Protein AF-0000000075744229 (afdb_homodimer)

Foldseek 3Di:
DEEEEAELQQAADLVDAPGGHCVLLLLVLVLCVVLLAAYAYEYEQHNQQVVLCVVQVPAQFDDDPSVVVSQVRSQVRSVVVVCVSQVSNVVVPQAEDEDECQVAWEQEPVGIDGHPCVLVVCVVCRVVRYHYYYYWGWHQYPPRRIDIDHSLNVQLVSCVRNVDQAYEYAHQAAEFAQQETVPHDHAAEDEDPPPPPVVPSNRPYDPVRVVNLVSQQSSQQSVHWYKYGYSPPSVQVSQVSVPHHGDRIYTYHHD/DEEEEAELQQAADLVDAPGGHCVLLLLVLVLCVVVLAAYAYEYEQHNQQVVLCVVQVPAQFDDDPSNVVSQVRSQVRSVVVVCVSQVSNVVVPQAEDEDECQVAWEQEPVGIDGHPCVLVVCVVCRVVRYHYYYYWGWHQYPVRRIDIDHSLNVQLVSCVRNVDQAYEYAHQAAEFAQQETVPHDHAAEDEPPPPPPVVPSNRPYDPVRVVNLVSQQSSQQSVHWYKYGYSPPSVQVSQVSVPHHGDRIYTYHHD

pLDDT: mean 90.36, std 13.1, range [34.81, 98.94]

Structure (mmCIF, N/CA/C/O backbone):
data_AF-0000000075744229-model_v1
#
loop_
_entity.id
_entity.type
_entity.pdbx_description
1 polymer 'Isopentenyl phosphate kinase'
#
loop_
_atom_site.group_PDB
_atom_site.id
_atom_site.type_symbol
_atom_site.label_atom_id
_atom_site.label_alt_id
_atom_site.label_comp_id
_atom_site.label_asym_id
_atom_site.label_entity_id
_atom_site.label_seq_id
_atom_site.pdbx_PDB_ins_code
_atom_site.Cartn_x
_atom_site.Cartn_y
_atom_site.Cartn_z
_atom_site.occupancy
_atom_site.B_iso_or_equiv
_atom_site.auth_seq_id
_atom_site.auth_comp_id
_atom_site.auth_asym_id
_atom_site.auth_atom_id
_atom_site.pdbx_PDB_model_num
ATOM 1 N N . MET A 1 1 ? -7.039 -22.938 -0.678 1 95.25 1 MET A N 1
ATOM 2 C CA . MET A 1 1 ? -6.441 -21.656 -1.065 1 95.25 1 MET A CA 1
ATOM 3 C C . MET A 1 1 ? -5.305 -21.875 -2.059 1 95.25 1 MET A C 1
ATOM 5 O O . MET A 1 1 ? -4.562 -22.859 -1.963 1 95.25 1 MET A O 1
ATOM 9 N N . ILE A 1 2 ? -5.188 -20.938 -3.012 1 98 2 ILE A N 1
ATOM 10 C CA . ILE A 1 2 ? -4.172 -21.016 -4.055 1 98 2 ILE A CA 1
ATOM 11 C C . ILE A 1 2 ? -3.348 -19.734 -4.07 1 98 2 ILE A C 1
ATOM 13 O O . ILE A 1 2 ? -3.902 -18.625 -4.043 1 98 2 ILE A O 1
ATOM 17 N N . LEU A 1 3 ? -2.021 -19.875 -4.039 1 98.75 3 LEU A N 1
ATOM 18 C CA . LEU A 1 3 ? -1.113 -18.75 -4.289 1 98.75 3 LEU A CA 1
ATOM 19 C C . LEU A 1 3 ? -0.668 -18.734 -5.746 1 98.75 3 LEU A C 1
ATOM 21 O O . LEU A 1 3 ? -0.245 -19.766 -6.289 1 98.75 3 LEU A O 1
ATOM 25 N N . ILE A 1 4 ? -0.771 -17.609 -6.402 1 98.81 4 ILE A N 1
ATOM 26 C CA . ILE A 1 4 ? -0.3 -17.438 -7.773 1 98.81 4 ILE A CA 1
ATOM 27 C C . ILE A 1 4 ? 0.732 -16.312 -7.836 1 98.81 4 ILE A C 1
ATOM 29 O O . ILE A 1 4 ? 0.461 -15.188 -7.406 1 98.81 4 ILE A O 1
ATOM 33 N N . LYS A 1 5 ? 1.85 -16.625 -8.305 1 98.44 5 LYS A N 1
ATOM 34 C CA . LYS A 1 5 ? 2.877 -15.625 -8.555 1 98.44 5 LYS A CA 1
ATOM 35 C C . LYS A 1 5 ? 2.996 -15.312 -10.047 1 98.44 5 LYS A C 1
ATOM 37 O O . LYS A 1 5 ? 3.385 -16.172 -10.836 1 98.44 5 LYS A O 1
ATOM 42 N N . LEU A 1 6 ? 2.641 -14.164 -10.414 1 97.75 6 LEU A N 1
ATOM 43 C CA . LEU A 1 6 ? 2.902 -13.648 -11.758 1 97.75 6 LEU A CA 1
ATOM 44 C C . LEU A 1 6 ? 4.32 -13.102 -11.867 1 97.75 6 LEU A C 1
ATOM 46 O O . LEU A 1 6 ? 4.574 -11.953 -11.477 1 97.75 6 LEU A O 1
ATOM 50 N N . GLY A 1 7 ? 5.215 -13.914 -12.422 1 94.88 7 GLY A N 1
ATOM 51 C CA . GLY A 1 7 ? 6.594 -13.477 -12.57 1 94.88 7 GLY A CA 1
ATOM 52 C C . GLY A 1 7 ? 6.75 -12.297 -13.508 1 94.88 7 GLY A C 1
ATOM 53 O O . GLY A 1 7 ? 5.98 -12.148 -14.461 1 94.88 7 GLY A O 1
ATOM 54 N N . GLY A 1 8 ? 7.754 -11.516 -13.266 1 92.19 8 GLY A N 1
ATOM 55 C CA . GLY A 1 8 ? 7.984 -10.352 -14.102 1 92.19 8 GLY A CA 1
ATOM 56 C C . GLY A 1 8 ? 8.133 -10.695 -15.57 1 92.19 8 GLY A C 1
ATOM 57 O O . GLY A 1 8 ? 7.656 -9.953 -16.438 1 92.19 8 GLY A O 1
ATOM 58 N N . SER A 1 9 ? 8.719 -11.828 -15.836 1 89.25 9 SER A N 1
ATOM 59 C CA . SER A 1 9 ? 8.93 -12.25 -17.219 1 89.25 9 SER A CA 1
ATOM 60 C C . SER A 1 9 ? 7.617 -12.633 -17.891 1 89.25 9 SER A C 1
ATOM 62 O O . SER A 1 9 ? 7.531 -12.688 -19.109 1 89.25 9 SER A O 1
ATOM 64 N N . ALA A 1 10 ? 6.672 -12.914 -17.047 1 92.5 10 ALA A N 1
ATOM 65 C CA . ALA A 1 10 ? 5.375 -13.32 -17.578 1 92.5 10 ALA A CA 1
ATOM 66 C C . ALA A 1 10 ? 4.668 -12.156 -18.266 1 92.5 10 ALA A C 1
ATOM 68 O O . ALA A 1 10 ? 3.793 -12.359 -19.109 1 92.5 10 ALA A O 1
ATOM 69 N N . PHE A 1 11 ? 5.023 -10.914 -17.891 1 94.88 11 PHE A N 1
ATOM 70 C CA . PHE A 1 11 ? 4.25 -9.797 -18.422 1 94.88 11 PHE A CA 1
ATOM 71 C C . PHE A 1 11 ? 5.168 -8.68 -18.891 1 94.88 11 PHE A C 1
ATOM 73 O O . PHE A 1 11 ? 4.707 -7.57 -19.188 1 94.88 11 PHE A O 1
ATOM 80 N N . SER A 1 12 ? 6.441 -8.93 -18.844 1 91.06 12 SER A N 1
ATOM 81 C CA . SER A 1 12 ? 7.371 -7.898 -19.281 1 91.06 12 SER A CA 1
ATOM 82 C C . SER A 1 12 ? 8.586 -8.508 -19.969 1 91.06 12 SER A C 1
ATOM 84 O O . SER A 1 12 ? 8.797 -9.719 -19.906 1 91.06 12 SER A O 1
ATOM 86 N N . ASN A 1 13 ? 9.25 -7.641 -20.75 1 86.62 13 ASN A N 1
ATOM 87 C CA . ASN A 1 13 ? 10.539 -7.965 -21.359 1 86.62 13 ASN A CA 1
ATOM 88 C C . ASN A 1 13 ? 11.695 -7.359 -20.562 1 86.62 13 ASN A C 1
ATOM 90 O O . ASN A 1 13 ? 11.914 -6.148 -20.609 1 86.62 13 ASN A O 1
ATOM 94 N N . LYS A 1 14 ? 12.406 -8.148 -19.938 1 79.12 14 LYS A N 1
ATOM 95 C CA . LYS A 1 14 ? 13.461 -7.695 -19.031 1 79.12 14 LYS A CA 1
ATOM 96 C C . LYS A 1 14 ? 14.5 -6.867 -19.766 1 79.12 14 LYS A C 1
ATOM 98 O O . LYS A 1 14 ? 15.195 -6.047 -19.172 1 79.12 14 LYS A O 1
ATOM 103 N N . ALA A 1 15 ? 14.594 -7.078 -21.031 1 78.75 15 ALA A N 1
ATOM 104 C CA . ALA A 1 15 ? 15.578 -6.355 -21.828 1 78.75 15 ALA A CA 1
ATOM 105 C C . ALA A 1 15 ? 15.078 -4.953 -22.172 1 78.75 15 ALA A C 1
ATOM 107 O O . ALA A 1 15 ? 15.859 -4.102 -22.594 1 78.75 15 ALA A O 1
ATOM 108 N N . LYS A 1 16 ? 13.844 -4.676 -22.016 1 85.12 16 LYS A N 1
ATOM 109 C CA . LYS A 1 16 ? 13.234 -3.381 -22.312 1 85.12 16 LYS A CA 1
ATOM 110 C C . LYS A 1 16 ? 12.625 -2.771 -21.047 1 85.12 16 LYS A C 1
ATOM 112 O O . LYS A 1 16 ? 11.531 -3.162 -20.625 1 85.12 16 LYS A O 1
ATOM 117 N N . PRO A 1 17 ? 13.289 -1.73 -20.578 1 82.12 17 PRO A N 1
ATOM 118 C CA . PRO A 1 17 ? 12.789 -1.111 -19.359 1 82.12 17 PRO A CA 1
ATOM 119 C C . PRO A 1 17 ? 11.344 -0.637 -19.484 1 82.12 17 PRO A C 1
ATOM 121 O O . PRO A 1 17 ? 10.945 -0.132 -20.531 1 82.12 17 PRO A O 1
ATOM 124 N N . LEU A 1 18 ? 10.578 -0.914 -18.453 1 84.5 18 LEU A N 1
ATOM 125 C CA . LEU A 1 18 ? 9.203 -0.443 -18.281 1 84.5 18 LEU A CA 1
ATOM 126 C C . LEU A 1 18 ? 8.297 -1.026 -19.359 1 84.5 18 LEU A C 1
ATOM 128 O O . LEU A 1 18 ? 7.301 -0.407 -19.734 1 84.5 18 LEU A O 1
ATOM 132 N N . SER A 1 19 ? 8.688 -2.17 -19.906 1 89.38 19 SER A N 1
ATOM 133 C CA . SER A 1 19 ? 7.816 -2.865 -20.844 1 89.38 19 SER A CA 1
ATOM 134 C C . SER A 1 19 ? 6.707 -3.619 -20.125 1 89.38 19 SER A C 1
ATOM 136 O O . SER A 1 19 ? 6.941 -4.211 -19.062 1 89.38 19 SER A O 1
ATOM 138 N N . PHE A 1 20 ? 5.516 -3.543 -20.625 1 94.88 20 PHE A N 1
ATOM 139 C CA . PHE A 1 20 ? 4.367 -4.211 -20.031 1 94.88 20 PHE A CA 1
ATOM 140 C C . PHE A 1 20 ? 3.508 -4.871 -21.109 1 94.88 20 PHE A C 1
ATOM 142 O O . PHE A 1 20 ? 3.037 -4.203 -22.031 1 94.88 20 PHE A O 1
ATOM 149 N N . HIS A 1 21 ? 3.354 -6.141 -21.016 1 95.25 21 HIS A N 1
ATOM 150 C CA . HIS A 1 21 ? 2.438 -6.895 -21.859 1 95.25 21 HIS A CA 1
ATOM 151 C C . HIS A 1 21 ? 1.142 -7.211 -21.125 1 95.25 21 HIS A C 1
ATOM 153 O O . HIS A 1 21 ? 1.137 -8.008 -20.188 1 95.25 21 HIS A O 1
ATOM 159 N N . GLU A 1 22 ? 0.092 -6.691 -21.594 1 96.81 22 GLU A N 1
ATOM 160 C CA . GLU A 1 22 ? -1.184 -6.781 -20.891 1 96.81 22 GLU A CA 1
ATOM 161 C C . GLU A 1 22 ? -1.833 -8.148 -21.094 1 96.81 22 GLU A C 1
ATOM 163 O O . GLU A 1 22 ? -2.531 -8.656 -20.219 1 96.81 22 GLU A O 1
ATOM 168 N N . GLU A 1 23 ? -1.637 -8.758 -22.234 1 96.75 23 GLU A N 1
ATOM 169 C CA . GLU A 1 23 ? -2.383 -9.93 -22.672 1 96.75 23 GLU A CA 1
ATOM 170 C C . GLU A 1 23 ? -2.25 -11.078 -21.688 1 96.75 23 GLU A C 1
ATOM 172 O O . GLU A 1 23 ? -3.25 -11.672 -21.266 1 96.75 23 GLU A O 1
ATOM 177 N N . PRO A 1 24 ? -1.036 -11.398 -21.234 1 97.19 24 PRO A N 1
ATOM 178 C CA . PRO A 1 24 ? -0.927 -12.508 -20.281 1 97.19 24 PRO A CA 1
ATOM 179 C C . PRO A 1 24 ? -1.667 -12.234 -18.984 1 97.19 24 PRO A C 1
ATOM 181 O O . PRO A 1 24 ? -2.24 -13.148 -18.391 1 97.19 24 PRO A O 1
ATOM 184 N N . VAL A 1 25 ? -1.652 -10.992 -18.5 1 98.12 25 VAL A N 1
ATOM 185 C CA . VAL A 1 25 ? -2.332 -10.602 -17.266 1 98.12 25 VAL A CA 1
ATOM 186 C C . VAL A 1 25 ? -3.844 -10.719 -17.453 1 98.12 25 VAL A C 1
ATOM 188 O O . VAL A 1 25 ? -4.539 -11.281 -16.609 1 98.12 25 VAL A O 1
ATOM 191 N N . ARG A 1 26 ? -4.297 -10.227 -18.594 1 98.19 26 ARG A N 1
ATOM 192 C CA . ARG A 1 26 ? -5.719 -10.273 -18.922 1 98.19 26 ARG A CA 1
ATOM 193 C C . ARG A 1 26 ? -6.203 -11.719 -19.016 1 98.19 26 ARG A C 1
ATOM 195 O O . ARG A 1 26 ? -7.258 -12.062 -18.484 1 98.19 26 ARG A O 1
ATOM 202 N N . ASN A 1 27 ? -5.457 -12.539 -19.672 1 97.75 27 ASN A N 1
ATOM 203 C CA . ASN A 1 27 ? -5.832 -13.938 -19.844 1 97.75 27 ASN A CA 1
ATOM 204 C C . ASN A 1 27 ? -5.887 -14.68 -18.516 1 97.75 27 ASN A C 1
ATOM 206 O O . ASN A 1 27 ? -6.785 -15.492 -18.297 1 97.75 27 ASN A O 1
ATOM 210 N N . LEU A 1 28 ? -4.926 -14.414 -17.672 1 98.19 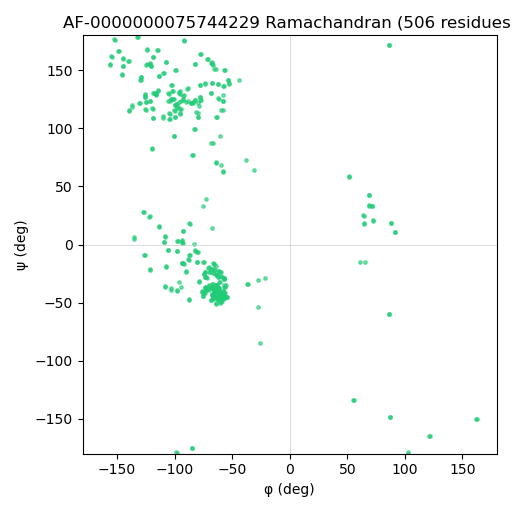28 LEU A N 1
ATOM 211 C CA . LEU A 1 28 ? -4.949 -15.016 -16.344 1 98.19 28 LEU A CA 1
ATOM 212 C C . LEU A 1 28 ? -6.199 -14.594 -15.578 1 98.19 28 LEU A C 1
ATOM 214 O O . LEU A 1 28 ? -6.859 -15.422 -14.945 1 98.19 28 LEU A O 1
ATOM 218 N N . ALA A 1 29 ? -6.527 -13.297 -15.609 1 98.38 29 ALA A N 1
ATOM 219 C CA . ALA A 1 29 ? -7.707 -12.766 -14.93 1 98.38 29 ALA A CA 1
ATOM 220 C C . ALA A 1 29 ? -8.977 -13.438 -15.43 1 98.38 29 ALA A C 1
ATOM 222 O O . ALA A 1 29 ? -9.852 -13.812 -14.641 1 98.38 29 ALA A O 1
ATOM 223 N N . LEU A 1 30 ? -9.047 -13.609 -16.719 1 98 30 LEU A N 1
ATOM 224 C CA . LEU A 1 30 ? -10.227 -14.234 -17.312 1 98 30 LEU A CA 1
ATOM 225 C C . LEU A 1 30 ? -10.352 -15.688 -16.875 1 98 30 LEU A C 1
ATOM 227 O O . LEU A 1 30 ? -11.461 -16.156 -16.609 1 98 30 LEU A O 1
ATOM 231 N N . LEU A 1 31 ? -9.266 -16.375 -16.781 1 97.75 31 LEU A N 1
ATOM 232 C CA . LEU A 1 31 ? -9.281 -17.766 -16.328 1 97.75 31 LEU A CA 1
ATOM 233 C C . LEU A 1 31 ? -9.75 -17.859 -14.875 1 97.75 31 LEU A C 1
ATOM 235 O O . LEU A 1 31 ? -10.547 -18.734 -14.531 1 97.75 31 LEU A O 1
ATOM 239 N N . ILE A 1 32 ? -9.219 -16.984 -14.039 1 98 32 ILE A N 1
ATOM 240 C CA . ILE A 1 32 ? -9.602 -16.922 -12.633 1 98 32 ILE A CA 1
ATOM 241 C C . ILE A 1 32 ? -11.102 -16.672 -12.516 1 98 32 ILE A C 1
ATOM 243 O O . ILE A 1 32 ? -11.789 -17.328 -11.742 1 98 32 ILE A O 1
ATOM 247 N N . LYS A 1 33 ? -11.555 -15.734 -13.305 1 97.31 33 LYS A N 1
ATOM 248 C CA . LYS A 1 33 ? -12.969 -15.398 -13.32 1 97.31 33 LYS A CA 1
ATOM 249 C C . LYS A 1 33 ? -13.82 -16.594 -13.758 1 97.31 33 LYS A C 1
ATOM 251 O O . LYS A 1 33 ? -14.828 -16.906 -13.133 1 97.31 33 LYS A O 1
ATOM 256 N N . GLN A 1 34 ? -13.414 -17.234 -14.82 1 97.25 34 GLN A N 1
ATOM 257 C CA . GLN A 1 34 ? -14.133 -18.359 -15.406 1 97.25 34 GLN A CA 1
ATOM 258 C C . GLN A 1 34 ? -14.336 -19.469 -14.383 1 97.25 34 GLN A C 1
ATOM 260 O O . GLN A 1 34 ? -15.391 -20.109 -14.352 1 97.25 34 GLN A O 1
ATOM 265 N N . HIS A 1 35 ? -13.391 -19.688 -13.547 1 97.25 35 HIS A N 1
ATOM 266 C CA . HIS A 1 35 ? -13.445 -20.812 -12.633 1 97.25 35 HIS A CA 1
ATOM 267 C C . HIS A 1 35 ? -13.945 -20.391 -11.258 1 97.25 35 HIS A C 1
ATOM 269 O O . HIS A 1 35 ? -14.07 -21.234 -10.359 1 97.25 35 HIS A O 1
ATOM 275 N N . GLY A 1 36 ? -14.156 -19.109 -11.023 1 96.06 36 GLY A N 1
ATOM 276 C CA . GLY A 1 36 ? -14.727 -18.609 -9.781 1 96.06 36 GLY A CA 1
ATOM 277 C C . GLY A 1 36 ? -13.797 -18.781 -8.594 1 96.06 36 GLY A C 1
ATOM 278 O O . GLY A 1 36 ? -14.25 -19.078 -7.484 1 96.06 36 GLY A O 1
ATOM 279 N N . ILE A 1 37 ? -12.492 -18.656 -8.844 1 96 37 ILE A N 1
ATOM 280 C CA . ILE A 1 37 ? -11.516 -18.844 -7.781 1 96 37 ILE A CA 1
ATOM 281 C C . ILE A 1 37 ? -11.07 -17.484 -7.25 1 96 37 ILE A C 1
ATOM 283 O O . ILE A 1 37 ? -11.141 -16.484 -7.965 1 96 37 ILE A O 1
ATOM 287 N N . THR A 1 38 ? -10.711 -17.438 -5.977 1 97.62 38 THR A N 1
ATOM 288 C CA . THR A 1 38 ? -10.148 -16.25 -5.359 1 97.62 38 THR A CA 1
ATOM 289 C C . THR A 1 38 ? -8.742 -16.516 -4.824 1 97.62 38 THR A C 1
ATOM 291 O O . THR A 1 38 ? -8.57 -16.844 -3.646 1 97.62 38 THR A O 1
ATOM 294 N N . PRO A 1 39 ? -7.77 -16.438 -5.68 1 98.69 39 PRO A N 1
ATOM 295 C CA . PRO A 1 39 ? -6.398 -16.703 -5.246 1 98.69 39 PRO A CA 1
ATOM 296 C C . PRO A 1 39 ? -5.773 -15.523 -4.5 1 98.69 39 PRO A C 1
ATOM 298 O O . PRO A 1 39 ? -6.363 -14.445 -4.445 1 98.69 39 PRO A O 1
ATOM 301 N N . VAL A 1 40 ? -4.699 -15.797 -3.811 1 98.88 40 VAL A N 1
ATOM 302 C CA . VAL A 1 40 ? -3.771 -14.734 -3.424 1 98.88 40 VAL A CA 1
ATOM 303 C C . VAL A 1 40 ? -2.779 -14.484 -4.555 1 98.88 40 VAL A C 1
ATOM 305 O O . VAL A 1 40 ? -2.09 -15.398 -5.004 1 98.88 40 VAL A O 1
ATOM 308 N N . LEU A 1 41 ? -2.74 -13.289 -5.035 1 98.94 41 LEU A N 1
ATOM 309 C CA . LEU A 1 41 ? -1.915 -12.945 -6.188 1 98.94 41 LEU A CA 1
ATOM 310 C C . LEU A 1 41 ? -0.657 -12.203 -5.754 1 98.94 41 LEU A C 1
ATOM 312 O O . LEU A 1 41 ? -0.733 -11.242 -4.977 1 98.94 41 LEU A O 1
ATOM 316 N N . ILE A 1 42 ? 0.478 -12.695 -6.141 1 98.88 42 ILE A N 1
ATOM 317 C CA . ILE A 1 42 ? 1.762 -12.023 -5.957 1 98.88 42 ILE A CA 1
ATOM 318 C C . ILE A 1 42 ? 2.396 -11.742 -7.32 1 98.88 42 ILE A C 1
ATOM 320 O O . ILE A 1 42 ? 2.414 -12.609 -8.195 1 98.88 42 ILE A O 1
ATOM 324 N N . HIS A 1 43 ? 2.822 -10.531 -7.531 1 98.12 43 HIS A N 1
ATOM 325 C CA . HIS A 1 43 ? 3.518 -10.328 -8.797 1 98.12 43 HIS A CA 1
ATOM 326 C C . HIS A 1 43 ? 4.91 -9.75 -8.57 1 98.12 43 HIS A C 1
ATOM 328 O O . HIS A 1 43 ? 5.184 -9.164 -7.52 1 98.12 43 HIS A O 1
ATOM 334 N N . GLY A 1 44 ? 5.816 -10.008 -9.555 1 94.5 44 GLY A N 1
ATOM 335 C CA . GLY A 1 44 ? 7.16 -9.453 -9.523 1 94.5 44 GLY A CA 1
ATOM 336 C C . GLY A 1 44 ? 7.242 -8.055 -10.109 1 94.5 44 GLY A C 1
ATOM 337 O O . GLY A 1 44 ? 6.219 -7.449 -10.438 1 94.5 44 GLY A O 1
ATOM 338 N N . GLY A 1 45 ? 8.5 -7.602 -10.172 1 92.44 45 GLY A N 1
ATOM 339 C CA . GLY A 1 45 ? 8.695 -6.246 -10.648 1 92.44 45 GLY A CA 1
ATOM 340 C C . GLY A 1 45 ? 8.977 -6.176 -12.141 1 92.44 45 GLY A C 1
ATOM 341 O O . GLY A 1 45 ? 8.938 -5.094 -12.734 1 92.44 45 GLY A O 1
ATOM 342 N N . GLY A 1 46 ? 9.328 -7.32 -12.695 1 86.75 46 GLY A N 1
ATOM 343 C CA . GLY A 1 46 ? 9.633 -7.332 -14.117 1 86.75 46 GLY A CA 1
ATOM 344 C C . GLY A 1 46 ? 10.711 -6.332 -14.5 1 86.75 46 GLY A C 1
ATOM 345 O O . GLY A 1 46 ? 11.766 -6.27 -13.867 1 86.75 46 GLY A O 1
ATOM 346 N N . SER A 1 47 ? 10.453 -5.605 -15.562 1 87 47 SER A N 1
ATOM 347 C CA . SER A 1 47 ? 11.422 -4.633 -16.062 1 87 47 SER A CA 1
ATOM 348 C C . SER A 1 47 ? 11.25 -3.279 -15.375 1 87 47 SER A C 1
ATOM 350 O O . SER A 1 47 ? 11.742 -2.264 -15.867 1 87 47 SER A O 1
ATOM 352 N N . PHE A 1 48 ? 10.594 -3.264 -14.273 1 86.19 48 PHE A N 1
ATOM 353 C CA . PHE A 1 48 ? 10.234 -1.997 -13.648 1 86.19 48 PHE A CA 1
ATOM 354 C C . PHE A 1 48 ? 11.141 -1.705 -12.461 1 86.19 48 PHE A C 1
ATOM 356 O O . PHE A 1 48 ? 11.555 -0.562 -12.25 1 86.19 48 PHE A O 1
ATOM 363 N N . ALA A 1 49 ? 11.461 -2.627 -11.734 1 78.25 49 ALA A N 1
ATOM 364 C CA . ALA A 1 49 ? 12.141 -2.402 -10.461 1 78.25 49 ALA A CA 1
ATOM 365 C C . ALA A 1 49 ? 13.656 -2.332 -10.664 1 78.25 49 ALA A C 1
ATOM 367 O O . ALA A 1 49 ? 14.305 -1.403 -10.18 1 78.25 49 ALA A O 1
ATOM 368 N N . HIS A 1 50 ? 14.18 -3.26 -11.391 1 79.25 50 HIS A N 1
ATOM 369 C CA . HIS A 1 50 ? 15.625 -3.467 -11.445 1 79.25 50 HIS A CA 1
ATOM 370 C C . HIS A 1 50 ? 16.328 -2.258 -12.055 1 79.25 50 HIS A C 1
ATOM 372 O O . HIS A 1 50 ? 17.344 -1.804 -11.531 1 79.25 50 HIS A O 1
ATOM 378 N N . PRO A 1 51 ? 15.805 -1.711 -13.039 1 80.31 51 PRO A N 1
ATOM 379 C CA . PRO A 1 51 ? 16.5 -0.559 -13.617 1 80.31 51 PRO A CA 1
ATOM 380 C C . PRO A 1 51 ? 16.609 0.612 -12.641 1 80.31 51 PRO A C 1
ATOM 382 O O . PRO A 1 51 ? 17.672 1.247 -12.547 1 80.31 51 PRO A O 1
ATOM 385 N N . VAL A 1 52 ? 15.594 0.86 -11.852 1 84.12 52 VAL A N 1
ATOM 386 C CA . VAL A 1 52 ? 15.594 1.972 -10.906 1 84.12 52 VAL A CA 1
ATOM 387 C C . VAL A 1 52 ? 16.484 1.634 -9.711 1 84.12 52 VAL A C 1
ATOM 389 O O . VAL A 1 52 ? 17.328 2.436 -9.312 1 84.12 52 VAL A O 1
ATOM 392 N N . ALA A 1 53 ? 16.344 0.462 -9.242 1 83.69 53 ALA A N 1
ATOM 393 C CA . ALA A 1 53 ? 17.141 0.017 -8.102 1 83.69 53 ALA A CA 1
ATOM 394 C C . ALA A 1 53 ? 18.625 0.03 -8.43 1 83.69 53 ALA A C 1
ATOM 396 O O . ALA A 1 53 ? 19.453 0.454 -7.613 1 83.69 53 ALA A O 1
ATOM 397 N N . LYS A 1 54 ? 18.938 -0.433 -9.57 1 81.56 54 LYS A N 1
ATOM 398 C CA . LYS A 1 54 ? 20.328 -0.479 -10.008 1 81.56 54 LYS A CA 1
ATOM 399 C C . LYS A 1 54 ? 20.891 0.926 -10.195 1 81.56 54 LYS A C 1
ATOM 401 O O . LYS A 1 54 ? 22.031 1.204 -9.797 1 81.56 54 LYS A O 1
ATOM 406 N N . ALA A 1 55 ? 20.141 1.784 -10.766 1 85.12 55 ALA A N 1
ATOM 407 C CA . ALA A 1 55 ? 20.578 3.154 -11.023 1 85.12 55 ALA A CA 1
ATOM 408 C C . ALA A 1 55 ? 20.953 3.861 -9.727 1 85.12 55 ALA A C 1
ATOM 410 O O . ALA A 1 55 ? 21.859 4.695 -9.703 1 85.12 55 ALA A O 1
ATOM 411 N N . TYR A 1 56 ? 20.328 3.443 -8.617 1 86.69 56 TYR A N 1
ATOM 412 C CA . TYR A 1 56 ? 20.578 4.113 -7.348 1 86.69 56 TYR A CA 1
ATOM 413 C C . TYR A 1 56 ? 21.391 3.223 -6.414 1 86.69 56 TYR A C 1
ATOM 415 O O . TYR A 1 56 ? 21.594 3.561 -5.242 1 86.69 56 TYR A O 1
ATOM 423 N N . GLY A 1 57 ? 21.797 1.996 -6.871 1 80.62 57 GLY A N 1
ATOM 424 C CA . GLY A 1 57 ? 22.656 1.113 -6.113 1 80.62 57 GLY A CA 1
ATOM 425 C C . GLY A 1 57 ? 22 0.537 -4.875 1 80.62 57 GLY A C 1
ATOM 426 O O . GLY A 1 57 ? 22.594 0.511 -3.799 1 80.62 57 GLY A O 1
ATOM 427 N N . LEU A 1 58 ? 20.797 0.138 -4.992 1 81.06 58 LEU A N 1
ATOM 428 C CA . LEU A 1 58 ? 20.047 -0.311 -3.824 1 81.06 58 LEU A CA 1
ATOM 429 C C . LEU A 1 58 ? 20.406 -1.746 -3.459 1 81.06 58 LEU A C 1
ATOM 431 O O . LEU A 1 58 ? 20.031 -2.234 -2.391 1 81.06 58 LEU A O 1
ATOM 435 N N . ASP A 1 59 ? 21.188 -2.459 -4.227 1 71.31 59 ASP A N 1
ATOM 436 C CA . ASP A 1 59 ? 21.562 -3.854 -4 1 71.31 59 ASP A CA 1
ATOM 437 C C . ASP A 1 59 ? 22.594 -3.975 -2.871 1 71.31 59 ASP A C 1
ATOM 439 O O . ASP A 1 59 ? 22.797 -5.066 -2.336 1 71.31 59 ASP A O 1
ATOM 443 N N . LYS A 1 60 ? 23.203 -2.838 -2.502 1 70.25 60 LYS A N 1
ATOM 444 C CA . LYS A 1 60 ? 24.25 -2.893 -1.485 1 70.25 60 LYS A CA 1
ATOM 445 C C . LYS A 1 60 ? 23.828 -2.166 -0.214 1 70.25 60 LYS A C 1
ATOM 447 O O . LYS A 1 60 ? 24.672 -1.806 0.615 1 70.25 60 LYS A O 1
ATOM 452 N N . GLY A 1 61 ? 22.531 -1.871 -0.051 1 73.94 61 GLY A N 1
ATOM 453 C CA . GLY A 1 61 ? 22.078 -1.145 1.122 1 73.94 61 GLY A CA 1
ATOM 454 C C . GLY A 1 61 ? 22.172 0.362 0.963 1 73.94 61 GLY A C 1
ATOM 455 O O . GLY A 1 61 ? 22.703 0.856 -0.035 1 73.94 61 GLY A O 1
ATOM 456 N N . ILE A 1 62 ? 21.578 1.14 1.992 1 76.31 62 ILE A N 1
ATOM 457 C CA . ILE A 1 62 ? 21.516 2.596 1.927 1 76.31 62 ILE A CA 1
ATOM 458 C C . ILE A 1 62 ? 22.766 3.191 2.57 1 76.31 62 ILE A C 1
ATOM 460 O O . ILE A 1 62 ? 23.062 2.926 3.738 1 76.31 62 ILE A O 1
ATOM 464 N N . ARG A 1 63 ? 23.547 4.023 1.825 1 72.5 63 ARG A N 1
ATOM 465 C CA . ARG A 1 63 ? 24.797 4.613 2.275 1 72.5 63 ARG A CA 1
ATOM 466 C C . ARG A 1 63 ? 24.75 6.137 2.225 1 72.5 63 ARG A C 1
ATOM 468 O O . ARG A 1 63 ? 25.516 6.816 2.906 1 72.5 63 ARG A O 1
ATOM 475 N N . ASP A 1 64 ? 23.781 6.621 1.381 1 78.62 64 ASP A N 1
ATOM 476 C CA . ASP A 1 64 ? 23.703 8.07 1.227 1 78.62 64 ASP A CA 1
ATOM 477 C C . ASP A 1 64 ? 22.281 8.508 0.869 1 78.62 64 ASP A C 1
ATOM 479 O O . ASP A 1 64 ? 21.406 7.676 0.673 1 78.62 64 ASP A O 1
ATOM 483 N N . ASP A 1 65 ? 22.141 9.82 0.779 1 80.44 65 ASP A N 1
ATOM 484 C CA . ASP A 1 65 ? 20.828 10.438 0.567 1 80.44 65 ASP A CA 1
ATOM 485 C C . ASP A 1 65 ? 20.281 10.102 -0.816 1 80.44 65 ASP A C 1
ATOM 487 O O . ASP A 1 65 ? 19.062 9.977 -0.994 1 80.44 65 ASP A O 1
ATOM 491 N N . ALA A 1 66 ? 21.141 9.984 -1.758 1 82.81 66 ALA A N 1
ATOM 492 C CA . ALA A 1 66 ? 20.719 9.641 -3.109 1 82.81 66 ALA A CA 1
ATOM 493 C C . ALA A 1 66 ? 20.031 8.281 -3.135 1 82.81 66 ALA A C 1
ATOM 495 O O . ALA A 1 66 ? 19.062 8.078 -3.875 1 82.81 66 ALA A O 1
ATOM 496 N N . GLN A 1 67 ? 20.438 7.457 -2.307 1 89.81 67 GLN A N 1
ATOM 497 C CA . GLN A 1 67 ? 19.859 6.121 -2.254 1 89.81 67 GLN A CA 1
ATOM 498 C C . GLN A 1 67 ? 18.469 6.156 -1.636 1 89.81 67 GLN A C 1
ATOM 500 O O . GLN A 1 67 ? 17.609 5.32 -1.96 1 89.81 67 GLN A O 1
ATOM 505 N N . LEU A 1 68 ? 18.297 7.164 -0.783 1 92.44 68 LEU A N 1
ATOM 506 C CA . LEU A 1 68 ? 16.969 7.289 -0.189 1 92.44 68 LEU A CA 1
ATOM 507 C C . LEU A 1 68 ? 15.938 7.676 -1.244 1 92.44 68 LEU A C 1
ATOM 509 O O . LEU A 1 68 ? 14.812 7.168 -1.23 1 92.44 68 LEU A O 1
ATOM 513 N N . ILE A 1 69 ? 16.359 8.484 -2.154 1 93.5 69 ILE A N 1
ATOM 514 C CA . ILE A 1 69 ? 15.484 8.836 -3.268 1 93.5 69 ILE A CA 1
ATOM 515 C C . ILE A 1 69 ? 15.25 7.609 -4.148 1 93.5 69 ILE A C 1
ATOM 517 O O . ILE A 1 69 ? 14.148 7.41 -4.664 1 93.5 69 ILE A O 1
ATOM 521 N N . GLY A 1 70 ? 16.297 6.82 -4.305 1 93.62 70 GLY A N 1
ATOM 522 C CA . GLY A 1 70 ? 16.172 5.566 -5.031 1 93.62 70 GLY A CA 1
ATOM 523 C C . GLY A 1 70 ? 15.133 4.633 -4.438 1 93.62 70 GLY A C 1
ATOM 524 O O . GLY A 1 70 ? 14.375 3.992 -5.168 1 93.62 70 GLY A O 1
ATOM 525 N N . VAL A 1 71 ? 15.094 4.574 -3.117 1 94.5 71 VAL A N 1
ATOM 526 C CA . VAL A 1 71 ? 14.102 3.766 -2.412 1 94.5 71 VAL A CA 1
ATOM 527 C C . VAL A 1 71 ? 12.695 4.27 -2.734 1 94.5 71 VAL A C 1
ATOM 529 O O . VAL A 1 71 ? 11.812 3.484 -3.094 1 94.5 71 VAL A O 1
ATOM 532 N N . SER A 1 72 ? 12.555 5.566 -2.682 1 95.56 72 SER A N 1
ATOM 533 C CA . SER A 1 72 ? 11.266 6.199 -2.955 1 95.56 72 SER A CA 1
ATOM 534 C C . SER A 1 72 ? 10.812 5.934 -4.387 1 95.56 72 SER A C 1
ATOM 536 O O . SER A 1 72 ? 9.664 5.559 -4.621 1 95.56 72 SER A O 1
ATOM 538 N N . LEU A 1 73 ? 11.711 6.094 -5.297 1 94.44 73 LEU A N 1
ATOM 539 C CA . LEU A 1 73 ? 11.375 5.969 -6.711 1 94.44 73 LEU A CA 1
ATOM 540 C C . LEU A 1 73 ? 11.125 4.512 -7.086 1 94.44 73 LEU A C 1
ATOM 542 O O . LEU A 1 73 ? 10.25 4.219 -7.902 1 94.44 73 LEU A O 1
ATOM 546 N N . THR A 1 74 ? 11.906 3.607 -6.539 1 94.06 74 THR A N 1
ATOM 547 C CA . THR A 1 74 ? 11.672 2.188 -6.77 1 94.06 74 THR A CA 1
ATOM 548 C C . THR A 1 74 ? 10.305 1.773 -6.246 1 94.06 74 THR A C 1
ATOM 550 O O . THR A 1 74 ? 9.539 1.1 -6.945 1 94.06 74 THR A O 1
ATOM 553 N N . SER A 1 75 ? 10.008 2.23 -5.027 1 95.5 75 SER A N 1
ATOM 554 C CA . SER A 1 75 ? 8.703 1.956 -4.426 1 95.5 75 SER A CA 1
ATOM 555 C C . SER A 1 75 ? 7.57 2.512 -5.277 1 95.5 75 SER A C 1
ATOM 557 O O . SER A 1 75 ? 6.57 1.829 -5.512 1 95.5 75 SER A O 1
ATOM 559 N N . LEU A 1 76 ? 7.703 3.721 -5.73 1 95.56 76 LEU A N 1
ATOM 560 C CA . LEU A 1 76 ? 6.703 4.371 -6.574 1 95.56 76 LEU A CA 1
ATOM 561 C C . LEU A 1 76 ? 6.496 3.592 -7.867 1 95.56 76 LEU A C 1
ATOM 563 O O . LEU A 1 76 ? 5.359 3.344 -8.273 1 95.56 76 LEU A O 1
ATOM 567 N N . THR A 1 77 ? 7.578 3.172 -8.5 1 95.06 77 THR A N 1
ATOM 568 C CA . THR A 1 77 ? 7.531 2.451 -9.766 1 95.06 77 THR A CA 1
ATOM 569 C C . THR A 1 77 ? 6.801 1.121 -9.609 1 95.06 77 THR A C 1
ATOM 571 O O . THR A 1 77 ? 5.953 0.769 -10.43 1 95.06 77 THR A O 1
ATOM 574 N N . LEU A 1 78 ? 7.07 0.485 -8.539 1 96.5 78 LEU A N 1
ATOM 575 C CA . LEU A 1 78 ? 6.453 -0.814 -8.289 1 96.5 78 LEU A CA 1
ATOM 576 C C . LEU A 1 78 ? 4.984 -0.657 -7.922 1 96.5 78 LEU A C 1
ATOM 578 O O . LEU A 1 78 ? 4.156 -1.496 -8.281 1 96.5 78 LEU A O 1
ATOM 582 N N . SER A 1 79 ? 4.656 0.383 -7.176 1 97.31 79 SER A N 1
ATOM 583 C CA . SER A 1 79 ? 3.262 0.673 -6.863 1 97.31 79 SER A CA 1
ATOM 584 C C . SER A 1 79 ? 2.459 0.964 -8.125 1 97.31 79 SER A C 1
ATOM 586 O O . SER A 1 79 ? 1.327 0.498 -8.266 1 97.31 79 SER A O 1
ATOM 588 N N . LEU A 1 80 ? 3.047 1.731 -9.07 1 96.25 80 LEU A N 1
ATOM 589 C CA . LEU A 1 80 ? 2.377 2.053 -10.32 1 96.25 80 LEU A CA 1
ATOM 590 C C . LEU A 1 80 ? 2.17 0.798 -11.164 1 96.25 80 LEU A C 1
ATOM 592 O O . LEU A 1 80 ? 1.13 0.644 -11.812 1 96.25 80 LEU A O 1
ATOM 596 N N . LEU A 1 81 ? 3.141 -0.078 -11.141 1 97 81 LEU A N 1
ATOM 597 C CA . LEU A 1 81 ? 2.984 -1.362 -11.812 1 97 81 LEU A CA 1
ATOM 598 C C . LEU A 1 81 ? 1.815 -2.146 -11.227 1 97 81 LEU A C 1
ATOM 600 O O . LEU A 1 81 ? 0.996 -2.693 -11.969 1 97 81 LEU A O 1
ATOM 604 N N . ASN A 1 82 ? 1.749 -2.205 -9.93 1 98.31 82 ASN A N 1
ATOM 605 C CA . ASN A 1 82 ? 0.65 -2.887 -9.258 1 98.31 82 ASN A CA 1
ATOM 606 C C . ASN A 1 82 ? -0.703 -2.316 -9.672 1 98.31 82 ASN A C 1
ATOM 608 O O . ASN A 1 82 ? -1.658 -3.064 -9.883 1 98.31 82 ASN A O 1
ATOM 612 N N . GLU A 1 83 ? -0.783 -1.01 -9.742 1 97.62 83 GLU A N 1
ATOM 613 C CA . GLU A 1 83 ? -2.039 -0.372 -10.125 1 97.62 83 GLU A CA 1
ATOM 614 C C . GLU A 1 83 ? -2.441 -0.755 -11.547 1 97.62 83 GLU A C 1
ATOM 616 O O . GLU A 1 83 ? -3.627 -0.93 -11.836 1 97.62 83 GLU A O 1
ATOM 621 N N . ARG A 1 84 ? -1.469 -0.873 -12.375 1 97.06 84 ARG A N 1
ATOM 622 C CA . ARG A 1 84 ? -1.749 -1.295 -13.742 1 97.06 84 ARG A CA 1
ATOM 623 C C . ARG A 1 84 ? -2.311 -2.713 -13.773 1 97.06 84 ARG A C 1
ATOM 625 O O . ARG A 1 84 ? -3.311 -2.975 -14.445 1 97.06 84 ARG A O 1
ATOM 632 N N . ILE A 1 85 ? -1.721 -3.588 -13.031 1 98.44 85 ILE A N 1
ATOM 633 C CA . ILE A 1 85 ? -2.141 -4.984 -12.992 1 98.44 85 ILE A CA 1
ATOM 634 C C . ILE A 1 85 ? -3.529 -5.086 -12.367 1 98.44 85 ILE A C 1
ATOM 636 O O . ILE A 1 85 ? -4.43 -5.715 -12.93 1 98.44 85 ILE A O 1
ATOM 640 N N . THR A 1 86 ? -3.771 -4.43 -11.266 1 98.31 86 THR A N 1
ATOM 641 C CA . THR A 1 86 ? -5.035 -4.562 -10.547 1 98.31 86 THR A CA 1
ATOM 642 C C . THR A 1 86 ? -6.164 -3.871 -11.305 1 98.31 86 THR A C 1
ATOM 644 O O . THR A 1 86 ? -7.32 -4.293 -11.234 1 98.31 86 THR A O 1
ATOM 647 N N . SER A 1 87 ? -5.82 -2.838 -12.07 1 97.38 87 SER A N 1
ATOM 648 C CA . SER A 1 87 ? -6.824 -2.189 -12.906 1 97.38 87 SER A CA 1
ATOM 649 C C . SER A 1 87 ? -7.387 -3.154 -13.945 1 97.38 87 SER A C 1
ATOM 651 O O . SER A 1 87 ? -8.586 -3.139 -14.234 1 97.38 87 SER A O 1
ATOM 653 N N . ILE A 1 88 ? -6.555 -3.996 -14.508 1 98.19 88 ILE A N 1
ATOM 654 C CA . ILE A 1 88 ? -6.98 -4.992 -15.484 1 98.19 88 ILE A CA 1
ATOM 655 C C . ILE A 1 88 ? -7.969 -5.961 -14.836 1 98.19 88 ILE A C 1
ATOM 657 O O . ILE A 1 88 ? -9.023 -6.254 -15.406 1 98.19 88 ILE A O 1
ATOM 661 N N . PHE A 1 89 ? -7.633 -6.398 -13.633 1 98.38 89 PHE A N 1
ATOM 662 C CA . PHE A 1 89 ? -8.508 -7.316 -12.914 1 98.38 89 PHE A CA 1
ATOM 663 C C . PHE A 1 89 ? -9.859 -6.668 -12.641 1 98.38 89 PHE A C 1
ATOM 665 O O . PHE A 1 89 ? -10.906 -7.266 -12.891 1 98.38 89 PHE A O 1
ATOM 672 N N . SER A 1 90 ? -9.844 -5.43 -12.164 1 95 90 SER A N 1
ATOM 673 C CA . SER A 1 90 ? -11.078 -4.738 -11.812 1 95 90 SER A CA 1
ATOM 674 C C . SER A 1 90 ? -11.953 -4.504 -13.039 1 95 90 SER A C 1
ATOM 676 O O . SER A 1 90 ? -13.18 -4.637 -12.969 1 95 90 SER A O 1
ATOM 678 N N . LYS A 1 91 ? -11.32 -4.172 -14.133 1 94.81 91 LYS A N 1
ATOM 679 C CA . LYS A 1 91 ? -12.047 -3.936 -15.375 1 94.81 91 LYS A CA 1
ATOM 680 C C . LYS A 1 91 ? -12.758 -5.203 -15.844 1 94.81 91 LYS A C 1
ATOM 682 O O . LYS A 1 91 ? -13.766 -5.129 -16.547 1 94.81 91 LYS A O 1
ATOM 687 N N . LEU A 1 92 ? -12.242 -6.324 -15.461 1 96.88 92 LEU A N 1
ATOM 688 C CA . LEU A 1 92 ? -12.812 -7.602 -15.859 1 96.88 92 LEU A CA 1
ATOM 689 C C . LEU A 1 92 ? -13.789 -8.109 -14.797 1 96.88 92 LEU A C 1
ATOM 691 O O . LEU A 1 92 ? -14.273 -9.242 -14.891 1 96.88 92 LEU A O 1
ATOM 695 N N . GLY A 1 93 ? -13.992 -7.301 -13.781 1 95.19 93 GLY A N 1
ATOM 696 C CA . GLY A 1 93 ? -14.977 -7.652 -12.766 1 95.19 93 GLY A CA 1
ATOM 697 C C . GLY A 1 93 ? -14.406 -8.508 -11.648 1 95.19 93 GLY A C 1
ATOM 698 O O . GLY A 1 93 ? -15.148 -9.211 -10.961 1 95.19 93 GLY A O 1
ATOM 699 N N . LEU A 1 94 ? -13.141 -8.547 -11.477 1 97.62 94 LEU A N 1
ATOM 700 C CA . LEU A 1 94 ? -12.477 -9.25 -10.383 1 97.62 94 LEU A CA 1
ATOM 701 C C . LEU A 1 94 ? -11.992 -8.266 -9.32 1 97.62 94 LEU A C 1
ATOM 703 O O . LEU A 1 94 ? -11.016 -7.539 -9.539 1 97.62 94 LEU A O 1
ATOM 707 N N . PRO A 1 95 ? -12.625 -8.234 -8.18 1 97.31 95 PRO A N 1
ATOM 708 C CA . PRO A 1 95 ? -12.18 -7.312 -7.129 1 97.31 95 PRO A CA 1
ATOM 709 C C . PRO A 1 95 ? -10.82 -7.688 -6.547 1 97.31 95 PRO A C 1
ATOM 711 O O . PRO A 1 95 ? -10.586 -8.852 -6.219 1 97.31 95 PRO A O 1
ATOM 714 N N . THR A 1 96 ? -9.945 -6.73 -6.473 1 98.38 96 THR A N 1
ATOM 715 C CA . THR A 1 96 ? -8.633 -6.902 -5.871 1 98.38 96 THR A CA 1
ATOM 716 C C . THR A 1 96 ? -8.438 -5.934 -4.707 1 98.38 96 THR A C 1
ATOM 718 O O . THR A 1 96 ? -9.117 -4.906 -4.629 1 98.38 96 THR A O 1
ATOM 721 N N . TYR A 1 97 ? -7.652 -6.262 -3.812 1 98.44 97 TYR A N 1
ATOM 722 C CA . TYR A 1 97 ? -7.238 -5.426 -2.691 1 98.44 97 TYR A CA 1
ATOM 723 C C . TYR A 1 97 ? -5.754 -5.594 -2.402 1 98.44 97 TYR A C 1
ATOM 725 O O . TYR A 1 97 ? -5.309 -6.676 -2.008 1 98.44 97 TYR A O 1
ATOM 733 N N . THR A 1 98 ? -4.98 -4.535 -2.588 1 98.75 98 THR A N 1
ATOM 734 C CA . THR A 1 98 ? -3.531 -4.602 -2.459 1 98.75 98 THR A CA 1
ATOM 735 C C . THR A 1 98 ? -3.111 -4.488 -0.996 1 98.75 98 THR A C 1
ATOM 737 O O . THR A 1 98 ? -3.545 -3.574 -0.291 1 98.75 98 THR A O 1
ATOM 740 N N . ILE A 1 99 ? -2.406 -5.418 -0.566 1 98.5 99 ILE A N 1
ATOM 741 C CA . ILE A 1 99 ? -1.683 -5.352 0.698 1 98.5 99 ILE A CA 1
ATOM 742 C C . ILE A 1 99 ? -0.214 -5.023 0.435 1 98.5 99 ILE A C 1
ATOM 744 O O . ILE A 1 99 ? 0.593 -5.918 0.18 1 98.5 99 ILE A O 1
ATOM 748 N N . ARG A 1 100 ? 0.1 -3.766 0.491 1 98.25 100 ARG A N 1
ATOM 749 C CA . ARG A 1 100 ? 1.434 -3.336 0.085 1 98.25 100 ARG A CA 1
ATOM 750 C C . ARG A 1 100 ? 2.51 -4.043 0.902 1 98.25 100 ARG A C 1
ATOM 752 O O . ARG A 1 100 ? 2.566 -3.893 2.125 1 98.25 100 ARG A O 1
ATOM 759 N N . THR A 1 101 ? 3.365 -4.676 0.272 1 98.25 101 THR A N 1
ATOM 760 C CA . THR A 1 101 ? 4.422 -5.488 0.86 1 98.25 101 THR A CA 1
ATOM 761 C C . THR A 1 101 ? 5.301 -4.652 1.783 1 98.25 101 THR A C 1
ATOM 763 O O . THR A 1 101 ? 5.586 -5.055 2.914 1 98.25 101 THR A O 1
ATOM 766 N N . GLY A 1 102 ? 5.66 -3.484 1.393 1 97.56 102 GLY A N 1
ATOM 767 C CA . GLY A 1 102 ? 6.551 -2.631 2.164 1 97.56 102 GLY A CA 1
ATOM 768 C C . GLY A 1 102 ? 5.941 -2.164 3.473 1 97.56 102 GLY A C 1
ATOM 769 O O . GLY A 1 102 ? 6.656 -1.699 4.363 1 97.56 102 GLY A O 1
ATOM 770 N N . ALA A 1 103 ? 4.613 -2.297 3.582 1 97.88 103 ALA A N 1
ATOM 771 C CA . ALA A 1 103 ? 3.928 -1.847 4.789 1 97.88 103 ALA A CA 1
ATOM 772 C C . ALA A 1 103 ? 3.787 -2.984 5.797 1 97.88 103 ALA A C 1
ATOM 774 O O . ALA A 1 103 ? 3.537 -2.746 6.98 1 97.88 103 ALA A O 1
ATOM 775 N N . VAL A 1 104 ? 3.982 -4.238 5.301 1 98.12 104 VAL A N 1
ATOM 776 C CA . VAL A 1 104 ? 3.584 -5.32 6.195 1 98.12 104 VAL A CA 1
ATOM 777 C C . VAL A 1 104 ? 4.75 -6.289 6.383 1 98.12 104 VAL A C 1
ATOM 779 O O . VAL A 1 104 ? 4.684 -7.195 7.219 1 98.12 104 VAL A O 1
ATOM 782 N N . PHE A 1 105 ? 5.828 -6.125 5.598 1 98.12 105 PHE A N 1
ATOM 783 C CA . PHE A 1 105 ? 7.039 -6.922 5.75 1 98.12 105 PHE A CA 1
ATOM 784 C C . PHE A 1 105 ? 8.203 -6.055 6.211 1 98.12 105 PHE A C 1
ATOM 786 O O . PHE A 1 105 ? 8.336 -4.906 5.781 1 98.12 105 PHE A O 1
ATOM 793 N N . MET A 1 106 ? 9.055 -6.574 7.004 1 97.25 106 MET A N 1
ATOM 794 C CA . MET A 1 106 ? 10.344 -5.992 7.363 1 97.25 106 MET A CA 1
ATOM 795 C C . MET A 1 106 ? 11.398 -7.078 7.57 1 97.25 106 MET A C 1
ATOM 797 O O . MET A 1 106 ? 11.062 -8.203 7.949 1 97.25 106 MET A O 1
ATOM 801 N N . ARG A 1 107 ? 12.539 -6.754 7.246 1 96.25 107 ARG A N 1
ATOM 802 C CA . ARG A 1 107 ? 13.641 -7.664 7.547 1 96.25 107 ARG A CA 1
ATOM 803 C C . ARG A 1 107 ? 14.32 -7.285 8.859 1 96.25 107 ARG A C 1
ATOM 805 O O . ARG A 1 107 ? 14.953 -6.234 8.953 1 96.25 107 ARG A O 1
ATOM 812 N N . THR A 1 108 ? 14.188 -8.125 9.828 1 96.06 108 THR A N 1
ATOM 813 C CA . THR A 1 108 ? 14.789 -7.906 11.141 1 96.06 108 THR A CA 1
ATOM 814 C C . THR A 1 108 ? 16.094 -8.688 11.273 1 96.06 108 THR A C 1
ATOM 816 O O . THR A 1 108 ? 16.516 -9.367 10.336 1 96.06 108 THR A O 1
ATOM 819 N N . LEU A 1 109 ? 16.719 -8.594 12.422 1 94.62 109 LEU A N 1
ATOM 820 C CA . LEU A 1 109 ? 17.953 -9.336 12.672 1 94.62 109 LEU A CA 1
ATOM 821 C C . LEU A 1 109 ? 17.672 -10.828 12.742 1 94.62 109 LEU A C 1
ATOM 823 O O . LEU A 1 109 ? 18.562 -11.641 12.484 1 94.62 109 LEU A O 1
ATOM 827 N N . SER A 1 110 ? 16.391 -11.195 13.016 1 95.38 110 SER A N 1
ATOM 828 C CA . SER A 1 110 ? 16 -12.602 13.141 1 95.38 110 SER A CA 1
ATOM 829 C C . SER A 1 110 ? 15.398 -13.125 11.836 1 95.38 110 SER A C 1
ATOM 831 O O . SER A 1 110 ? 14.953 -14.273 11.773 1 95.38 110 SER A O 1
ATOM 833 N N . GLY A 1 111 ? 15.383 -12.289 10.82 1 95.94 111 GLY A N 1
ATOM 834 C CA . GLY A 1 111 ? 14.852 -12.727 9.547 1 95.94 111 GLY A CA 1
ATOM 835 C C . GLY A 1 111 ? 13.688 -11.891 9.062 1 95.94 111 GLY A C 1
ATOM 836 O O . GLY A 1 111 ? 13.492 -10.766 9.516 1 95.94 111 GLY A O 1
ATOM 837 N N . LEU A 1 112 ? 13 -12.438 8.094 1 97.12 112 LEU A N 1
ATOM 838 C CA . LEU A 1 112 ? 11.859 -11.758 7.48 1 97.12 112 LEU A CA 1
ATOM 839 C C . LEU A 1 112 ? 10.633 -11.852 8.367 1 97.12 112 LEU A C 1
ATOM 841 O O . LEU A 1 112 ? 10.266 -12.938 8.828 1 97.12 112 LEU A O 1
ATOM 845 N N . LYS A 1 113 ? 10.055 -10.734 8.648 1 96.69 113 LYS A N 1
ATOM 846 C CA . LYS A 1 113 ? 8.891 -10.656 9.523 1 96.69 113 LYS A CA 1
ATOM 847 C C . LYS A 1 113 ? 7.668 -10.141 8.766 1 96.69 113 LYS A C 1
ATOM 849 O O . LYS A 1 113 ? 7.746 -9.125 8.07 1 96.69 113 LYS A O 1
ATOM 854 N N . LEU A 1 114 ? 6.605 -10.82 8.844 1 97.56 114 LEU A N 1
ATOM 855 C CA . LEU A 1 114 ? 5.293 -10.414 8.359 1 97.56 114 LEU A CA 1
ATOM 856 C C . LEU A 1 114 ? 4.414 -9.922 9.508 1 97.56 114 LEU A C 1
ATOM 858 O O . LEU A 1 114 ? 4.34 -10.57 10.555 1 97.56 114 LEU A O 1
ATOM 862 N N . SER A 1 115 ? 3.756 -8.75 9.336 1 95.25 115 SER A N 1
ATOM 863 C CA . SER A 1 115 ? 2.867 -8.234 10.367 1 95.25 115 SER A CA 1
ATOM 864 C C . SER A 1 115 ? 1.818 -9.266 10.766 1 95.25 115 SER A C 1
ATOM 866 O O . SER A 1 115 ? 1.273 -9.969 9.906 1 95.25 115 SER A O 1
ATOM 868 N N . GLY A 1 116 ? 1.507 -9.352 11.953 1 90.94 116 GLY A N 1
ATOM 869 C CA . GLY A 1 116 ? 0.66 -10.391 12.5 1 90.94 116 GLY A CA 1
ATOM 870 C C . GLY A 1 116 ? -0.768 -10.336 11.992 1 90.94 116 GLY A C 1
ATOM 871 O O . GLY A 1 116 ? -1.468 -11.352 11.977 1 90.94 116 GLY A O 1
ATOM 872 N N . ASP A 1 117 ? -1.262 -9.234 11.562 1 94.62 117 ASP A N 1
ATOM 873 C CA . ASP A 1 117 ? -2.66 -9.062 11.188 1 94.62 117 ASP A CA 1
ATOM 874 C C . ASP A 1 117 ? -2.889 -9.445 9.727 1 94.62 117 ASP A C 1
ATOM 876 O O . ASP A 1 117 ? -4.031 -9.602 9.289 1 94.62 117 ASP A O 1
ATOM 880 N N . VAL A 1 118 ? -1.852 -9.68 8.984 1 97 118 VAL A N 1
ATOM 881 C CA . VAL A 1 118 ? -1.942 -9.828 7.539 1 97 118 VAL A CA 1
ATOM 882 C C . VAL A 1 118 ? -2.641 -11.141 7.199 1 97 118 VAL A C 1
ATOM 884 O O . VAL A 1 118 ? -3.465 -11.195 6.285 1 97 118 VAL A O 1
ATOM 887 N N . VAL A 1 119 ? -2.342 -12.188 7.965 1 97.38 119 VAL A N 1
ATOM 888 C CA . VAL A 1 119 ? -2.902 -13.5 7.691 1 97.38 119 VAL A CA 1
ATOM 889 C C . VAL A 1 119 ? -4.422 -13.461 7.836 1 97.38 119 VAL A C 1
ATOM 891 O O . VAL A 1 119 ? -5.148 -13.961 6.973 1 97.38 119 VAL A O 1
ATOM 894 N N . ASP A 1 120 ? -4.863 -12.852 8.891 1 96.75 120 ASP A N 1
ATOM 895 C CA . ASP A 1 120 ? -6.301 -12.695 9.102 1 96.75 120 ASP A CA 1
ATOM 896 C C . ASP A 1 120 ? -6.934 -11.859 7.992 1 96.75 120 ASP A C 1
ATOM 898 O O . ASP A 1 120 ? -8 -12.203 7.484 1 96.75 120 ASP A O 1
ATOM 902 N N . LEU A 1 121 ? -6.305 -10.789 7.625 1 97.56 121 LEU A N 1
ATOM 903 C CA . LEU A 1 121 ? -6.805 -9.93 6.559 1 97.56 121 LEU A CA 1
ATOM 904 C C . LEU A 1 121 ? -6.922 -10.695 5.246 1 97.56 121 LEU A C 1
ATOM 906 O O . LEU A 1 121 ? -7.949 -10.625 4.566 1 97.56 121 LEU A O 1
ATOM 910 N N . VAL A 1 122 ? -5.926 -11.484 4.898 1 98.56 122 VAL A N 1
ATOM 911 C CA . VAL A 1 122 ? -5.918 -12.258 3.658 1 98.56 122 VAL A CA 1
ATOM 912 C C . VAL A 1 122 ? -7.07 -13.258 3.664 1 98.56 122 VAL A C 1
ATOM 914 O O . VAL A 1 122 ? -7.812 -13.367 2.686 1 98.56 122 VAL A O 1
ATOM 917 N N . ARG A 1 123 ? -7.25 -13.969 4.746 1 98.06 123 ARG A N 1
ATOM 918 C CA . ARG A 1 123 ? -8.312 -14.961 4.84 1 98.06 123 ARG A CA 1
ATOM 919 C C . ARG A 1 123 ? -9.688 -14.312 4.688 1 98.06 123 ARG A C 1
ATOM 921 O O . ARG A 1 123 ? -10.57 -14.859 4.02 1 98.06 123 ARG A O 1
ATOM 928 N N . ARG A 1 124 ? -9.828 -13.18 5.289 1 96.56 124 ARG A N 1
ATOM 929 C CA . ARG A 1 124 ? -11.109 -12.469 5.207 1 96.56 124 ARG A CA 1
ATOM 930 C C . ARG A 1 124 ? -11.375 -11.984 3.787 1 96.56 124 ARG A C 1
ATOM 932 O O . ARG A 1 124 ? -12.5 -12.094 3.289 1 96.56 124 ARG A O 1
ATOM 939 N N . LEU A 1 125 ? -10.375 -11.461 3.164 1 97.62 125 LEU A N 1
ATOM 940 C CA . LEU A 1 125 ? -10.523 -11 1.785 1 97.62 125 LEU A CA 1
ATOM 941 C C . LEU A 1 125 ? -10.93 -12.156 0.874 1 97.62 125 LEU A C 1
ATOM 943 O O . LEU A 1 125 ? -11.883 -12.039 0.104 1 97.62 125 LEU A O 1
ATOM 947 N N . VAL A 1 126 ? -10.203 -13.25 0.996 1 97.75 126 VAL A N 1
ATOM 948 C CA . VAL A 1 126 ? -10.5 -14.422 0.169 1 97.75 126 VAL A CA 1
ATOM 949 C C . VAL A 1 126 ? -11.922 -14.898 0.443 1 97.75 126 VAL A C 1
ATOM 951 O O . VAL A 1 126 ? -12.664 -15.234 -0.485 1 97.75 126 VAL A O 1
ATOM 954 N N . GLY A 1 127 ? -12.305 -14.883 1.721 1 96 127 GLY A N 1
ATOM 955 C CA . GLY A 1 127 ? -13.656 -15.281 2.09 1 96 127 GLY A CA 1
ATOM 956 C C . GLY A 1 127 ? -14.727 -14.391 1.485 1 96 127 GLY A C 1
ATOM 957 O O . GLY A 1 127 ? -15.844 -14.836 1.23 1 96 127 GLY A O 1
ATOM 958 N N . MET A 1 128 ? -14.375 -13.148 1.222 1 94.88 128 MET A N 1
ATOM 959 C CA . MET A 1 128 ? -15.305 -12.188 0.641 1 94.88 128 MET A CA 1
ATOM 960 C C . MET A 1 128 ? -15.188 -12.164 -0.879 1 94.88 128 MET A C 1
ATOM 962 O O . MET A 1 128 ? -15.805 -11.328 -1.543 1 94.88 128 MET A O 1
ATOM 966 N N . ARG A 1 129 ? -14.312 -13.008 -1.411 1 95.88 129 ARG A N 1
ATOM 967 C CA . ARG A 1 129 ? -14.094 -13.148 -2.846 1 95.88 129 ARG A CA 1
ATOM 968 C C . ARG A 1 129 ? -13.375 -11.938 -3.414 1 95.88 129 ARG A C 1
ATOM 970 O O . ARG A 1 129 ? -13.664 -11.5 -4.527 1 95.88 129 ARG A O 1
ATOM 977 N N . ILE A 1 130 ? -12.531 -11.367 -2.631 1 97.5 130 ILE A N 1
ATOM 978 C CA . ILE A 1 130 ? -11.617 -10.312 -3.062 1 97.5 130 ILE A CA 1
ATOM 979 C C . ILE A 1 130 ? -10.203 -10.875 -3.178 1 97.5 130 ILE A C 1
ATOM 981 O O . ILE A 1 130 ? -9.719 -11.547 -2.262 1 97.5 130 ILE A O 1
ATOM 985 N N . ILE A 1 131 ? -9.578 -10.648 -4.238 1 98.69 131 ILE A N 1
ATOM 986 C CA . ILE A 1 131 ? -8.227 -11.164 -4.477 1 98.69 131 ILE A CA 1
ATOM 987 C C . ILE A 1 131 ? -7.211 -10.281 -3.758 1 98.69 131 ILE A C 1
ATOM 989 O O . ILE A 1 131 ? -6.988 -9.133 -4.145 1 98.69 131 ILE A O 1
ATOM 993 N N . PRO A 1 132 ? -6.594 -10.805 -2.699 1 98.81 132 PRO A N 1
ATOM 994 C CA . PRO A 1 132 ? -5.461 -10.062 -2.137 1 98.81 132 PRO A CA 1
ATOM 995 C C . PRO A 1 132 ? -4.254 -10.031 -3.07 1 98.81 132 PRO A C 1
ATOM 997 O O . PRO A 1 132 ? -3.926 -11.039 -3.697 1 98.81 132 PRO A O 1
ATOM 1000 N N . VAL A 1 133 ? -3.621 -8.867 -3.137 1 98.94 133 VAL A N 1
ATOM 1001 C CA . VAL A 1 133 ? -2.496 -8.727 -4.055 1 98.94 133 VAL A CA 1
ATOM 1002 C C . VAL A 1 133 ? -1.271 -8.219 -3.295 1 98.94 133 VAL A C 1
ATOM 1004 O O . VAL A 1 133 ? -1.359 -7.258 -2.527 1 98.94 133 VAL A O 1
ATOM 1007 N N . PHE A 1 134 ? -0.185 -8.93 -3.436 1 98.88 134 PHE A N 1
ATOM 1008 C CA . PHE A 1 134 ? 1.147 -8.516 -3.01 1 98.88 134 PHE A CA 1
ATOM 1009 C C . PHE A 1 134 ? 2.072 -8.344 -4.207 1 98.88 134 PHE A C 1
ATOM 1011 O O . PHE A 1 134 ? 1.742 -8.766 -5.316 1 98.88 134 PHE A O 1
ATOM 1018 N N . TYR A 1 135 ? 3.189 -7.73 -3.955 1 98.38 135 TYR A N 1
ATOM 1019 C CA . TYR A 1 135 ? 4.188 -7.637 -5.016 1 98.38 135 TYR A CA 1
ATOM 1020 C C . TYR A 1 135 ? 5.582 -7.441 -4.438 1 98.38 135 TYR A C 1
ATOM 1022 O O . TYR A 1 135 ? 5.73 -7.027 -3.285 1 98.38 135 TYR A O 1
ATOM 1030 N N . GLY A 1 136 ? 6.59 -7.859 -5.227 1 96.62 136 GLY A N 1
ATOM 1031 C CA . GLY A 1 136 ? 7.941 -7.504 -4.832 1 96.62 136 GLY A CA 1
ATOM 1032 C C . GLY A 1 136 ? 8.117 -6.016 -4.582 1 96.62 136 GLY A C 1
ATOM 1033 O O . GLY A 1 136 ? 7.59 -5.191 -5.332 1 96.62 136 GLY A O 1
ATOM 1034 N N . ASP A 1 137 ? 8.859 -5.734 -3.514 1 96 137 ASP A N 1
ATOM 1035 C CA . ASP A 1 137 ? 8.945 -4.34 -3.09 1 96 137 ASP A CA 1
ATOM 1036 C C . ASP A 1 137 ? 10.234 -4.082 -2.322 1 96 137 ASP A C 1
ATOM 1038 O O . ASP A 1 137 ? 10.977 -5.016 -1.999 1 96 137 ASP A O 1
ATOM 1042 N N . VAL A 1 138 ? 10.578 -2.824 -2.23 1 95.12 138 VAL A N 1
ATOM 1043 C CA . VAL A 1 138 ? 11.617 -2.412 -1.295 1 95.12 138 VAL A CA 1
ATOM 1044 C C . VAL A 1 138 ? 11.055 -2.383 0.124 1 95.12 138 VAL A C 1
ATOM 1046 O O . VAL A 1 138 ? 9.984 -1.814 0.362 1 95.12 138 VAL A O 1
ATOM 1049 N N . ILE A 1 139 ? 11.664 -3.092 1.058 1 96.25 139 ILE A N 1
ATOM 1050 C CA . ILE A 1 139 ? 11.172 -3.143 2.43 1 96.25 139 ILE A CA 1
ATOM 1051 C C . ILE A 1 139 ? 12.25 -2.643 3.385 1 96.25 139 ILE A C 1
ATOM 1053 O O . ILE A 1 139 ? 13.438 -2.639 3.045 1 96.25 139 ILE A O 1
ATOM 1057 N N . HIS A 1 140 ? 11.844 -2.172 4.527 1 96.25 140 HIS A N 1
ATOM 1058 C CA . HIS A 1 140 ? 12.797 -1.782 5.559 1 96.25 140 HIS A CA 1
ATOM 1059 C C . HIS A 1 140 ? 13.625 -2.975 6.02 1 96.25 140 HIS A C 1
ATOM 1061 O O . HIS A 1 140 ? 13.109 -4.086 6.145 1 96.25 140 HIS A O 1
ATOM 1067 N N . ASP A 1 141 ? 14.836 -2.762 6.188 1 95.69 141 ASP A N 1
ATOM 1068 C CA . ASP A 1 141 ? 15.828 -3.738 6.613 1 95.69 141 ASP A CA 1
ATOM 1069 C C . ASP A 1 141 ? 16.672 -3.197 7.77 1 95.69 141 ASP A C 1
ATOM 1071 O O . ASP A 1 141 ? 17.344 -2.172 7.625 1 95.69 141 ASP A O 1
ATOM 1075 N N . TYR A 1 142 ? 16.688 -3.865 8.875 1 94.62 142 TYR A N 1
ATOM 1076 C CA . TYR A 1 142 ? 17.344 -3.383 10.094 1 94.62 142 TYR A CA 1
ATOM 1077 C C . TYR A 1 142 ? 18.844 -3.229 9.891 1 94.62 142 TYR A C 1
ATOM 1079 O O . TYR A 1 142 ? 19.469 -2.375 10.516 1 94.62 142 TYR A O 1
ATOM 1087 N N . GLU A 1 143 ? 19.406 -3.961 9 1 92.56 143 GLU A N 1
ATOM 1088 C CA . GLU A 1 143 ? 20.859 -3.947 8.797 1 92.56 143 GLU A CA 1
ATOM 1089 C C . GLU A 1 143 ? 21.234 -3.037 7.637 1 92.56 143 GLU A C 1
ATOM 1091 O O . GLU A 1 143 ? 22.172 -2.238 7.75 1 92.56 143 GLU A O 1
ATOM 1096 N N . LEU A 1 144 ? 20.438 -3.086 6.621 1 91.75 144 LEU A N 1
ATOM 1097 C CA . LEU A 1 144 ? 20.859 -2.43 5.383 1 91.75 144 LEU A CA 1
ATOM 1098 C C . LEU A 1 144 ? 20.078 -1.137 5.172 1 91.75 144 LEU A C 1
ATOM 1100 O O . LEU A 1 144 ? 20.344 -0.397 4.219 1 91.75 144 LEU A O 1
ATOM 1104 N N . GLY A 1 145 ? 19.109 -0.841 6.039 1 93.44 145 GLY A N 1
ATOM 1105 C CA . GLY A 1 145 ? 18.156 0.235 5.797 1 93.44 145 GLY A CA 1
ATOM 1106 C C . GLY A 1 145 ? 16.953 -0.199 4.973 1 93.44 145 GLY A C 1
ATOM 1107 O O . GLY A 1 145 ? 15.828 -0.182 5.453 1 93.44 145 GLY A O 1
ATOM 1108 N N . PHE A 1 146 ? 17.328 -0.663 3.74 1 94.31 146 PHE A N 1
ATOM 1109 C CA . PHE A 1 146 ? 16.312 -1.224 2.855 1 94.31 146 PHE A CA 1
ATOM 1110 C C . PHE A 1 146 ? 16.891 -2.375 2.035 1 94.31 146 PHE A C 1
ATOM 1112 O O . PHE A 1 146 ? 18.094 -2.424 1.784 1 94.31 146 PHE A O 1
ATOM 1119 N N . SER A 1 147 ? 16.016 -3.227 1.662 1 92.06 147 SER A N 1
ATOM 1120 C CA . SER A 1 147 ? 16.344 -4.328 0.759 1 92.06 147 SER A CA 1
ATOM 1121 C C . SER A 1 147 ? 15.148 -4.703 -0.107 1 92.06 147 SER A C 1
ATOM 1123 O O . SER A 1 147 ? 14.031 -4.242 0.138 1 92.06 147 SER A O 1
ATOM 1125 N N . ILE A 1 148 ? 15.398 -5.449 -1.09 1 92 148 ILE A N 1
ATOM 1126 C CA . ILE A 1 148 ? 14.344 -5.871 -2.002 1 92 148 ILE A CA 1
ATOM 1127 C C . ILE A 1 148 ? 13.773 -7.211 -1.545 1 92 148 ILE A C 1
ATOM 1129 O O . ILE A 1 148 ? 14.523 -8.141 -1.237 1 92 148 ILE A O 1
ATOM 1133 N N . LEU A 1 149 ? 12.547 -7.262 -1.352 1 94.88 149 LEU A N 1
ATOM 1134 C CA . LEU A 1 149 ? 11.836 -8.516 -1.119 1 94.88 149 LEU A CA 1
ATOM 1135 C C . LEU A 1 149 ? 11.164 -9 -2.396 1 94.88 149 LEU A C 1
ATOM 1137 O O . LEU A 1 149 ? 10.312 -8.305 -2.959 1 94.88 149 LEU A O 1
ATOM 1141 N N . SER A 1 150 ? 11.531 -10.172 -2.846 1 93.94 150 SER A N 1
ATOM 1142 C CA . SER A 1 150 ? 11.023 -10.688 -4.113 1 93.94 150 SER A CA 1
ATOM 1143 C C . SER A 1 150 ? 9.641 -11.32 -3.936 1 93.94 150 SER A C 1
ATOM 1145 O O . SER A 1 150 ? 9.273 -11.719 -2.83 1 93.94 150 SER A O 1
ATOM 1147 N N . GLY A 1 151 ? 8.906 -11.336 -5.039 1 96.5 151 GLY A N 1
ATOM 1148 C CA . GLY A 1 151 ? 7.641 -12.055 -5.02 1 96.5 151 GLY A CA 1
ATOM 1149 C C . GLY A 1 151 ? 7.789 -13.516 -4.637 1 96.5 151 GLY A C 1
ATOM 1150 O O . GLY A 1 151 ? 6.898 -14.094 -4.012 1 96.5 151 GLY A O 1
ATOM 1151 N N . ASP A 1 152 ? 8.922 -14.109 -4.953 1 96.38 152 ASP A N 1
ATOM 1152 C CA . ASP A 1 152 ? 9.172 -15.508 -4.617 1 96.38 152 ASP A CA 1
ATOM 1153 C C . ASP A 1 152 ? 9.273 -15.703 -3.105 1 96.38 152 ASP A C 1
ATOM 1155 O O . ASP A 1 152 ? 8.719 -16.656 -2.559 1 96.38 152 ASP A O 1
ATOM 1159 N N . GLU A 1 153 ? 9.961 -14.844 -2.473 1 96.56 153 GLU A N 1
ATOM 1160 C CA . GLU A 1 153 ? 10.078 -14.906 -1.019 1 96.56 153 GLU A CA 1
ATOM 1161 C C . GLU A 1 153 ? 8.727 -14.68 -0.342 1 96.56 153 GLU A C 1
ATOM 1163 O O . GLU A 1 153 ? 8.43 -15.305 0.68 1 96.56 153 GLU A O 1
ATOM 1168 N N . ILE A 1 154 ? 7.949 -13.773 -0.881 1 98.38 154 ILE A N 1
ATOM 1169 C CA . ILE A 1 154 ? 6.617 -13.5 -0.352 1 98.38 154 ILE A CA 1
ATOM 1170 C C . ILE A 1 154 ? 5.773 -14.773 -0.401 1 98.38 154 ILE A C 1
ATOM 1172 O O . ILE A 1 154 ? 5.074 -15.102 0.56 1 98.38 154 ILE A O 1
ATOM 1176 N N . MET A 1 155 ? 5.867 -15.562 -1.55 1 98.44 155 MET A N 1
ATOM 1177 C CA . MET A 1 155 ? 5.148 -16.828 -1.692 1 98.44 155 MET A CA 1
ATOM 1178 C C . MET A 1 155 ? 5.461 -17.766 -0.531 1 98.44 155 MET A C 1
ATOM 1180 O O . MET A 1 155 ? 4.551 -18.328 0.073 1 98.44 155 MET A O 1
ATOM 1184 N N . VAL A 1 156 ? 6.715 -17.844 -0.21 1 98.12 156 VAL A N 1
ATOM 1185 C CA . VAL A 1 156 ? 7.16 -18.766 0.827 1 98.12 156 VAL A CA 1
ATOM 1186 C C . VAL A 1 156 ? 6.648 -18.312 2.188 1 98.12 156 VAL A C 1
ATOM 1188 O O . VAL A 1 156 ? 6.09 -19.094 2.949 1 98.12 156 VAL A O 1
ATOM 1191 N N . GLU A 1 157 ? 6.812 -17.047 2.492 1 98.12 157 GLU A N 1
ATOM 1192 C CA . GLU A 1 157 ? 6.418 -16.531 3.797 1 98.12 157 GLU A CA 1
ATOM 1193 C C . GLU A 1 157 ? 4.914 -16.641 4.008 1 98.12 157 GLU A C 1
ATOM 1195 O O . GLU A 1 157 ? 4.457 -16.984 5.102 1 98.12 157 GLU A O 1
ATOM 1200 N N . LEU A 1 158 ? 4.141 -16.328 2.984 1 98.56 158 LEU A N 1
ATOM 1201 C CA . LEU A 1 158 ? 2.691 -16.453 3.09 1 98.56 158 LEU A CA 1
ATOM 1202 C C . LEU A 1 158 ? 2.287 -17.906 3.268 1 98.56 158 LEU A C 1
ATOM 1204 O O . LEU A 1 158 ? 1.384 -18.219 4.051 1 98.56 158 LEU A O 1
ATOM 1208 N N . ALA A 1 159 ? 2.945 -18.828 2.557 1 98.5 159 ALA A N 1
ATOM 1209 C CA . ALA A 1 159 ? 2.598 -20.25 2.609 1 98.5 159 ALA A CA 1
ATOM 1210 C C . ALA A 1 159 ? 2.828 -20.812 4.008 1 98.5 159 ALA A C 1
ATOM 1212 O O . ALA A 1 159 ? 2.08 -21.688 4.461 1 98.5 159 ALA A O 1
ATOM 1213 N N . LYS A 1 160 ? 3.869 -20.312 4.707 1 97.75 160 LYS A N 1
ATOM 1214 C CA . LYS A 1 160 ? 4.152 -20.75 6.07 1 97.75 160 LYS A CA 1
ATOM 1215 C C . LYS A 1 160 ? 2.947 -20.531 6.98 1 97.75 160 LYS A C 1
ATOM 1217 O O . LYS A 1 160 ? 2.727 -21.297 7.922 1 97.75 160 LYS A O 1
ATOM 1222 N N . ARG A 1 161 ? 2.16 -19.562 6.676 1 97.12 161 ARG A N 1
ATOM 1223 C CA . ARG A 1 161 ? 1.091 -19.156 7.586 1 97.12 161 ARG A CA 1
ATOM 1224 C C . ARG A 1 161 ? -0.274 -19.562 7.035 1 97.12 161 ARG A C 1
ATOM 1226 O O . ARG A 1 161 ? -1.163 -19.953 7.793 1 97.12 161 ARG A O 1
ATOM 1233 N N . LEU A 1 162 ? -0.426 -19.484 5.727 1 98 162 LEU A N 1
ATOM 1234 C CA . LEU A 1 162 ? -1.734 -19.688 5.113 1 98 162 LEU A CA 1
ATOM 1235 C C . LEU A 1 162 ? -1.957 -21.156 4.758 1 98 162 LEU A C 1
ATOM 1237 O O . LEU A 1 162 ? -3.094 -21.578 4.531 1 98 162 LEU A O 1
ATOM 1241 N N . LYS A 1 163 ? -0.898 -21.922 4.598 1 97.62 163 LYS A N 1
ATOM 1242 C CA . LYS A 1 163 ? -0.941 -23.344 4.266 1 97.62 163 LYS A CA 1
ATOM 1243 C C . LYS A 1 163 ? -1.819 -23.609 3.043 1 97.62 163 LYS A C 1
ATOM 1245 O O . LYS A 1 163 ? -2.754 -24.406 3.1 1 97.62 163 LYS A O 1
ATOM 1250 N N . PRO A 1 164 ? -1.489 -22.984 1.927 1 98.06 164 PRO A N 1
ATOM 1251 C CA . PRO A 1 164 ? -2.271 -23.188 0.704 1 98.06 164 PRO A CA 1
ATOM 1252 C C . PRO A 1 164 ? -2.152 -24.594 0.144 1 98.06 164 PRO A C 1
ATOM 1254 O O . PRO A 1 164 ? -1.167 -25.297 0.413 1 98.06 164 PRO A O 1
ATOM 1257 N N . ARG A 1 165 ? -3.121 -24.969 -0.617 1 96.81 165 ARG A N 1
ATOM 1258 C CA . ARG A 1 165 ? -3.082 -26.25 -1.307 1 96.81 165 ARG A CA 1
ATOM 1259 C C . ARG A 1 165 ? -2.145 -26.203 -2.508 1 96.81 165 ARG A C 1
ATOM 1261 O O . ARG A 1 165 ? -1.375 -27.141 -2.742 1 96.81 165 ARG A O 1
ATOM 1268 N N . TYR A 1 166 ? -2.17 -25.125 -3.229 1 97.75 166 TYR A N 1
ATOM 1269 C CA . TYR A 1 166 ? -1.387 -25 -4.453 1 97.75 166 TYR A CA 1
ATOM 1270 C C . TYR A 1 166 ? -0.573 -23.703 -4.434 1 97.75 166 TYR A C 1
ATOM 1272 O O . TYR A 1 166 ? -1.02 -22.688 -3.896 1 97.75 166 TYR A O 1
ATOM 1280 N N . ALA A 1 167 ? 0.616 -23.766 -4.98 1 98.38 167 ALA A N 1
ATOM 1281 C CA . ALA A 1 167 ? 1.433 -22.609 -5.352 1 98.38 167 ALA A CA 1
ATOM 1282 C C . ALA A 1 167 ? 1.831 -22.672 -6.82 1 98.38 167 ALA A C 1
ATOM 1284 O O . ALA A 1 167 ? 2.459 -23.641 -7.262 1 98.38 167 ALA A O 1
ATOM 1285 N N . LEU A 1 168 ? 1.487 -21.672 -7.547 1 98.25 168 LEU A N 1
ATOM 1286 C CA . LEU A 1 168 ? 1.72 -21.625 -8.984 1 98.25 168 LEU A CA 1
ATOM 1287 C C . LEU A 1 168 ? 2.629 -20.469 -9.359 1 98.25 168 LEU A C 1
ATOM 1289 O O . LEU A 1 168 ? 2.297 -19.297 -9.102 1 98.25 168 LEU A O 1
ATOM 1293 N N . PHE A 1 169 ? 3.785 -20.781 -9.898 1 97.81 169 PHE A N 1
ATOM 1294 C CA . PHE A 1 169 ? 4.684 -19.781 -10.461 1 97.81 169 PHE A CA 1
ATOM 1295 C C . PHE A 1 169 ? 4.465 -19.641 -11.961 1 97.81 169 PHE A C 1
ATOM 1297 O O . PHE A 1 169 ? 4.727 -20.578 -12.727 1 97.81 169 PHE A O 1
ATOM 1304 N N . LEU A 1 170 ? 4.031 -18.469 -12.352 1 97.62 170 LEU A N 1
ATOM 1305 C CA . LEU A 1 170 ? 3.803 -18.219 -13.773 1 97.62 170 LEU A CA 1
ATOM 1306 C C . LEU A 1 170 ? 4.961 -17.422 -14.375 1 97.62 170 LEU A C 1
ATOM 1308 O O . LEU A 1 170 ? 5.309 -16.344 -13.883 1 97.62 170 LEU A O 1
ATOM 1312 N N . MET A 1 171 ? 5.512 -17.953 -15.406 1 94.12 171 MET A N 1
ATOM 1313 C CA . MET A 1 171 ? 6.664 -17.391 -16.094 1 94.12 171 MET A CA 1
ATOM 1314 C C . MET A 1 171 ? 6.438 -17.344 -17.594 1 94.12 171 MET A C 1
ATOM 1316 O O . MET A 1 171 ? 5.359 -17.703 -18.078 1 94.12 171 MET A O 1
ATOM 1320 N N . ASP A 1 172 ? 7.43 -16.812 -18.344 1 91.06 172 ASP A N 1
ATOM 1321 C CA . ASP A 1 172 ? 7.34 -16.766 -19.797 1 91.06 172 ASP A CA 1
ATOM 1322 C C . ASP A 1 172 ? 7.754 -18.109 -20.422 1 91.06 172 ASP A C 1
ATOM 1324 O O . ASP A 1 172 ? 7.605 -18.312 -21.625 1 91.06 172 ASP A O 1
ATOM 1328 N N . VAL A 1 173 ? 8.227 -19.062 -19.594 1 90.19 173 VAL A N 1
ATOM 1329 C CA . VAL A 1 173 ? 8.633 -20.375 -20.062 1 90.19 173 VAL A CA 1
ATOM 1330 C C . VAL A 1 173 ? 7.77 -21.453 -19.406 1 90.19 173 VAL A C 1
ATOM 1332 O O . VAL A 1 173 ? 7.168 -21.219 -18.359 1 90.19 173 VAL A O 1
ATOM 1335 N N . GLU A 1 174 ? 7.711 -22.641 -19.953 1 92.12 174 GLU A N 1
ATOM 1336 C CA . GLU A 1 174 ? 6.789 -23.703 -19.562 1 92.12 174 GLU A CA 1
ATOM 1337 C C . GLU A 1 174 ? 7.203 -24.344 -18.234 1 92.12 174 GLU A C 1
ATOM 1339 O O . GLU A 1 174 ? 6.371 -24.906 -17.531 1 92.12 174 GLU A O 1
ATOM 1344 N N . GLY A 1 175 ? 8.453 -24.25 -17.953 1 92.12 175 GLY A N 1
ATOM 1345 C CA . GLY A 1 175 ? 8.984 -24.875 -16.75 1 92.12 175 GLY A CA 1
ATOM 1346 C C . GLY A 1 175 ? 10.492 -25.047 -16.781 1 92.12 175 GLY A C 1
ATOM 1347 O O . GLY A 1 175 ? 11.203 -24.188 -17.297 1 92.12 175 GLY A O 1
ATOM 1348 N N . VAL A 1 176 ? 10.898 -26.047 -16.125 1 89.38 176 VAL A N 1
ATOM 1349 C CA . VAL A 1 176 ? 12.32 -26.359 -16.062 1 89.38 176 VAL A CA 1
ATOM 1350 C C . VAL A 1 176 ? 12.68 -27.344 -17.188 1 89.38 176 VAL A C 1
ATOM 1352 O O . VAL A 1 176 ? 12.016 -28.359 -17.359 1 89.38 176 VAL A O 1
ATOM 1355 N N . TYR A 1 177 ? 13.695 -26.969 -17.938 1 87.69 177 TYR A N 1
ATOM 1356 C CA . TYR A 1 177 ? 14.156 -27.828 -19.016 1 87.69 177 TYR A CA 1
ATOM 1357 C C . TYR A 1 177 ? 15.484 -28.484 -18.672 1 87.69 177 TYR A C 1
ATOM 1359 O O . TYR A 1 177 ? 16.25 -27.953 -17.844 1 87.69 177 TYR A O 1
ATOM 1367 N N . SER A 1 178 ? 15.766 -29.562 -19.297 1 85.06 178 SER A N 1
ATOM 1368 C CA . SER A 1 178 ? 16.906 -30.391 -18.953 1 85.06 178 SER A CA 1
ATOM 1369 C C . SER A 1 178 ? 18.219 -29.75 -19.406 1 85.06 178 SER A C 1
ATOM 1371 O O . SER A 1 178 ? 19.297 -30.078 -18.891 1 85.06 178 SER A O 1
ATOM 1373 N N . GLU A 1 179 ? 18.125 -28.844 -20.438 1 82.31 179 GLU A N 1
ATOM 1374 C CA . GLU A 1 179 ? 19.344 -28.25 -20.984 1 82.31 179 GLU A CA 1
ATOM 1375 C C . GLU A 1 179 ? 19.266 -26.719 -20.984 1 82.31 179 GLU A C 1
ATOM 1377 O O . GLU A 1 179 ? 19.812 -26.078 -21.875 1 82.31 179 GLU A O 1
ATOM 1382 N N . GLY A 1 180 ? 18.516 -26.25 -20.062 1 75.5 180 GLY A N 1
ATOM 1383 C CA . GLY A 1 180 ? 18.328 -24.797 -20 1 75.5 180 GLY A CA 1
ATOM 1384 C C . GLY A 1 180 ? 17 -24.344 -20.562 1 75.5 180 GLY A C 1
ATOM 1385 O O . GLY A 1 180 ? 16.188 -25.172 -21 1 75.5 180 GLY A O 1
ATOM 1386 N N . PRO A 1 181 ? 16.781 -23.047 -20.562 1 73.69 181 PRO A N 1
ATOM 1387 C CA . PRO A 1 181 ? 15.469 -22.547 -20.984 1 73.69 181 PRO A CA 1
ATOM 1388 C C . PRO A 1 181 ? 15.117 -22.953 -22.422 1 73.69 181 PRO A C 1
ATOM 1390 O O . PRO A 1 181 ? 15.805 -22.562 -23.359 1 73.69 181 PRO A O 1
ATOM 1393 N N . ARG A 1 182 ? 14.164 -23.672 -22.484 1 78.62 182 ARG A N 1
ATOM 1394 C CA . ARG A 1 182 ? 13.578 -24.141 -23.75 1 78.62 182 ARG A CA 1
ATOM 1395 C C . ARG A 1 182 ? 14.547 -25.031 -24.516 1 78.62 182 ARG A C 1
ATOM 1397 O O . ARG A 1 182 ? 14.531 -25.062 -25.734 1 78.62 182 ARG A O 1
ATOM 1404 N N . ARG A 1 183 ? 15.461 -25.5 -23.828 1 84.56 183 ARG A N 1
ATOM 1405 C CA . ARG A 1 183 ? 16.406 -26.438 -24.438 1 84.56 183 ARG A CA 1
ATOM 1406 C C . ARG A 1 183 ? 16.328 -27.797 -23.766 1 84.56 183 ARG A C 1
ATOM 1408 O O . ARG A 1 183 ? 16.266 -27.906 -22.531 1 84.56 183 ARG A O 1
ATOM 1415 N N . GLY A 1 184 ? 16.203 -28.797 -24.609 1 88.81 184 GLY A N 1
ATOM 1416 C CA . GLY A 1 184 ? 16.016 -30.141 -24.094 1 88.81 184 GLY A CA 1
ATOM 1417 C C . GLY A 1 184 ? 14.57 -30.484 -23.828 1 88.81 184 GLY A C 1
ATOM 1418 O O . GLY A 1 184 ? 13.68 -30.094 -24.578 1 88.81 184 GLY A O 1
ATOM 1419 N N . GLU A 1 185 ? 14.438 -31.312 -22.844 1 90.19 185 GLU A N 1
ATOM 1420 C CA . GLU A 1 185 ? 13.102 -31.781 -22.516 1 90.19 185 GLU A CA 1
ATOM 1421 C C . GLU A 1 185 ? 12.562 -31.047 -21.281 1 90.19 185 GLU A C 1
ATOM 1423 O O . GLU A 1 185 ? 13.305 -30.781 -20.328 1 90.19 185 GLU A O 1
ATOM 1428 N N . LEU A 1 186 ? 11.32 -30.688 -21.375 1 91.31 186 LEU A N 1
ATOM 1429 C CA . LEU A 1 186 ? 10.648 -30.141 -20.203 1 91.31 186 LEU A CA 1
ATOM 1430 C C . LEU A 1 186 ? 10.602 -31.172 -19.078 1 91.31 186 LEU A C 1
ATOM 1432 O O . LEU A 1 186 ? 10.156 -32.312 -19.281 1 91.31 186 LEU A O 1
ATOM 1436 N N . ILE A 1 187 ? 11.062 -30.828 -17.953 1 91.06 187 ILE A N 1
ATOM 1437 C CA . ILE A 1 187 ? 11.008 -31.703 -16.781 1 91.06 187 ILE A CA 1
ATOM 1438 C C . ILE A 1 187 ? 9.625 -31.609 -16.141 1 91.06 187 ILE A C 1
ATOM 1440 O O . ILE A 1 187 ? 9.266 -30.594 -15.562 1 91.06 187 ILE A O 1
ATOM 1444 N N . ARG A 1 188 ? 8.883 -32.688 -16.172 1 93.31 188 ARG A N 1
ATOM 1445 C CA . ARG A 1 188 ? 7.512 -32.688 -15.68 1 93.31 188 ARG A CA 1
ATOM 1446 C C . ARG A 1 188 ? 7.477 -32.688 -14.156 1 93.31 188 ARG A C 1
ATOM 1448 O O . ARG A 1 188 ? 6.617 -32.062 -13.547 1 93.31 188 ARG A O 1
ATOM 1455 N N . VAL A 1 189 ? 8.328 -33.469 -13.609 1 93.25 189 VAL A N 1
ATOM 1456 C CA . VAL A 1 189 ? 8.461 -33.562 -12.164 1 93.25 189 VAL A CA 1
ATOM 1457 C C . VAL A 1 189 ? 9.914 -33.281 -11.766 1 93.25 189 VAL A C 1
ATOM 1459 O O . VAL A 1 189 ? 10.812 -34.062 -12.125 1 93.25 189 VAL A O 1
ATOM 1462 N N . PHE A 1 190 ? 10.094 -32.219 -11.047 1 91.12 190 PHE A N 1
ATOM 1463 C CA . PHE A 1 190 ? 11.43 -31.844 -10.586 1 91.12 190 PHE A CA 1
ATOM 1464 C C . PHE A 1 190 ? 11.656 -32.312 -9.156 1 91.12 190 PHE A C 1
ATOM 1466 O O . PHE A 1 190 ? 10.945 -31.906 -8.234 1 91.12 190 PHE A O 1
ATOM 1473 N N . LYS A 1 191 ? 12.609 -33.188 -8.898 1 86.75 191 LYS A N 1
ATOM 1474 C CA . LYS A 1 191 ? 13.023 -33.688 -7.586 1 86.75 191 LYS A CA 1
ATOM 1475 C C . LYS A 1 191 ? 14.398 -33.156 -7.207 1 86.75 191 LYS A C 1
ATOM 1477 O O . LYS A 1 191 ? 15.398 -33.469 -7.855 1 86.75 191 LYS A O 1
ATOM 1482 N N . PRO A 1 192 ? 14.281 -32.25 -6.211 1 77.5 192 PRO A N 1
ATOM 1483 C CA . PRO A 1 192 ? 15.586 -31.719 -5.805 1 77.5 192 PRO A CA 1
ATOM 1484 C C . PRO A 1 192 ? 16.531 -32.812 -5.277 1 77.5 192 PRO A C 1
ATOM 1486 O O . PRO A 1 192 ? 16.094 -33.719 -4.574 1 77.5 192 PRO A O 1
ATOM 1489 N N . SER A 1 193 ? 17.359 -33.406 -6.012 1 63.72 193 SER A N 1
ATOM 1490 C CA . SER A 1 193 ? 18.328 -34.375 -5.477 1 63.72 193 SER A CA 1
ATOM 1491 C C . SER A 1 193 ? 19.203 -33.719 -4.398 1 63.72 193 SER A C 1
ATOM 1493 O O . SER A 1 193 ? 19.422 -32.5 -4.414 1 63.72 193 SER A O 1
ATOM 1495 N N . THR A 1 194 ? 19.297 -34.438 -3.137 1 48.91 194 THR A N 1
ATOM 1496 C CA . THR A 1 194 ? 20.25 -33.969 -2.135 1 48.91 194 THR A CA 1
ATOM 1497 C C . THR A 1 194 ? 21.438 -33.25 -2.799 1 48.91 194 THR A C 1
ATOM 1499 O O . THR A 1 194 ? 22.031 -32.375 -2.211 1 48.91 194 THR A O 1
ATOM 1502 N N . SER A 1 195 ? 22.188 -33.812 -3.775 1 42.62 195 SER A N 1
ATOM 1503 C CA . SER A 1 195 ? 23.453 -33.438 -4.395 1 42.62 195 SER A CA 1
ATOM 1504 C C . SER A 1 195 ? 23.234 -32.406 -5.504 1 42.62 195 SER A C 1
ATOM 1506 O O . SER A 1 195 ? 24.125 -32.156 -6.316 1 42.62 195 SER A O 1
ATOM 1508 N N . ILE A 1 196 ? 22.172 -31.969 -5.805 1 43.25 196 ILE A N 1
ATOM 1509 C CA . ILE A 1 196 ? 22.062 -31.141 -7 1 43.25 196 ILE A CA 1
ATOM 1510 C C . ILE A 1 196 ? 22.875 -29.859 -6.809 1 43.25 196 ILE A C 1
ATOM 1512 O O . ILE A 1 196 ? 22.516 -29 -5.992 1 43.25 196 ILE A O 1
ATOM 1516 N N . SER A 1 197 ? 24.156 -29.875 -6.793 1 42.75 197 SER A N 1
ATOM 1517 C CA . SER A 1 197 ? 24.938 -28.703 -7.168 1 42.75 197 SER A CA 1
ATOM 1518 C C . SER A 1 197 ? 24.297 -27.953 -8.328 1 42.75 197 SER A C 1
ATOM 1520 O O . SER A 1 197 ? 24.266 -28.438 -9.461 1 42.75 197 SER A O 1
ATOM 1522 N N . TYR A 1 198 ? 23.234 -27.266 -8.156 1 45.09 198 TYR A N 1
ATOM 1523 C CA . TYR A 1 198 ? 22.484 -26.438 -9.094 1 45.09 198 TYR A CA 1
ATOM 1524 C C . TYR A 1 198 ? 23.391 -25.891 -10.188 1 45.09 198 TYR A C 1
ATOM 1526 O O . TYR A 1 198 ? 22.922 -25.5 -11.258 1 45.09 198 TYR A O 1
ATOM 1534 N N . SER A 1 199 ? 24.609 -25.672 -9.867 1 42.66 199 SER A N 1
ATOM 1535 C CA . SER A 1 199 ? 25.609 -25.375 -10.891 1 42.66 199 SER A CA 1
ATOM 1536 C C . SER A 1 199 ? 25.734 -26.516 -11.891 1 42.66 199 SER A C 1
ATOM 1538 O O . SER A 1 199 ? 25.922 -26.281 -13.086 1 42.66 199 SER A O 1
ATOM 1540 N N . SER A 1 200 ? 25.797 -27.719 -11.414 1 35.59 200 SER A N 1
ATOM 1541 C CA . SER A 1 200 ? 26.328 -28.859 -12.156 1 35.59 200 SER A CA 1
ATOM 1542 C C . SER A 1 200 ? 25.203 -29.656 -12.828 1 35.59 200 SER A C 1
ATOM 1544 O O . SER A 1 200 ? 25.469 -30.531 -13.648 1 35.59 200 SER A O 1
ATOM 1546 N N . SER A 1 201 ? 24.094 -29.75 -12.32 1 40.03 201 SER A N 1
ATOM 1547 C CA . SER A 1 201 ? 23.188 -30.766 -12.852 1 40.03 201 SER A CA 1
ATOM 1548 C C . SER A 1 201 ? 22.609 -30.344 -14.195 1 40.03 201 SER A C 1
ATOM 1550 O O . SER A 1 201 ? 21.672 -30.969 -14.703 1 40.03 201 SER A O 1
ATOM 1552 N N . GLY A 1 202 ? 23.375 -29.688 -14.844 1 42.84 202 GLY A N 1
ATOM 1553 C CA . GLY A 1 202 ? 23.094 -29.344 -16.234 1 42.84 202 GLY A CA 1
ATOM 1554 C C . GLY A 1 202 ? 21.891 -28.438 -16.375 1 42.84 202 GLY A C 1
ATOM 1555 O O . GLY A 1 202 ? 21.406 -28.219 -17.5 1 42.84 202 GLY A O 1
ATOM 1556 N N . VAL A 1 203 ? 21.141 -28.391 -15.273 1 46.28 203 VAL A N 1
ATOM 1557 C CA . VAL A 1 203 ? 20.062 -27.422 -15.438 1 46.28 203 VAL A CA 1
ATOM 1558 C C . VAL A 1 203 ? 20.641 -26.016 -15.523 1 46.28 203 VAL A C 1
ATOM 1560 O O . VAL A 1 203 ? 21.281 -25.547 -14.586 1 46.28 203 VAL A O 1
ATOM 1563 N N . ASP A 1 204 ? 21.016 -25.531 -16.703 1 40.66 204 ASP A N 1
ATOM 1564 C CA . ASP A 1 204 ? 21.438 -24.156 -16.953 1 40.66 204 ASP A CA 1
ATOM 1565 C C . ASP A 1 204 ? 20.359 -23.172 -16.562 1 40.66 204 ASP A C 1
ATOM 1567 O O . ASP A 1 204 ? 19.547 -22.766 -17.406 1 40.66 204 ASP A O 1
ATOM 1571 N N . ALA A 1 205 ? 20.016 -23.141 -15.273 1 48.59 205 ALA A N 1
ATOM 1572 C CA . ALA A 1 205 ? 19.062 -22.141 -14.805 1 48.59 205 ALA A CA 1
ATOM 1573 C C . ALA A 1 205 ? 19.719 -20.781 -14.633 1 48.59 205 ALA A C 1
ATOM 1575 O O . ALA A 1 205 ? 20.828 -20.688 -14.086 1 48.59 205 ALA A O 1
ATOM 1576 N N . THR A 1 206 ? 19.234 -19.734 -15.383 1 49.38 206 THR A N 1
ATOM 1577 C CA . THR A 1 206 ? 19.688 -18.375 -15.164 1 49.38 206 THR A CA 1
ATOM 1578 C C . THR A 1 206 ? 19.469 -17.953 -13.719 1 49.38 206 THR A C 1
ATOM 1580 O O . THR A 1 206 ? 18.766 -18.625 -12.969 1 49.38 206 THR A O 1
ATOM 1583 N N . GLY A 1 207 ? 20.312 -17.047 -13.164 1 55.34 207 GLY A N 1
ATOM 1584 C CA . GLY A 1 207 ? 20.203 -16.516 -11.812 1 55.34 207 GLY A CA 1
ATOM 1585 C C . GLY A 1 207 ? 18.766 -16.312 -11.375 1 55.34 207 GLY A C 1
ATOM 1586 O O . GLY A 1 207 ? 18.391 -16.672 -10.258 1 55.34 207 GLY A O 1
ATOM 1587 N N . GLY A 1 208 ? 17.891 -15.945 -12.281 1 68.5 208 GLY A N 1
ATOM 1588 C CA . GLY A 1 208 ? 16.484 -15.703 -11.977 1 68.5 208 GLY A CA 1
ATOM 1589 C C . GLY A 1 208 ? 15.703 -16.984 -11.734 1 68.5 208 GLY A C 1
ATOM 1590 O O . GLY A 1 208 ? 14.984 -17.094 -10.742 1 68.5 208 GLY A O 1
ATOM 1591 N N . LEU A 1 209 ? 15.969 -17.984 -12.562 1 75 209 LEU A N 1
ATOM 1592 C CA . LEU A 1 209 ? 15.25 -19.25 -12.461 1 75 209 LEU A CA 1
ATOM 1593 C C . LEU A 1 209 ? 15.695 -20.016 -11.227 1 75 209 LEU A C 1
ATOM 1595 O O . LEU A 1 209 ? 14.867 -20.609 -10.523 1 75 209 LEU A O 1
ATOM 1599 N N . MET A 1 210 ? 16.969 -19.938 -10.922 1 75.12 210 MET A N 1
ATOM 1600 C CA . MET A 1 210 ? 17.5 -20.672 -9.773 1 75.12 210 MET A CA 1
ATOM 1601 C C . MET A 1 210 ? 16.891 -20.141 -8.477 1 75.12 210 MET A C 1
ATOM 1603 O O . MET A 1 210 ? 16.578 -20.906 -7.57 1 75.12 210 MET A O 1
ATOM 1607 N N . GLY A 1 211 ? 16.812 -18.938 -8.445 1 82.19 211 GLY A N 1
ATOM 1608 C CA . GLY A 1 211 ? 16.172 -18.344 -7.277 1 82.19 211 GLY A CA 1
ATOM 1609 C C . GLY A 1 211 ? 14.742 -18.812 -7.09 1 82.19 211 GLY A C 1
ATOM 1610 O O . GLY A 1 211 ? 14.336 -19.172 -5.984 1 82.19 211 GLY A O 1
ATOM 1611 N N . LYS A 1 212 ? 14.055 -18.844 -8.164 1 89 212 LYS A N 1
ATOM 1612 C CA . LYS A 1 212 ? 12.664 -19.281 -8.133 1 89 212 LYS A CA 1
ATOM 1613 C C . LYS A 1 212 ? 12.562 -20.75 -7.719 1 89 212 LYS A C 1
ATOM 1615 O O . LYS A 1 212 ? 11.672 -21.141 -6.961 1 89 212 LYS A O 1
ATOM 1620 N N . LEU A 1 213 ? 13.469 -21.531 -8.234 1 89.44 213 LEU A N 1
ATOM 1621 C CA . LEU A 1 213 ? 13.453 -22.969 -7.949 1 89.44 213 LEU A CA 1
ATOM 1622 C C . LEU A 1 213 ? 13.688 -23.219 -6.465 1 89.44 213 LEU A C 1
ATOM 1624 O O . LEU A 1 213 ? 13.031 -24.078 -5.867 1 89.44 213 LEU A O 1
ATOM 1628 N N . LYS A 1 214 ? 14.609 -22.531 -5.922 1 91 214 LYS A N 1
ATOM 1629 C CA . LYS A 1 214 ? 14.883 -22.672 -4.496 1 91 214 LYS A CA 1
ATOM 1630 C C . LYS A 1 214 ? 13.633 -22.406 -3.666 1 91 214 LYS A C 1
ATOM 1632 O O . LYS A 1 214 ? 13.312 -23.172 -2.76 1 91 214 LYS A O 1
ATOM 1637 N N . HIS A 1 215 ? 12.898 -21.391 -3.939 1 95.56 215 HIS A N 1
ATOM 1638 C CA . HIS A 1 215 ? 11.688 -21.031 -3.215 1 95.56 215 HIS A CA 1
ATOM 1639 C C . HIS A 1 215 ? 10.57 -22.031 -3.492 1 95.56 215 HIS A C 1
ATOM 1641 O O . HIS A 1 215 ? 9.789 -22.359 -2.594 1 95.56 215 HIS A O 1
ATOM 1647 N N . ALA A 1 216 ? 10.562 -22.5 -4.746 1 96 216 ALA A N 1
ATOM 1648 C CA . ALA A 1 216 ? 9.57 -23.516 -5.102 1 96 216 ALA A CA 1
ATOM 1649 C C . ALA A 1 216 ? 9.797 -24.812 -4.32 1 96 216 ALA A C 1
ATOM 1651 O O . ALA A 1 216 ? 8.844 -25.453 -3.873 1 96 216 ALA A O 1
ATOM 1652 N N . ILE A 1 217 ? 11.039 -25.172 -4.172 1 94.62 217 ILE A N 1
ATOM 1653 C CA . ILE A 1 217 ? 11.391 -26.359 -3.41 1 94.62 217 ILE A CA 1
ATOM 1654 C C . ILE A 1 217 ? 10.977 -26.188 -1.95 1 94.62 217 ILE A C 1
ATOM 1656 O O . ILE A 1 217 ? 10.422 -27.094 -1.343 1 94.62 217 ILE A O 1
ATOM 1660 N N . GLU A 1 218 ? 11.242 -25.016 -1.391 1 95.94 218 GLU A N 1
ATOM 1661 C CA . GLU A 1 218 ? 10.836 -24.734 -0.02 1 95.94 218 GLU A CA 1
ATOM 1662 C C . GLU A 1 218 ? 9.328 -24.906 0.155 1 95.94 218 GLU A C 1
ATOM 1664 O O . GLU A 1 218 ? 8.875 -25.438 1.171 1 95.94 218 GLU A O 1
ATOM 1669 N N . LEU A 1 219 ? 8.57 -24.469 -0.809 1 97.69 219 LEU A N 1
ATOM 1670 C CA . LEU A 1 219 ? 7.121 -24.594 -0.774 1 97.69 219 LEU A CA 1
ATOM 1671 C C . LEU A 1 219 ? 6.707 -26.062 -0.801 1 97.69 219 LEU A C 1
ATOM 1673 O O . LEU A 1 219 ? 5.852 -26.484 -0.02 1 97.69 219 LEU A O 1
ATOM 1677 N N . ALA A 1 220 ? 7.34 -26.812 -1.684 1 96.5 220 ALA A N 1
ATOM 1678 C CA . ALA A 1 220 ? 7.043 -28.234 -1.779 1 96.5 220 ALA A CA 1
ATOM 1679 C C . ALA A 1 220 ? 7.363 -28.953 -0.47 1 96.5 220 ALA A C 1
ATOM 1681 O O . ALA A 1 220 ? 6.641 -29.859 -0.059 1 96.5 220 ALA A O 1
ATOM 1682 N N . GLU A 1 221 ? 8.414 -28.547 0.174 1 95.69 221 GLU A N 1
ATOM 1683 C CA . GLU A 1 221 ? 8.828 -29.156 1.441 1 95.69 221 GLU A CA 1
ATOM 1684 C C . GLU A 1 221 ? 7.797 -28.891 2.537 1 95.69 221 GLU A C 1
ATOM 1686 O O . GLU A 1 221 ? 7.715 -29.625 3.514 1 95.69 221 GLU A O 1
ATOM 1691 N N . MET A 1 222 ? 6.984 -27.875 2.354 1 96.62 222 MET A N 1
ATOM 1692 C CA . MET A 1 222 ? 5.906 -27.562 3.287 1 96.62 222 MET A CA 1
ATOM 1693 C C . MET A 1 222 ? 4.609 -28.234 2.865 1 96.62 222 MET A C 1
ATOM 1695 O O . MET A 1 222 ? 3.527 -27.844 3.311 1 96.62 222 MET A O 1
ATOM 1699 N N . SER A 1 223 ? 4.711 -29.156 1.901 1 96.25 223 SER A N 1
ATOM 1700 C CA . SER A 1 223 ? 3.602 -29.969 1.423 1 96.25 223 SER A CA 1
ATOM 1701 C C . SER A 1 223 ? 2.623 -29.141 0.593 1 96.25 223 SER A C 1
ATOM 1703 O O . SER A 1 223 ? 1.427 -29.438 0.561 1 96.25 223 SER A O 1
ATOM 1705 N N . VAL A 1 224 ? 3.047 -28.016 0.064 1 97.75 224 VAL A N 1
ATOM 1706 C CA . VAL A 1 224 ? 2.268 -27.25 -0.903 1 97.75 224 VAL A CA 1
ATOM 1707 C C . VAL A 1 224 ? 2.5 -27.812 -2.309 1 97.75 224 VAL A C 1
ATOM 1709 O O . VAL A 1 224 ? 3.645 -27.938 -2.75 1 97.75 224 VAL A O 1
ATOM 1712 N N . GLN A 1 225 ? 1.474 -28.234 -3.02 1 97.44 225 GLN A N 1
ATOM 1713 C CA . GLN A 1 225 ? 1.641 -28.641 -4.41 1 97.44 225 GLN A CA 1
ATOM 1714 C C . GLN A 1 225 ? 2.08 -27.484 -5.281 1 97.44 225 GLN A C 1
ATOM 1716 O O . GLN A 1 225 ? 1.307 -26.547 -5.523 1 97.44 225 GLN A O 1
ATOM 1721 N N . THR A 1 226 ? 3.354 -27.531 -5.75 1 97.81 226 THR A N 1
ATOM 1722 C CA . THR A 1 226 ? 3.988 -26.359 -6.355 1 97.81 226 THR A CA 1
ATOM 1723 C C . THR A 1 226 ? 4.277 -26.609 -7.832 1 97.81 226 THR A C 1
ATOM 1725 O O . THR A 1 226 ? 4.828 -27.641 -8.195 1 97.81 226 THR A O 1
ATOM 1728 N N . TYR A 1 227 ? 3.916 -25.641 -8.68 1 97.69 227 TYR A N 1
ATOM 1729 C CA . TYR A 1 227 ? 4.074 -25.781 -10.125 1 97.69 227 TYR A CA 1
ATOM 1730 C C . TYR A 1 227 ? 4.777 -24.562 -10.711 1 97.69 227 TYR A C 1
ATOM 1732 O O . TYR A 1 227 ? 4.547 -23.438 -10.266 1 97.69 227 TYR A O 1
ATOM 1740 N N . LEU A 1 228 ? 5.625 -24.75 -11.648 1 96.31 228 LEU A N 1
ATOM 1741 C CA . LEU A 1 228 ? 6.133 -23.75 -12.57 1 96.31 228 LEU A CA 1
ATOM 1742 C C . LEU A 1 228 ? 5.5 -23.891 -13.945 1 96.31 228 LEU A C 1
ATOM 1744 O O . LEU A 1 228 ? 5.562 -24.969 -14.547 1 96.31 228 LEU A O 1
ATOM 1748 N N . CYS A 1 229 ? 4.883 -22.859 -14.438 1 96.88 229 CYS A N 1
ATOM 1749 C CA . CYS A 1 229 ? 4.148 -22.938 -15.695 1 96.88 229 CYS A CA 1
ATOM 1750 C C . CYS A 1 229 ? 4.367 -21.672 -16.516 1 96.88 229 CYS A C 1
ATOM 1752 O O . CYS A 1 229 ? 4.754 -20.625 -15.977 1 96.88 229 CYS A O 1
ATOM 1754 N N . SER A 1 230 ? 4.137 -21.859 -17.797 1 96.06 230 SER A N 1
ATOM 1755 C CA . SER A 1 230 ? 4.02 -20.672 -18.625 1 96.06 230 SER A CA 1
ATOM 1756 C C . SER A 1 230 ? 2.701 -19.953 -18.391 1 96.06 230 SER A C 1
ATOM 1758 O O . SER A 1 230 ? 1.653 -20.578 -18.25 1 96.06 230 SER A O 1
ATOM 1760 N N . VAL A 1 231 ? 2.73 -18.609 -18.328 1 97.12 231 VAL A N 1
ATOM 1761 C CA . VAL A 1 231 ? 1.524 -17.797 -18.156 1 97.12 231 VAL A CA 1
ATOM 1762 C C . VAL A 1 231 ? 0.61 -17.969 -19.359 1 97.12 231 VAL A C 1
ATOM 1764 O O . VAL A 1 231 ? -0.597 -17.734 -19.281 1 97.12 231 VAL A O 1
ATOM 1767 N N . MET A 1 232 ? 1.177 -18.469 -20.484 1 95.94 232 MET A N 1
ATOM 1768 C CA . MET A 1 232 ? 0.422 -18.625 -21.734 1 95.94 232 MET A CA 1
ATOM 1769 C C . MET A 1 232 ? -0.284 -19.984 -21.766 1 95.94 232 MET A C 1
ATOM 1771 O O . MET A 1 232 ? -1.163 -20.203 -22.609 1 95.94 232 MET A O 1
ATOM 1775 N N . ASP A 1 233 ? 0.053 -20.859 -20.922 1 97.06 233 ASP A N 1
ATOM 1776 C CA . ASP A 1 233 ? -0.529 -22.203 -20.922 1 97.06 233 ASP A CA 1
ATOM 1777 C C . ASP A 1 233 ? -1.855 -22.219 -20.156 1 97.06 233 ASP A C 1
ATOM 1779 O O . ASP A 1 233 ? -1.949 -22.797 -19.078 1 97.06 233 ASP A O 1
ATOM 1783 N N . GLN A 1 234 ? -2.824 -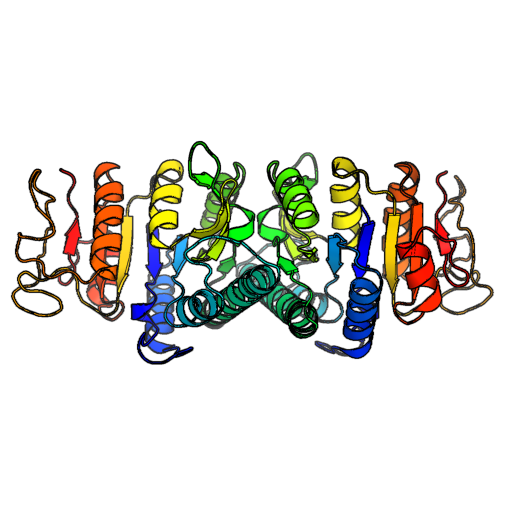21.75 -20.781 1 96.75 234 GLN A N 1
ATOM 1784 C CA . GLN A 1 234 ? -4.133 -21.578 -20.156 1 96.75 234 GLN A CA 1
ATOM 1785 C C . GLN A 1 234 ? -4.727 -22.922 -19.766 1 96.75 234 GLN A C 1
ATOM 1787 O O . GLN A 1 234 ? -5.406 -23.031 -18.734 1 96.75 234 GLN A O 1
ATOM 1792 N N . GLU A 1 235 ? -4.465 -23.906 -20.547 1 97.06 235 GLU A N 1
ATOM 1793 C CA . GLU A 1 235 ? -4.992 -25.234 -20.25 1 97.06 235 GLU A CA 1
ATOM 1794 C C . GLU A 1 235 ? -4.426 -25.781 -18.938 1 97.06 235 GLU A C 1
ATOM 1796 O O . GLU A 1 235 ? -5.176 -26.234 -18.078 1 97.06 235 GLU A O 1
ATOM 1801 N N . SER A 1 236 ? -3.115 -25.75 -18.812 1 97.56 236 SER A N 1
ATOM 1802 C CA . SER A 1 236 ? -2.477 -26.234 -17.594 1 97.56 236 SER A CA 1
ATOM 1803 C C . SER A 1 236 ? -2.902 -25.422 -16.375 1 97.56 236 SER A C 1
ATOM 1805 O O . SER A 1 236 ? -3.154 -25.984 -15.312 1 97.56 236 SER A O 1
ATOM 1807 N N . ILE A 1 237 ? -2.959 -24.109 -16.516 1 97.75 237 ILE A N 1
ATOM 1808 C CA . ILE A 1 237 ? -3.369 -23.234 -15.414 1 97.75 237 ILE A CA 1
ATOM 1809 C C . ILE A 1 237 ? -4.793 -23.578 -14.984 1 97.75 237 ILE A C 1
ATOM 1811 O O . ILE A 1 237 ? -5.074 -23.719 -13.797 1 97.75 237 ILE A O 1
ATOM 1815 N N . SER A 1 238 ? -5.672 -23.781 -15.969 1 97.19 238 SER A N 1
ATOM 1816 C CA . SER A 1 238 ? -7.059 -24.141 -15.695 1 97.19 238 SER A CA 1
ATOM 1817 C C . SER A 1 238 ? -7.152 -25.438 -14.914 1 97.19 238 SER A C 1
ATOM 1819 O O . SER A 1 238 ? -7.934 -25.547 -13.969 1 97.19 238 SER A O 1
ATOM 1821 N N . LEU A 1 239 ? -6.406 -26.422 -15.312 1 96.62 239 LEU A N 1
ATOM 1822 C CA . LEU A 1 239 ? -6.414 -27.703 -14.633 1 96.62 239 LEU A CA 1
ATOM 1823 C C . LEU A 1 239 ? -5.965 -27.562 -13.188 1 96.62 239 LEU A C 1
ATOM 1825 O O . LEU A 1 239 ? -6.598 -28.109 -12.281 1 96.62 239 LEU A O 1
ATOM 1829 N N . ILE A 1 240 ? -4.918 -26.812 -12.914 1 96.25 240 ILE A N 1
ATOM 1830 C CA . ILE A 1 240 ? -4.426 -26.609 -11.555 1 96.25 240 ILE A CA 1
ATOM 1831 C C . ILE A 1 240 ? -5.496 -25.906 -10.719 1 96.25 240 ILE A C 1
ATOM 1833 O O . ILE A 1 240 ? -5.773 -26.312 -9.594 1 96.25 240 ILE A O 1
ATOM 1837 N N . LEU A 1 241 ? -6.117 -24.828 -11.328 1 95.31 241 LEU A N 1
ATOM 1838 C CA . LEU A 1 241 ? -7.121 -24.047 -10.617 1 95.31 241 LEU A CA 1
ATOM 1839 C C . LEU A 1 241 ? -8.312 -24.906 -10.234 1 95.31 241 LEU A C 1
ATOM 1841 O O . LEU A 1 241 ? -9 -24.625 -9.242 1 95.31 241 LEU A O 1
ATOM 1845 N N . THR A 1 242 ? -8.539 -26.016 -10.93 1 94.19 242 THR A N 1
ATOM 1846 C CA . THR A 1 242 ? -9.703 -26.859 -10.68 1 94.19 242 THR A CA 1
ATOM 1847 C C . THR A 1 242 ? -9.289 -28.172 -10 1 94.19 242 THR A C 1
ATOM 1849 O O . THR A 1 242 ? -10.102 -29.078 -9.859 1 94.19 242 THR A O 1
ATOM 1852 N N . GLY A 1 243 ? -8.039 -28.234 -9.633 1 92.94 243 GLY A N 1
ATOM 1853 C CA . GLY A 1 243 ? -7.578 -29.375 -8.836 1 92.94 243 GLY A CA 1
ATOM 1854 C C . GLY A 1 243 ? -7.062 -30.516 -9.68 1 92.94 243 GLY A C 1
ATOM 1855 O O . GLY A 1 243 ? -6.812 -31.609 -9.164 1 92.94 243 GLY A O 1
ATOM 1856 N N . GLY A 1 244 ? -6.895 -30.234 -10.992 1 92.88 244 GLY A N 1
ATOM 1857 C CA . GLY A 1 244 ? -6.367 -31.266 -11.891 1 92.88 244 GLY A CA 1
ATOM 1858 C C . GLY A 1 244 ? -4.859 -31.203 -12.031 1 92.88 244 GLY A C 1
ATOM 1859 O O . GLY A 1 244 ? -4.211 -30.312 -11.484 1 92.88 244 GLY A O 1
ATOM 1860 N N . GLU A 1 245 ? -4.285 -32.188 -12.773 1 92.56 245 GLU A N 1
ATOM 1861 C CA . GLU A 1 245 ? -2.852 -32.25 -13.047 1 92.56 245 GLU A CA 1
ATOM 1862 C C . GLU A 1 245 ? -2.51 -31.594 -14.383 1 92.56 245 GLU A C 1
ATOM 1864 O O . GLU A 1 245 ? -3.041 -32 -15.422 1 92.56 245 GLU A O 1
ATOM 1869 N N . PRO A 1 246 ? -1.631 -30.625 -14.305 1 94.25 246 PRO A N 1
ATOM 1870 C CA . PRO A 1 246 ? -1.276 -29.969 -15.562 1 94.25 246 PRO A CA 1
ATOM 1871 C C . PRO A 1 246 ? -0.42 -30.859 -16.469 1 94.25 246 PRO A C 1
ATOM 1873 O O . PRO A 1 246 ? 0.268 -31.766 -15.984 1 94.25 246 PRO A O 1
ATOM 1876 N N . ARG A 1 247 ? -0.399 -30.547 -17.766 1 88.94 247 ARG A N 1
ATOM 1877 C CA . ARG A 1 247 ? 0.358 -31.312 -18.734 1 88.94 247 ARG A CA 1
ATOM 1878 C C . ARG A 1 247 ? 1.586 -30.547 -19.219 1 88.94 247 ARG A C 1
ATOM 1880 O O . ARG A 1 247 ? 2.521 -31.141 -19.766 1 88.94 247 ARG A O 1
ATOM 1887 N N . GLY A 1 248 ? 1.593 -29.328 -19.031 1 93.38 248 GLY A N 1
ATOM 1888 C CA . GLY A 1 248 ? 2.631 -28.516 -19.656 1 93.38 248 GLY A CA 1
ATOM 1889 C C . GLY A 1 248 ? 3.447 -27.734 -18.641 1 93.38 248 GLY A C 1
ATOM 1890 O O . GL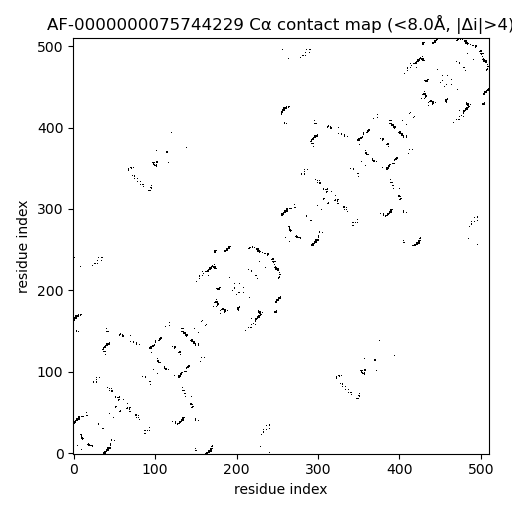Y A 1 248 ? 4.055 -26.719 -18.984 1 93.38 248 GLY A O 1
ATOM 1891 N N . CYS A 1 249 ? 3.508 -28.188 -17.359 1 96.44 249 CYS A N 1
ATOM 1892 C CA . CYS A 1 249 ? 4.238 -27.484 -16.312 1 96.44 249 CYS A CA 1
ATOM 1893 C C . CYS A 1 249 ? 5.27 -28.391 -15.656 1 96.44 249 CYS A C 1
ATOM 1895 O O . CYS A 1 249 ? 5.332 -29.578 -15.953 1 96.44 249 CYS A O 1
ATOM 1897 N N . THR A 1 250 ? 6.098 -27.828 -14.906 1 95.44 250 THR A N 1
ATOM 1898 C CA . THR A 1 250 ? 6.961 -28.594 -14.008 1 95.44 250 THR A CA 1
ATOM 1899 C C . THR A 1 250 ? 6.391 -28.609 -12.594 1 95.44 250 THR A C 1
ATOM 1901 O O . THR A 1 250 ? 6.145 -27.547 -12.008 1 95.44 250 THR A O 1
ATOM 1904 N N . ARG A 1 251 ? 6.117 -29.781 -12.094 1 96.5 251 ARG A N 1
ATOM 1905 C CA . ARG A 1 251 ? 5.754 -29.938 -10.688 1 96.5 251 ARG A CA 1
ATOM 1906 C C . ARG A 1 251 ? 6.988 -30.125 -9.82 1 96.5 251 ARG A C 1
ATOM 1908 O O . ARG A 1 251 ? 7.891 -30.891 -10.172 1 96.5 251 ARG A O 1
ATOM 1915 N N . ILE A 1 252 ? 7.02 -29.422 -8.711 1 95.31 252 ILE A N 1
ATOM 1916 C CA . ILE A 1 252 ? 8.164 -29.531 -7.809 1 95.31 252 ILE A CA 1
ATOM 1917 C C . ILE A 1 252 ? 7.844 -30.531 -6.699 1 95.31 252 ILE A C 1
ATOM 1919 O O . ILE A 1 252 ? 6.785 -30.469 -6.074 1 95.31 252 ILE A O 1
ATOM 1923 N N . GLU A 1 253 ? 8.711 -31.453 -6.434 1 91.5 253 GLU A N 1
ATOM 1924 C CA . GLU A 1 253 ? 8.555 -32.406 -5.344 1 91.5 253 GLU A CA 1
ATOM 1925 C C . GLU A 1 253 ? 9.539 -32.125 -4.215 1 91.5 253 GLU A C 1
ATOM 1927 O O . GLU A 1 253 ? 10.641 -31.625 -4.457 1 91.5 253 GLU A O 1
ATOM 1932 N N . ALA A 1 254 ? 9.062 -32.438 -3.023 1 84.62 254 ALA A N 1
ATOM 1933 C CA . ALA A 1 254 ? 9.922 -32.281 -1.852 1 84.62 254 ALA A CA 1
ATOM 1934 C C . ALA A 1 254 ? 11.078 -33.281 -1.88 1 84.62 254 ALA A C 1
ATOM 1936 O O . ALA A 1 254 ? 11.031 -34.281 -2.596 1 84.62 254 ALA A O 1
ATOM 1937 N N . THR A 1 255 ? 12.195 -32.938 -1.192 1 73 255 THR A N 1
ATOM 1938 C CA . THR A 1 255 ? 13.328 -33.844 -1.052 1 73 255 THR A CA 1
ATOM 1939 C C . THR A 1 255 ? 12.953 -35.062 -0.199 1 73 255 THR A C 1
ATOM 1941 O O . THR A 1 255 ? 12.219 -34.938 0.779 1 73 255 THR A O 1
ATOM 1944 N N . MET B 1 1 ? 8.648 15.266 16.609 1 95.25 1 MET B N 1
ATOM 1945 C CA . MET B 1 1 ? 7.945 14.734 15.438 1 95.25 1 MET B CA 1
ATOM 1946 C C . MET B 1 1 ? 6.723 15.578 15.102 1 95.25 1 MET B C 1
ATOM 1948 O O . MET B 1 1 ? 6.043 16.078 16 1 95.25 1 MET B O 1
ATOM 1952 N N . ILE B 1 2 ? 6.461 15.727 13.797 1 98 2 ILE B N 1
ATOM 1953 C CA . ILE B 1 2 ? 5.344 16.531 13.32 1 98 2 ILE B CA 1
ATOM 1954 C C . ILE B 1 2 ? 4.461 15.695 12.398 1 98 2 ILE B C 1
ATOM 1956 O O . ILE B 1 2 ? 4.961 15.008 11.5 1 98 2 ILE B O 1
ATOM 1960 N N . LEU B 1 3 ? 3.154 15.695 12.672 1 98.75 3 LEU B N 1
ATOM 1961 C CA . LEU B 1 3 ? 2.17 15.141 11.742 1 98.75 3 LEU B CA 1
ATOM 1962 C C . LEU B 1 3 ? 1.573 16.234 10.867 1 98.75 3 LEU B C 1
ATOM 1964 O O . LEU B 1 3 ? 1.146 17.281 11.367 1 98.75 3 LEU B O 1
ATOM 1968 N N . ILE B 1 4 ? 1.551 16.047 9.57 1 98.81 4 ILE B N 1
ATOM 1969 C CA . ILE B 1 4 ? 0.931 16.984 8.641 1 98.81 4 ILE B CA 1
ATOM 1970 C C . ILE B 1 4 ? -0.156 16.266 7.836 1 98.81 4 ILE B C 1
ATOM 1972 O O . ILE B 1 4 ? 0.104 15.242 7.199 1 98.81 4 ILE B O 1
ATOM 1976 N N . LYS B 1 5 ? -1.297 16.781 7.902 1 98.38 5 LYS B N 1
ATOM 1977 C CA . LYS B 1 5 ? -2.396 16.281 7.074 1 98.38 5 LYS B CA 1
ATOM 1978 C C . LYS B 1 5 ? -2.684 17.25 5.922 1 98.38 5 LYS B C 1
ATOM 1980 O O . LYS B 1 5 ? -3.107 18.375 6.141 1 98.38 5 LYS B O 1
ATOM 1985 N N . LEU B 1 6 ? -2.436 16.828 4.758 1 97.75 6 LEU B N 1
ATOM 1986 C CA . LEU B 1 6 ? -2.859 17.531 3.555 1 97.75 6 LEU B CA 1
ATOM 1987 C C . LEU B 1 6 ? -4.309 17.188 3.209 1 97.75 6 LEU B C 1
ATOM 1989 O O . LEU B 1 6 ? -4.578 16.172 2.578 1 97.75 6 LEU B O 1
ATOM 1993 N N . GLY B 1 7 ? -5.219 18.109 3.598 1 94.88 7 GLY B N 1
ATOM 1994 C CA . GLY B 1 7 ? -6.625 17.859 3.314 1 94.88 7 GLY B CA 1
ATOM 1995 C C . GLY B 1 7 ? -6.941 17.859 1.831 1 94.88 7 GLY B C 1
ATOM 1996 O O . GLY B 1 7 ? -6.285 18.531 1.045 1 94.88 7 GLY B O 1
ATOM 1997 N N . GLY B 1 8 ? -7.945 17.109 1.479 1 92.19 8 GLY B N 1
ATOM 1998 C CA . GLY B 1 8 ? -8.328 17.016 0.079 1 92.19 8 GLY B CA 1
ATOM 1999 C C . GLY B 1 8 ? -8.609 18.375 -0.548 1 92.19 8 GLY B C 1
ATOM 2000 O O . GLY B 1 8 ? -8.273 18.609 -1.711 1 92.19 8 GLY B O 1
ATOM 2001 N N . SER B 1 9 ? -9.164 19.266 0.234 1 89.38 9 SER B N 1
ATOM 2002 C CA . SER B 1 9 ? -9.492 20.594 -0.275 1 89.38 9 SER B CA 1
ATOM 2003 C C . SER B 1 9 ? -8.242 21.422 -0.533 1 89.38 9 SER B C 1
ATOM 2005 O O . SER B 1 9 ? -8.281 22.406 -1.258 1 89.38 9 SER B O 1
ATOM 2007 N N . ALA B 1 10 ? -7.199 20.984 0.092 1 92.56 10 ALA B N 1
ATOM 2008 C CA . ALA B 1 10 ? -5.949 21.719 -0.06 1 92.56 10 ALA B CA 1
ATOM 2009 C C . ALA B 1 10 ? -5.379 21.547 -1.465 1 92.56 10 ALA B C 1
ATOM 2011 O O . ALA B 1 10 ? -4.59 22.375 -1.928 1 92.56 10 ALA B O 1
ATOM 2012 N N . PHE B 1 11 ? -5.754 20.453 -2.143 1 94.94 11 PHE B N 1
ATOM 2013 C CA . PHE B 1 11 ? -5.098 20.219 -3.422 1 94.94 11 PHE B CA 1
ATOM 2014 C C . PHE B 1 11 ? -6.117 19.828 -4.488 1 94.94 11 PHE B C 1
ATOM 2016 O O . PHE B 1 11 ? -5.742 19.375 -5.578 1 94.94 11 PHE B O 1
ATOM 2023 N N . SER B 1 12 ? -7.355 19.891 -4.125 1 91.19 12 SER B N 1
ATOM 2024 C CA . SER B 1 12 ? -8.383 19.531 -5.105 1 91.19 12 SER B CA 1
ATOM 2025 C C . SER B 1 12 ? -9.633 20.391 -4.934 1 91.19 12 SER B C 1
ATOM 2027 O O . SER B 1 12 ? -9.773 21.094 -3.93 1 91.19 12 SER B O 1
ATOM 2029 N N . ASN B 1 13 ? -10.422 20.422 -6.02 1 86.88 13 ASN B N 1
ATOM 2030 C CA . ASN B 1 13 ? -11.742 21.031 -6.008 1 86.88 13 ASN B CA 1
ATOM 2031 C C . ASN B 1 13 ? -12.844 19.984 -5.859 1 86.88 13 ASN B C 1
ATOM 2033 O O . ASN B 1 13 ? -13.125 19.234 -6.801 1 86.88 13 ASN B O 1
ATOM 2037 N N . LYS B 1 14 ? -13.453 19.953 -4.777 1 79.25 14 LYS B N 1
ATOM 2038 C CA . LYS B 1 14 ? -14.43 18.906 -4.453 1 79.25 14 LYS B CA 1
ATOM 2039 C C . LYS B 1 14 ? -15.578 18.906 -5.453 1 79.25 14 LYS B C 1
ATOM 2041 O O . LYS B 1 14 ? -16.25 17.891 -5.637 1 79.25 14 LYS B O 1
ATOM 2046 N N . ALA B 1 15 ? -15.781 20.016 -6.07 1 79 15 ALA B N 1
ATOM 2047 C CA . ALA B 1 15 ? -16.875 20.125 -7.027 1 79 15 ALA B CA 1
ATOM 2048 C C . ALA B 1 15 ? -16.5 19.531 -8.375 1 79 15 ALA B C 1
ATOM 2050 O O . ALA B 1 15 ? -17.359 19.281 -9.227 1 79 15 ALA B O 1
ATOM 2051 N N . LYS B 1 16 ? -15.266 19.297 -8.625 1 85.31 16 LYS B N 1
ATOM 2052 C CA . LYS B 1 16 ? -14.758 18.734 -9.875 1 85.31 16 LYS B CA 1
ATOM 2053 C C . LYS B 1 16 ? -14.055 17.406 -9.625 1 85.31 16 LYS B C 1
ATOM 2055 O O . LYS B 1 16 ? -12.906 17.375 -9.18 1 85.31 16 LYS B O 1
ATOM 2060 N N . PRO B 1 17 ? -14.719 16.359 -10.078 1 82.19 17 PRO B N 1
ATOM 2061 C CA . PRO B 1 17 ? -14.125 15.039 -9.844 1 82.19 17 PRO B CA 1
ATOM 2062 C C . PRO B 1 17 ? -12.727 14.914 -10.438 1 82.19 17 PRO B C 1
ATOM 2064 O O . PRO B 1 17 ? -12.461 15.422 -11.531 1 82.19 17 PRO B O 1
ATOM 2067 N N . LEU B 1 18 ? -11.836 14.32 -9.656 1 84.69 18 LEU B N 1
ATOM 2068 C CA . LEU B 1 18 ? -10.477 13.969 -10.062 1 84.69 18 LEU B CA 1
ATOM 2069 C C . LEU B 1 18 ? -9.664 15.219 -10.383 1 84.69 18 LEU B C 1
ATOM 2071 O O . LEU B 1 18 ? -8.75 15.18 -11.211 1 84.69 18 LEU B O 1
ATOM 2075 N N . SER B 1 19 ? -10.047 16.344 -9.789 1 89.75 19 SER B N 1
ATOM 2076 C CA . SER B 1 19 ? -9.25 17.562 -9.93 1 89.75 19 SER B CA 1
ATOM 2077 C C . SER B 1 19 ? -8.023 1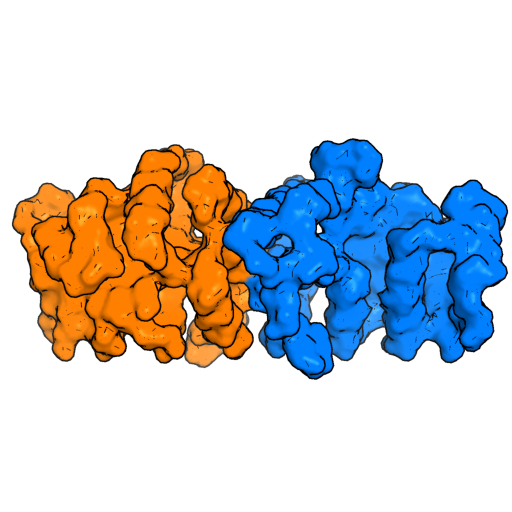7.531 -9.016 1 89.75 19 SER B C 1
ATOM 2079 O O . SER B 1 19 ? -8.109 17.062 -7.875 1 89.75 19 SER B O 1
ATOM 2081 N N . PHE B 1 20 ? -6.906 17.938 -9.523 1 95.06 20 PHE B N 1
ATOM 2082 C CA . PHE B 1 20 ? -5.664 17.938 -8.758 1 95.06 20 PHE B CA 1
ATOM 2083 C C . PHE B 1 20 ? -4.891 19.234 -9 1 95.06 20 PHE B C 1
ATOM 2085 O O . PHE B 1 20 ? -4.551 19.562 -10.141 1 95.06 20 PHE B O 1
ATOM 2092 N N . HIS B 1 21 ? -4.676 19.984 -7.977 1 95.31 21 HIS B N 1
ATOM 2093 C CA . HIS B 1 21 ? -3.818 21.156 -8.008 1 95.31 21 HIS B CA 1
ATOM 2094 C C . HIS B 1 21 ? -2.436 20.844 -7.441 1 95.31 21 HIS B C 1
ATOM 2096 O O . HIS B 1 21 ? -2.291 20.625 -6.238 1 95.31 21 HIS B O 1
ATOM 2102 N N . GLU B 1 22 ? -1.469 20.922 -8.25 1 96.88 22 GLU B N 1
ATOM 2103 C CA . GLU B 1 22 ? -0.121 20.5 -7.879 1 96.88 22 GLU B CA 1
ATOM 2104 C C . GLU B 1 22 ? 0.573 21.562 -7.023 1 96.88 22 GLU B C 1
ATOM 2106 O O . GLU B 1 22 ? 1.386 21.234 -6.16 1 96.88 22 GLU B O 1
ATOM 2111 N N . GLU B 1 23 ? 0.286 22.812 -7.223 1 96.69 23 GLU B N 1
ATOM 2112 C CA . GLU B 1 23 ? 1.041 23.938 -6.668 1 96.69 23 GLU B CA 1
ATOM 2113 C C . GLU B 1 23 ? 1.071 23.875 -5.145 1 96.69 23 GLU B C 1
ATOM 2115 O O . GLU B 1 23 ? 2.139 23.984 -4.535 1 96.69 23 GLU B O 1
ATOM 2120 N N . PRO B 1 24 ? -0.068 23.672 -4.496 1 97.25 24 PRO B N 1
ATOM 2121 C CA . PRO B 1 24 ? -0.02 23.625 -3.031 1 97.25 24 PRO B CA 1
ATOM 2122 C C . PRO B 1 24 ? 0.838 22.469 -2.51 1 97.25 24 PRO B C 1
ATOM 2124 O O . PRO B 1 24 ? 1.516 22.625 -1.489 1 97.25 24 PRO B O 1
ATOM 2127 N N . VAL B 1 25 ? 0.817 21.312 -3.176 1 98.12 25 VAL B N 1
ATOM 2128 C CA . VAL B 1 25 ? 1.604 20.156 -2.787 1 98.12 25 VAL B CA 1
ATOM 2129 C C . VAL B 1 25 ? 3.09 20.453 -2.969 1 98.12 25 VAL B C 1
ATOM 2131 O O . VAL B 1 25 ? 3.898 20.172 -2.078 1 98.12 25 VAL B O 1
ATOM 2134 N N . ARG B 1 26 ? 3.398 21.047 -4.113 1 98.19 26 ARG B N 1
ATOM 2135 C CA . ARG B 1 26 ? 4.777 21.406 -4.422 1 98.19 26 ARG B CA 1
ATOM 2136 C C . ARG B 1 26 ? 5.32 22.422 -3.416 1 98.19 26 ARG B C 1
ATOM 2138 O O . ARG B 1 26 ? 6.441 22.281 -2.928 1 98.19 26 ARG B O 1
ATOM 2145 N N . ASN B 1 27 ? 4.551 23.406 -3.107 1 97.69 27 ASN B N 1
ATOM 2146 C CA . ASN B 1 27 ? 4.973 24.438 -2.17 1 97.69 27 ASN B CA 1
ATOM 2147 C C . ASN B 1 27 ? 5.203 23.875 -0.773 1 97.69 27 ASN B C 1
ATOM 2149 O O . ASN B 1 27 ? 6.152 24.25 -0.092 1 97.69 27 ASN B O 1
ATOM 2153 N N . LEU B 1 28 ? 4.324 23 -0.348 1 98.19 28 LEU B N 1
ATOM 2154 C CA . LEU B 1 28 ? 4.52 22.344 0.941 1 98.19 28 LEU B CA 1
ATOM 2155 C C . LEU B 1 28 ? 5.82 21.547 0.956 1 98.19 28 LEU B C 1
ATOM 2157 O O . LEU B 1 28 ? 6.582 21.625 1.922 1 98.19 28 LEU B O 1
ATOM 2161 N N . ALA B 1 29 ? 6.074 20.781 -0.106 1 98.38 29 ALA B N 1
ATOM 2162 C CA . ALA B 1 29 ? 7.289 19.969 -0.219 1 98.38 29 ALA B CA 1
ATOM 2163 C C . ALA B 1 29 ? 8.539 20.859 -0.146 1 98.38 29 ALA B C 1
ATOM 2165 O O . ALA B 1 29 ? 9.5 20.516 0.548 1 98.38 29 ALA B O 1
ATOM 2166 N N . LEU B 1 30 ? 8.477 21.969 -0.824 1 98 30 LEU B N 1
ATOM 2167 C CA . LEU B 1 30 ? 9.617 22.875 -0.834 1 98 30 LEU B CA 1
ATOM 2168 C C . LEU B 1 30 ? 9.867 23.453 0.558 1 98 30 LEU B C 1
ATOM 2170 O O . LEU B 1 30 ? 11.016 23.594 0.974 1 98 30 LEU B O 1
ATOM 2174 N N . LEU B 1 31 ? 8.828 23.766 1.267 1 97.75 31 LEU B N 1
ATOM 2175 C CA . LEU B 1 31 ? 8.961 24.281 2.625 1 97.75 31 LEU B CA 1
ATOM 2176 C C . LEU B 1 31 ? 9.586 23.234 3.543 1 97.75 31 LEU B C 1
ATOM 2178 O O . LEU B 1 31 ? 10.453 23.562 4.355 1 97.75 31 LEU B O 1
ATOM 2182 N N . ILE B 1 32 ? 9.102 22.016 3.438 1 97.94 32 ILE B N 1
ATOM 2183 C CA . ILE B 1 32 ? 9.625 20.906 4.23 1 97.94 32 ILE B CA 1
ATOM 2184 C C . ILE B 1 32 ? 11.117 20.719 3.945 1 97.94 32 ILE B C 1
ATOM 2186 O O . ILE B 1 32 ? 11.914 20.578 4.871 1 97.94 32 ILE B O 1
ATOM 2190 N N . LYS B 1 33 ? 11.438 20.781 2.688 1 97.31 33 LYS B N 1
ATOM 2191 C CA . LYS B 1 33 ? 12.828 20.641 2.271 1 97.31 33 LYS B CA 1
ATOM 2192 C C . LYS B 1 33 ? 13.68 21.781 2.832 1 97.31 33 LYS B C 1
ATOM 2194 O O . LYS B 1 33 ? 14.766 21.531 3.363 1 97.31 33 LYS B O 1
ATOM 2199 N N . GLN B 1 34 ? 13.203 22.984 2.705 1 97.31 34 GLN B N 1
ATOM 2200 C CA . GLN B 1 34 ? 13.914 24.172 3.137 1 97.31 34 GLN B CA 1
ATOM 2201 C C . GLN B 1 34 ? 14.273 24.094 4.617 1 97.31 34 GLN B C 1
ATOM 2203 O O . GLN B 1 34 ? 15.359 24.531 5.02 1 97.31 34 GLN B O 1
ATOM 2208 N N . HIS B 1 35 ? 13.43 23.531 5.406 1 97.25 35 HIS B N 1
ATOM 2209 C CA . HIS B 1 35 ? 13.641 23.547 6.852 1 97.25 35 HIS B CA 1
ATOM 2210 C C . HIS B 1 35 ? 14.266 22.234 7.324 1 97.25 35 HIS B C 1
ATOM 2212 O O . HIS B 1 35 ? 14.523 22.062 8.516 1 97.25 35 HIS B O 1
ATOM 2218 N N . GLY B 1 36 ? 14.43 21.25 6.441 1 96.06 36 GLY B N 1
ATOM 2219 C CA . GLY B 1 36 ? 15.102 20 6.766 1 96.06 36 GLY B CA 1
ATOM 2220 C C . GLY B 1 36 ? 14.312 19.141 7.73 1 96.06 36 GLY B C 1
ATOM 2221 O O . GLY B 1 36 ? 14.898 18.484 8.602 1 96.06 36 GLY B O 1
ATOM 2222 N N . ILE B 1 37 ? 12.992 19.203 7.629 1 95.94 37 ILE B N 1
ATOM 2223 C CA . ILE B 1 37 ? 12.148 18.438 8.539 1 95.94 37 ILE B CA 1
ATOM 2224 C C . ILE B 1 37 ? 11.688 17.141 7.855 1 95.94 37 ILE B C 1
ATOM 2226 O O . ILE B 1 37 ? 11.641 17.062 6.625 1 95.94 37 ILE B O 1
ATOM 2230 N N . THR B 1 38 ? 11.461 16.109 8.648 1 97.69 38 THR B N 1
ATOM 2231 C CA . THR B 1 38 ? 10.906 14.844 8.164 1 97.69 38 THR B CA 1
ATOM 2232 C C . THR B 1 38 ? 9.586 14.531 8.859 1 97.69 38 THR B C 1
ATOM 2234 O O . THR B 1 38 ? 9.555 13.797 9.852 1 97.69 38 THR B O 1
ATOM 2237 N N . PRO B 1 39 ? 8.531 15.109 8.375 1 98.69 39 PRO B N 1
ATOM 2238 C CA . PRO B 1 39 ? 7.227 14.867 8.992 1 98.69 39 PRO B CA 1
ATOM 2239 C C . PRO B 1 39 ? 6.625 13.516 8.609 1 98.69 39 PRO B C 1
ATOM 2241 O O . PRO B 1 39 ? 7.16 12.828 7.738 1 98.69 39 PRO B O 1
ATOM 2244 N N . VAL B 1 40 ? 5.641 13.094 9.352 1 98.88 40 VAL B N 1
ATOM 2245 C CA . VAL B 1 40 ? 4.707 12.086 8.867 1 98.88 40 VAL B CA 1
ATOM 2246 C C . VAL B 1 40 ? 3.586 12.75 8.07 1 98.88 40 VAL B C 1
ATOM 2248 O O . VAL B 1 40 ? 2.904 13.648 8.578 1 98.88 40 VAL B O 1
ATOM 2251 N N . LEU B 1 41 ? 3.438 12.375 6.855 1 98.94 41 LEU B N 1
ATOM 2252 C CA . LEU B 1 41 ? 2.479 13.008 5.957 1 98.94 41 LEU B CA 1
ATOM 2253 C C . LEU B 1 41 ? 1.239 12.141 5.785 1 98.94 41 LEU B C 1
ATOM 2255 O O . LEU B 1 41 ? 1.35 10.938 5.512 1 98.94 41 LEU B O 1
ATOM 2259 N N . ILE B 1 42 ? 0.092 12.688 6.043 1 98.88 42 ILE B N 1
ATOM 2260 C CA . ILE B 1 42 ? -1.196 12.062 5.773 1 98.88 42 ILE B CA 1
ATOM 2261 C C . ILE B 1 42 ? -1.984 12.906 4.773 1 98.88 42 ILE B C 1
ATOM 2263 O O . ILE B 1 42 ? -2.055 14.133 4.906 1 98.88 42 ILE B O 1
ATOM 2267 N N . HIS B 1 43 ? -2.496 12.281 3.75 1 98.12 43 HIS B N 1
ATOM 2268 C CA . HIS B 1 43 ? -3.33 13.102 2.877 1 98.12 43 HIS B CA 1
ATOM 2269 C C . HIS B 1 43 ? -4.719 12.492 2.717 1 98.12 43 HIS B C 1
ATOM 2271 O O . HIS B 1 43 ? -4.91 11.297 2.945 1 98.12 43 HIS B O 1
ATOM 2277 N N . GLY B 1 44 ? -5.703 13.383 2.406 1 94.44 44 GLY B N 1
ATOM 2278 C CA . GLY B 1 44 ? -7.062 12.938 2.137 1 94.44 44 GLY B CA 1
ATOM 2279 C C . GLY B 1 44 ? -7.277 12.516 0.695 1 94.44 44 GLY B C 1
ATOM 2280 O O . GLY B 1 44 ? -6.328 12.461 -0.088 1 94.44 44 GLY B O 1
ATOM 2281 N N . GLY B 1 45 ? -8.547 12.211 0.444 1 92.44 45 GLY B N 1
ATOM 2282 C CA . GLY B 1 45 ? -8.859 11.727 -0.89 1 92.44 45 GLY B CA 1
ATOM 2283 C C . GLY B 1 45 ? -9.297 12.828 -1.838 1 92.44 45 GLY B C 1
ATOM 2284 O O . GLY B 1 45 ? -9.375 12.617 -3.051 1 92.44 45 GLY B O 1
ATOM 2285 N N . GLY B 1 46 ? -9.641 13.953 -1.255 1 86.88 46 GLY B N 1
ATOM 2286 C CA . GLY B 1 46 ? -10.102 15.047 -2.096 1 86.88 46 GLY B CA 1
ATOM 2287 C C . GLY B 1 46 ? -11.258 14.664 -2.996 1 86.88 46 GLY B C 1
ATOM 2288 O O . GLY B 1 46 ? -12.242 14.078 -2.535 1 86.88 46 GLY B O 1
ATOM 2289 N N . SER B 1 47 ? -11.164 15.039 -4.242 1 87.19 47 SER B N 1
ATOM 2290 C CA . SER B 1 47 ? -12.227 14.766 -5.207 1 87.19 47 SER B CA 1
ATOM 2291 C C . SER B 1 47 ? -12.055 13.391 -5.844 1 87.19 47 SER B C 1
ATOM 2293 O O . SER B 1 47 ? -12.648 13.102 -6.883 1 87.19 47 SER B O 1
ATOM 2295 N N . PHE B 1 48 ? -11.281 12.562 -5.246 1 86.56 48 PHE B N 1
ATOM 2296 C CA . PHE B 1 48 ? -10.922 11.297 -5.871 1 86.56 48 PHE B CA 1
ATOM 2297 C C . PHE B 1 48 ? -11.703 10.141 -5.254 1 86.56 48 PHE B C 1
ATOM 2299 O O . PHE B 1 48 ? -12.125 9.219 -5.961 1 86.56 48 PHE B O 1
ATOM 2306 N N . ALA B 1 49 ? -11.914 10.156 -4.059 1 78.38 49 ALA B N 1
ATOM 2307 C CA . ALA B 1 49 ? -12.477 9 -3.361 1 78.38 49 ALA B CA 1
ATOM 2308 C C . ALA B 1 49 ? -14 9.031 -3.391 1 78.38 49 ALA B C 1
ATOM 2310 O O . ALA B 1 49 ? -14.641 8.039 -3.752 1 78.38 49 ALA B O 1
ATOM 2311 N N . HIS B 1 50 ? -14.562 10.156 -3.076 1 79.19 50 HIS B N 1
ATOM 2312 C CA . HIS B 1 50 ? -15.992 10.258 -2.809 1 79.19 50 HIS B CA 1
ATOM 2313 C C . HIS B 1 50 ? -16.812 9.922 -4.055 1 79.19 50 HIS B C 1
ATOM 2315 O O . HIS B 1 50 ? -17.781 9.18 -3.977 1 79.19 50 HIS B O 1
ATOM 2321 N N . PRO B 1 51 ? -16.422 10.375 -5.141 1 80.56 51 PRO B N 1
ATOM 2322 C CA . PRO B 1 51 ? -17.234 10.055 -6.324 1 80.56 51 PRO B CA 1
ATOM 2323 C C . PRO B 1 51 ? -17.281 8.555 -6.613 1 80.56 51 PRO B C 1
ATOM 2325 O O . PRO B 1 51 ? -18.359 8.031 -6.938 1 80.56 51 PRO B O 1
ATOM 2328 N N . VAL B 1 52 ? -16.203 7.836 -6.418 1 84.19 52 VAL B N 1
ATOM 2329 C CA . VAL B 1 52 ? -16.156 6.402 -6.691 1 84.19 52 VAL B CA 1
ATOM 2330 C C . VAL B 1 52 ? -16.906 5.648 -5.594 1 84.19 52 VAL B C 1
ATOM 2332 O O . VAL B 1 52 ? -17.75 4.797 -5.879 1 84.19 52 VAL B O 1
ATOM 2335 N N . ALA B 1 53 ? -16.672 6.023 -4.41 1 83.62 53 ALA B N 1
ATOM 2336 C CA . ALA B 1 53 ? -17.312 5.379 -3.27 1 83.62 53 ALA B CA 1
ATOM 2337 C C . ALA B 1 53 ? -18.828 5.551 -3.324 1 83.62 53 ALA B C 1
ATOM 2339 O O . ALA B 1 53 ? -19.578 4.609 -3.055 1 83.62 53 ALA B O 1
ATOM 2340 N N . LYS B 1 54 ? -19.219 6.719 -3.643 1 81.62 54 LYS B N 1
ATOM 2341 C CA . LYS B 1 54 ? -20.641 7.012 -3.725 1 81.62 54 LYS B CA 1
ATOM 2342 C C . LYS B 1 54 ? -21.297 6.246 -4.871 1 81.62 54 LYS B C 1
ATOM 2344 O O . LYS B 1 54 ? -22.391 5.707 -4.719 1 81.62 54 LYS B O 1
ATOM 2349 N N . ALA B 1 55 ? -20.656 6.191 -5.977 1 85.06 55 ALA B N 1
ATOM 2350 C CA . ALA B 1 55 ? -21.203 5.508 -7.152 1 85.06 55 ALA B CA 1
ATOM 2351 C C . ALA B 1 55 ? -21.469 4.035 -6.852 1 85.06 55 ALA B C 1
ATOM 2353 O O . ALA B 1 55 ? -22.406 3.451 -7.387 1 85.06 55 ALA B O 1
ATOM 2354 N N . TYR B 1 56 ? -20.719 3.469 -5.902 1 86.62 56 TYR B N 1
ATOM 2355 C CA . TYR B 1 56 ? -20.859 2.047 -5.602 1 86.62 56 TYR B CA 1
ATOM 2356 C C . TYR B 1 56 ? -21.516 1.842 -4.242 1 86.62 56 TYR B C 1
ATOM 2358 O O . TYR B 1 56 ? -21.609 0.712 -3.758 1 86.62 56 TYR B O 1
ATOM 2366 N N . GLY B 1 57 ? -21.906 2.951 -3.531 1 80.5 57 GLY B N 1
ATOM 2367 C CA . GLY B 1 57 ? -22.641 2.875 -2.279 1 80.5 57 GLY B CA 1
ATOM 2368 C C . GLY B 1 57 ? -21.812 2.309 -1.138 1 80.5 57 GLY B C 1
ATOM 2369 O O . GLY B 1 57 ? -22.297 1.463 -0.38 1 80.5 57 GLY B O 1
ATOM 2370 N N . LEU B 1 58 ? -20.609 2.707 -1.033 1 80.94 58 LEU B N 1
ATOM 2371 C CA . LEU B 1 58 ? -19.703 2.121 -0.042 1 80.94 58 LEU B CA 1
ATOM 2372 C C . LEU B 1 58 ? -19.953 2.723 1.337 1 80.94 58 LEU B C 1
ATOM 2374 O O . LEU B 1 58 ? -19.438 2.219 2.34 1 80.94 58 LEU B O 1
ATOM 2378 N N . ASP B 1 59 ? -20.781 3.721 1.498 1 71.19 59 ASP B N 1
ATOM 2379 C CA . ASP B 1 59 ? -21.047 4.402 2.762 1 71.19 59 ASP B CA 1
ATOM 2380 C C . ASP B 1 59 ? -21.938 3.551 3.664 1 71.19 59 ASP B C 1
ATOM 2382 O O . ASP B 1 59 ? -22.031 3.807 4.867 1 71.19 59 ASP B O 1
ATOM 2386 N N . LYS B 1 60 ? -22.578 2.521 3.07 1 70.19 60 LYS B N 1
ATOM 2387 C CA . LYS B 1 60 ? -23.5 1.711 3.855 1 70.19 60 LYS B CA 1
ATOM 2388 C C . LYS B 1 60 ? -22.984 0.289 4.031 1 70.19 60 LYS B C 1
ATOM 2390 O O . LYS B 1 60 ? -23.734 -0.624 4.355 1 70.19 60 LYS B O 1
ATOM 2395 N N . GLY B 1 61 ? -21.703 0.044 3.768 1 73.31 61 GLY B N 1
ATOM 2396 C CA . GLY B 1 61 ? -21.156 -1.301 3.883 1 73.31 61 GLY B CA 1
ATOM 2397 C C . GLY B 1 61 ? -21.344 -2.129 2.627 1 73.31 61 GLY B C 1
ATOM 2398 O O . GLY B 1 61 ? -22 -1.694 1.682 1 73.31 61 GLY B O 1
ATOM 2399 N N . ILE B 1 62 ? -20.672 -3.393 2.582 1 76.06 62 ILE B N 1
ATOM 2400 C CA . ILE B 1 62 ? -20.703 -4.258 1.407 1 76.06 62 ILE B CA 1
ATOM 2401 C C . ILE B 1 62 ? -21.906 -5.188 1.48 1 76.06 62 ILE B C 1
ATOM 2403 O O . ILE B 1 62 ? -22.078 -5.934 2.451 1 76.06 62 ILE B O 1
ATOM 2407 N N . ARG B 1 63 ? -22.812 -5.184 0.455 1 72.31 63 ARG B N 1
ATOM 2408 C CA . ARG B 1 63 ? -24.031 -5.969 0.406 1 72.31 63 ARG B CA 1
ATOM 2409 C C . ARG B 1 63 ? -24.047 -6.883 -0.815 1 72.31 63 ARG B C 1
ATOM 2411 O O . ARG B 1 63 ? -24.766 -7.883 -0.835 1 72.31 63 ARG B O 1
ATOM 2418 N N . ASP B 1 64 ? -23.219 -6.484 -1.816 1 78.75 64 ASP B N 1
ATOM 2419 C CA . ASP B 1 64 ? -23.234 -7.27 -3.045 1 78.75 64 ASP B CA 1
ATOM 2420 C C . ASP B 1 64 ? -21.891 -7.191 -3.764 1 78.75 64 ASP B C 1
ATOM 2422 O O . ASP B 1 64 ? -21 -6.465 -3.328 1 78.75 64 ASP B O 1
ATOM 2426 N N . ASP B 1 65 ? -21.797 -7.941 -4.855 1 79.94 65 ASP B N 1
ATOM 2427 C CA . ASP B 1 65 ? -20.562 -8.094 -5.609 1 79.94 65 ASP B CA 1
ATOM 2428 C C . ASP B 1 65 ? -20.156 -6.773 -6.258 1 79.94 65 ASP B C 1
ATOM 2430 O O . ASP B 1 65 ? -18.953 -6.484 -6.387 1 79.94 65 ASP B O 1
ATOM 2434 N N . ALA B 1 66 ? -21.109 -6.012 -6.652 1 82.69 66 ALA B N 1
ATOM 2435 C CA . ALA B 1 66 ? -20.812 -4.723 -7.266 1 82.69 66 ALA B CA 1
ATOM 2436 C C . ALA B 1 66 ? -20.062 -3.812 -6.297 1 82.69 66 ALA B C 1
ATOM 2438 O O . ALA B 1 66 ? -19.172 -3.059 -6.703 1 82.69 66 ALA B O 1
ATOM 2439 N N . GLN B 1 67 ? -20.344 -3.963 -5.09 1 89.69 67 GLN B N 1
ATOM 2440 C CA . GLN B 1 67 ? -19.688 -3.135 -4.082 1 89.69 67 GLN B CA 1
ATOM 2441 C C . GLN B 1 67 ? -18.234 -3.561 -3.873 1 89.69 67 GLN B C 1
ATOM 2443 O O . GLN B 1 67 ? -17.391 -2.74 -3.523 1 89.69 67 GLN B O 1
ATOM 2448 N N . LEU B 1 68 ? -18.047 -4.852 -4.148 1 92.38 68 LEU B N 1
ATOM 2449 C CA . LEU B 1 68 ? -16.672 -5.324 -4.02 1 92.38 68 LEU B CA 1
ATOM 2450 C C . LEU B 1 68 ? -15.773 -4.691 -5.082 1 92.38 68 LEU B C 1
ATOM 2452 O O . LEU B 1 68 ? -14.625 -4.328 -4.801 1 92.38 68 LEU B O 1
ATOM 2456 N N . ILE B 1 69 ? -16.328 -4.516 -6.238 1 93.56 69 ILE B N 1
ATOM 2457 C CA . ILE B 1 69 ? -15.594 -3.83 -7.293 1 93.56 69 ILE B CA 1
ATOM 2458 C C . ILE B 1 69 ? -15.391 -2.365 -6.914 1 93.56 69 ILE B C 1
ATOM 2460 O O . ILE B 1 69 ? -14.344 -1.78 -7.199 1 93.56 69 ILE B O 1
ATOM 2464 N N . GLY B 1 70 ? -16.406 -1.796 -6.281 1 93.62 70 GLY B N 1
ATOM 2465 C CA . GLY B 1 70 ? -16.297 -0.438 -5.777 1 93.62 70 GLY B CA 1
ATOM 2466 C C . GLY B 1 70 ? -15.148 -0.261 -4.789 1 93.62 70 GLY B C 1
ATOM 2467 O O . GLY B 1 70 ? -14.445 0.748 -4.828 1 93.62 70 GLY B O 1
ATOM 2468 N N . VAL B 1 71 ? -14.961 -1.253 -3.934 1 94.5 71 VAL B N 1
ATOM 2469 C CA . VAL B 1 71 ? -13.867 -1.243 -2.975 1 94.5 71 VAL B CA 1
ATOM 2470 C C . VAL B 1 71 ? -12.531 -1.235 -3.717 1 94.5 71 VAL B C 1
ATOM 2472 O O . VAL B 1 71 ? -11.656 -0.419 -3.424 1 94.5 71 VAL B O 1
ATOM 2475 N N . SER B 1 72 ? -12.453 -2.082 -4.707 1 95.56 72 SER B N 1
ATOM 2476 C CA . SER B 1 72 ? -11.234 -2.203 -5.504 1 95.56 72 SER B CA 1
ATOM 2477 C C . SER B 1 72 ? -10.93 -0.903 -6.242 1 95.56 72 SER B C 1
ATOM 2479 O O . SER B 1 72 ? -9.789 -0.429 -6.223 1 95.56 72 SER B O 1
ATOM 2481 N N . LEU B 1 73 ? -11.93 -0.342 -6.824 1 94.44 73 LEU B N 1
ATOM 2482 C CA . LEU B 1 73 ? -11.734 0.851 -7.641 1 94.44 73 LEU B CA 1
ATOM 2483 C C . LEU B 1 73 ? -11.445 2.068 -6.77 1 94.44 73 LEU B C 1
ATOM 2485 O O . LEU B 1 73 ? -10.648 2.932 -7.145 1 94.44 73 LEU B O 1
ATOM 2489 N N . THR B 1 74 ? -12.117 2.174 -5.645 1 94.06 74 THR B N 1
ATOM 2490 C CA . THR B 1 74 ? -11.828 3.258 -4.711 1 94.06 74 THR B CA 1
ATOM 2491 C C . THR B 1 74 ? -10.391 3.176 -4.215 1 94.06 74 THR B C 1
ATOM 2493 O O . THR B 1 74 ? -9.672 4.18 -4.207 1 94.06 74 THR B O 1
ATOM 2496 N N . SER B 1 75 ? -9.992 1.958 -3.85 1 95.56 75 SER B N 1
ATOM 2497 C CA . SER B 1 75 ? -8.617 1.725 -3.404 1 95.56 75 SER B CA 1
ATOM 2498 C C . SER B 1 75 ? -7.613 2.098 -4.488 1 95.56 75 SER B C 1
ATOM 2500 O O . SER B 1 75 ? -6.609 2.756 -4.211 1 95.56 75 SER B O 1
ATOM 2502 N N . LEU B 1 76 ? -7.859 1.686 -5.684 1 95.69 76 LEU B N 1
ATOM 2503 C CA . LEU B 1 76 ? -6.992 1.984 -6.816 1 95.69 76 LEU B CA 1
ATOM 2504 C C . LEU B 1 76 ? -6.887 3.49 -7.039 1 95.69 76 LEU B C 1
ATOM 2506 O O . LEU B 1 76 ? -5.785 4.02 -7.219 1 95.69 76 LEU B O 1
ATOM 2510 N N . THR B 1 77 ? -8.008 4.191 -6.988 1 95.12 77 THR B N 1
ATOM 2511 C CA . THR B 1 77 ? -8.062 5.629 -7.223 1 95.12 77 THR B CA 1
ATOM 2512 C C . THR B 1 77 ? -7.25 6.379 -6.168 1 95.12 77 THR B C 1
ATOM 2514 O O . THR B 1 77 ? -6.48 7.281 -6.496 1 95.12 77 THR B O 1
ATOM 2517 N N . LEU B 1 78 ? -7.375 5.934 -4.98 1 96.56 78 LEU B N 1
ATOM 2518 C CA . LEU B 1 78 ? -6.672 6.59 -3.881 1 96.56 78 LEU B CA 1
ATOM 2519 C C . LEU B 1 78 ? -5.18 6.281 -3.932 1 96.56 78 LEU B C 1
ATOM 2521 O O . LEU B 1 78 ? -4.352 7.133 -3.59 1 96.56 78 LEU B O 1
ATOM 2525 N N . SER B 1 79 ? -4.824 5.07 -4.32 1 97.38 79 SER B N 1
ATOM 2526 C CA . SER B 1 79 ? -3.42 4.715 -4.5 1 97.38 79 SER B CA 1
ATOM 2527 C C . SER B 1 79 ? -2.771 5.555 -5.594 1 97.38 79 SER B C 1
ATOM 2529 O O . SER B 1 79 ? -1.641 6.02 -5.441 1 97.38 79 SER B O 1
ATOM 2531 N N . LEU B 1 80 ? -3.492 5.777 -6.703 1 96.31 80 LEU B N 1
ATOM 2532 C CA . LEU B 1 80 ? -2.977 6.586 -7.805 1 96.31 80 LEU B CA 1
ATOM 2533 C C . LEU B 1 80 ? -2.797 8.039 -7.375 1 96.31 80 LEU B C 1
ATOM 2535 O O . LEU B 1 80 ? -1.824 8.688 -7.762 1 96.31 80 LEU B O 1
ATOM 2539 N N . LEU B 1 81 ? -3.707 8.523 -6.574 1 97.06 81 LEU B N 1
ATOM 2540 C CA . LEU B 1 81 ? -3.562 9.859 -6.012 1 97.06 81 LEU B CA 1
ATOM 2541 C C . LEU B 1 81 ? -2.301 9.961 -5.16 1 97.06 81 LEU B C 1
ATOM 2543 O O . LEU B 1 81 ? -1.54 10.922 -5.281 1 97.06 81 LEU B O 1
ATOM 2547 N N . ASN B 1 82 ? -2.094 8.984 -4.316 1 98.31 82 ASN B N 1
ATOM 2548 C CA . ASN B 1 82 ? -0.896 8.945 -3.484 1 98.31 82 ASN B CA 1
ATOM 2549 C C . ASN B 1 82 ? 0.375 8.977 -4.324 1 98.31 82 ASN B C 1
ATOM 2551 O O . ASN B 1 82 ? 1.339 9.664 -3.977 1 98.31 82 ASN B O 1
ATOM 2555 N N . GLU B 1 83 ? 0.386 8.219 -5.391 1 97.62 83 GLU B N 1
ATOM 2556 C CA . GLU B 1 83 ? 1.56 8.18 -6.258 1 97.62 83 GLU B CA 1
ATOM 2557 C C . GLU B 1 83 ? 1.828 9.539 -6.887 1 97.62 83 GLU B C 1
ATOM 2559 O O . GLU B 1 83 ? 2.984 9.938 -7.055 1 97.62 83 GLU B O 1
ATOM 2564 N N . ARG B 1 84 ? 0.775 10.211 -7.199 1 97.12 84 ARG B N 1
ATOM 2565 C CA . ARG B 1 84 ? 0.931 11.555 -7.754 1 97.12 84 ARG B CA 1
ATOM 2566 C C . ARG B 1 84 ? 1.559 12.5 -6.73 1 97.12 84 ARG B C 1
ATOM 2568 O O . ARG B 1 84 ? 2.494 13.234 -7.051 1 97.12 84 ARG B O 1
ATOM 2575 N N . ILE B 1 85 ? 1.099 12.438 -5.531 1 98.44 85 ILE B N 1
ATOM 2576 C CA . ILE B 1 85 ? 1.593 13.297 -4.465 1 98.44 85 ILE B CA 1
ATOM 2577 C C . ILE B 1 85 ? 3.043 12.945 -4.145 1 98.44 85 ILE B C 1
ATOM 2579 O O . ILE B 1 85 ? 3.908 13.828 -4.102 1 98.44 85 ILE B O 1
ATOM 2583 N N . THR B 1 86 ? 3.365 11.688 -4.008 1 98.31 86 THR B N 1
ATOM 2584 C CA . THR B 1 86 ? 4.703 11.281 -3.596 1 98.31 86 THR B CA 1
ATOM 2585 C C . THR B 1 86 ? 5.707 11.492 -4.723 1 98.31 86 THR B C 1
ATOM 2587 O O . THR B 1 86 ? 6.883 11.758 -4.473 1 98.31 86 THR B O 1
ATOM 2590 N N . SER B 1 87 ? 5.227 11.422 -5.961 1 97.38 87 SER B N 1
ATOM 2591 C CA . SER B 1 87 ? 6.105 11.711 -7.09 1 97.38 87 SER B CA 1
ATOM 2592 C C . SER B 1 87 ? 6.602 13.156 -7.047 1 97.38 87 SER B C 1
ATOM 2594 O O . SER B 1 87 ? 7.766 13.422 -7.359 1 97.38 87 SER B O 1
ATOM 2596 N N . ILE B 1 88 ? 5.758 14.07 -6.656 1 98.19 88 ILE B N 1
ATOM 2597 C CA . ILE B 1 88 ? 6.129 15.477 -6.535 1 98.19 88 ILE B CA 1
ATOM 2598 C C . ILE B 1 88 ? 7.223 15.641 -5.484 1 98.19 88 ILE B C 1
ATOM 2600 O O . ILE B 1 88 ? 8.227 16.312 -5.719 1 98.19 88 ILE B O 1
ATOM 2604 N N . PHE B 1 89 ? 7.039 14.961 -4.359 1 98.38 89 PHE B N 1
ATOM 2605 C CA . PHE B 1 89 ? 8.031 15.023 -3.293 1 98.38 89 PHE B CA 1
ATOM 2606 C C . PHE B 1 89 ? 9.367 14.469 -3.764 1 98.38 89 PHE B C 1
ATOM 2608 O O . PHE B 1 89 ? 10.414 15.102 -3.566 1 98.38 89 PHE B O 1
ATOM 2615 N N . SER B 1 90 ? 9.359 13.328 -4.43 1 95.12 90 SER B N 1
ATOM 2616 C CA . SER B 1 90 ? 10.586 12.68 -4.875 1 95.12 90 SER B CA 1
ATOM 2617 C C . SER B 1 90 ? 11.312 13.531 -5.914 1 95.12 90 SER B C 1
ATOM 2619 O O . SER B 1 90 ? 12.539 13.625 -5.895 1 95.12 90 SER B O 1
ATOM 2621 N N . LYS B 1 91 ? 10.547 14.141 -6.785 1 94.81 91 LYS B N 1
ATOM 2622 C CA . LYS B 1 91 ? 11.125 14.992 -7.816 1 94.81 91 LYS B CA 1
ATOM 2623 C C . LYS B 1 91 ? 11.836 16.188 -7.203 1 94.81 91 LYS B C 1
ATOM 2625 O O . LYS B 1 91 ? 12.773 16.734 -7.797 1 94.81 91 LYS B O 1
ATOM 2630 N N . LEU B 1 92 ? 11.414 16.578 -6.035 1 96.94 92 LEU B N 1
ATOM 2631 C CA . LEU B 1 92 ? 12 17.719 -5.352 1 96.94 92 LEU B CA 1
ATOM 2632 C C . LEU B 1 92 ? 13.102 17.266 -4.398 1 96.94 92 LEU B C 1
ATOM 2634 O O . LEU B 1 92 ? 13.633 18.078 -3.631 1 96.94 92 LEU B O 1
ATOM 2638 N N . GLY B 1 93 ? 13.383 15.984 -4.41 1 95.31 93 GLY B N 1
ATOM 2639 C CA . GLY B 1 93 ? 14.484 15.477 -3.611 1 95.31 93 GLY B CA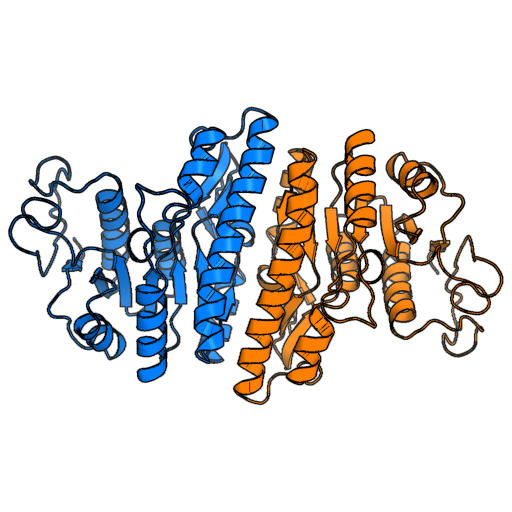 1
ATOM 2640 C C . GLY B 1 93 ? 14.078 15.117 -2.193 1 95.31 93 GLY B C 1
ATOM 2641 O O . GLY B 1 93 ? 14.922 15.07 -1.295 1 95.31 93 GLY B O 1
ATOM 2642 N N . LEU B 1 94 ? 12.844 14.93 -1.924 1 97.75 94 LEU B N 1
ATOM 2643 C CA . LEU B 1 94 ? 12.336 14.484 -0.63 1 97.75 94 LEU B CA 1
ATOM 2644 C C . LEU B 1 94 ? 11.914 13.016 -0.683 1 97.75 94 LEU B C 1
ATOM 2646 O O . LEU B 1 94 ? 10.898 12.68 -1.292 1 97.75 94 LEU B O 1
ATOM 2650 N N . PRO B 1 95 ? 12.672 12.141 -0.064 1 97.31 95 PRO B N 1
ATOM 2651 C CA . PRO B 1 95 ? 12.297 10.727 -0.084 1 97.31 95 PRO B CA 1
ATOM 2652 C C . PRO B 1 95 ? 11.023 10.438 0.712 1 97.31 95 PRO B C 1
ATOM 2654 O O . PRO B 1 95 ? 10.883 10.906 1.848 1 97.31 95 PRO B O 1
ATOM 2657 N N . THR B 1 96 ? 10.109 9.742 0.102 1 98.38 96 THR B N 1
ATOM 2658 C CA . THR B 1 96 ? 8.875 9.312 0.747 1 98.38 96 THR B CA 1
ATOM 2659 C C . THR B 1 96 ? 8.758 7.793 0.737 1 98.38 96 THR B C 1
ATOM 2661 O O . THR B 1 96 ? 9.391 7.121 -0.082 1 98.38 96 THR B O 1
ATOM 2664 N N . TYR B 1 97 ? 8.086 7.262 1.628 1 98.5 97 TYR B N 1
ATOM 2665 C CA . TYR B 1 97 ? 7.754 5.844 1.716 1 98.5 97 TYR B CA 1
ATOM 2666 C C . TYR B 1 97 ? 6.316 5.648 2.184 1 98.5 97 TYR B C 1
ATOM 2668 O O . TYR B 1 97 ? 5.973 6 3.314 1 98.5 97 TYR B O 1
ATOM 2676 N N . THR B 1 98 ? 5.484 5.086 1.328 1 98.75 98 THR B N 1
ATOM 2677 C CA . THR B 1 98 ? 4.059 4.953 1.613 1 98.75 98 THR B CA 1
ATOM 2678 C C . THR B 1 98 ? 3.793 3.725 2.477 1 98.75 98 THR B C 1
ATOM 2680 O O . THR B 1 98 ? 4.254 2.625 2.16 1 98.75 98 THR B O 1
ATOM 2683 N N . ILE B 1 99 ? 3.184 3.939 3.547 1 98.5 99 ILE B N 1
ATOM 2684 C CA . ILE B 1 99 ? 2.596 2.879 4.359 1 98.5 99 ILE B CA 1
ATOM 2685 C C . ILE B 1 99 ? 1.094 2.803 4.098 1 98.5 99 ILE B C 1
ATOM 2687 O O . ILE B 1 99 ? 0.31 3.52 4.723 1 98.5 99 ILE B O 1
ATOM 2691 N N . ARG B 1 100 ? 0.732 1.952 3.189 1 98.25 100 ARG B N 1
ATOM 2692 C CA . ARG B 1 100 ? -0.657 1.928 2.744 1 98.25 100 ARG B CA 1
ATOM 2693 C C . ARG B 1 100 ? -1.603 1.682 3.914 1 98.25 100 ARG B C 1
ATOM 2695 O O . ARG B 1 100 ? -1.538 0.634 4.562 1 98.25 100 ARG B O 1
ATOM 2702 N N . THR B 1 101 ? -2.492 2.529 4.102 1 98.31 101 THR B N 1
ATOM 2703 C C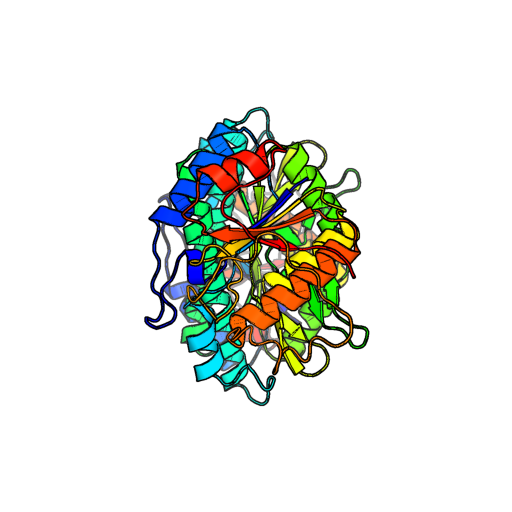A . THR B 1 101 ? -3.436 2.533 5.215 1 98.31 101 THR B CA 1
ATOM 2704 C C . THR B 1 101 ? -4.258 1.247 5.23 1 98.31 101 THR B C 1
ATOM 2706 O O . THR B 1 101 ? -4.398 0.61 6.277 1 98.31 101 THR B O 1
ATOM 2709 N N . GLY B 1 102 ? -4.719 0.802 4.121 1 97.56 102 GLY B N 1
ATOM 2710 C CA . GLY B 1 102 ? -5.566 -0.377 4.035 1 97.56 102 GLY B CA 1
ATOM 2711 C C . GLY B 1 102 ? -4.852 -1.656 4.426 1 97.56 102 GLY B C 1
ATOM 2712 O O . GLY B 1 102 ? -5.488 -2.672 4.699 1 97.56 102 GLY B O 1
ATOM 2713 N N . ALA B 1 103 ? -3.508 -1.6 4.449 1 97.88 103 ALA B N 1
ATOM 2714 C CA . ALA B 1 103 ? -2.725 -2.787 4.781 1 97.88 103 ALA B CA 1
ATOM 2715 C C . ALA B 1 103 ? -2.422 -2.848 6.277 1 97.88 103 ALA B C 1
ATOM 2717 O O . ALA B 1 103 ? -2.07 -3.906 6.801 1 97.88 103 ALA B O 1
ATOM 2718 N N . VAL B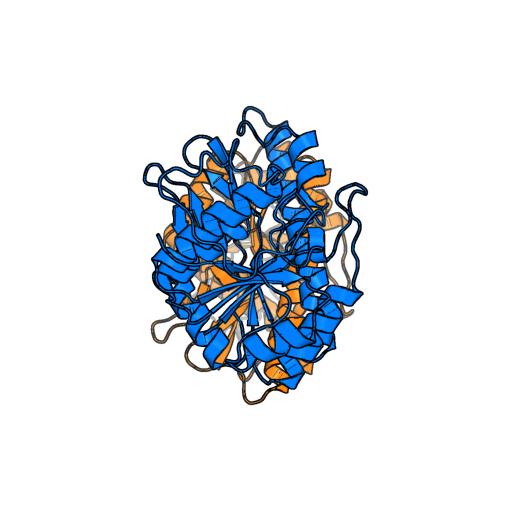 1 104 ? -2.598 -1.68 6.957 1 98.12 104 VAL B N 1
ATOM 2719 C CA . VAL B 1 104 ? -2.053 -1.674 8.312 1 98.12 104 VAL B CA 1
ATOM 2720 C C . VAL B 1 104 ? -3.137 -1.268 9.305 1 98.12 104 VAL B C 1
ATOM 2722 O O . VAL B 1 104 ? -2.936 -1.344 10.516 1 98.12 104 VAL B O 1
ATOM 2725 N N . PHE B 1 105 ? -4.301 -0.812 8.805 1 98.12 105 PHE B N 1
ATOM 2726 C CA . PHE B 1 105 ? -5.445 -0.489 9.648 1 98.12 105 PHE B CA 1
ATOM 2727 C C . PHE B 1 105 ? -6.598 -1.45 9.391 1 98.12 105 PHE B C 1
ATOM 2729 O O . PHE B 1 105 ? -6.836 -1.847 8.25 1 98.12 105 PHE B O 1
ATOM 2736 N N . MET B 1 106 ? -7.332 -1.784 10.383 1 97.25 106 MET B N 1
ATOM 2737 C CA . MET B 1 106 ? -8.602 -2.5 10.289 1 97.25 106 MET B CA 1
ATOM 2738 C C . MET B 1 106 ? -9.57 -2.031 11.375 1 97.25 106 MET B C 1
ATOM 2740 O O . MET B 1 106 ? -9.141 -1.606 12.445 1 97.25 106 MET B O 1
ATOM 2744 N N . ARG B 1 107 ? -10.766 -2.035 11.031 1 96.19 107 ARG B N 1
ATOM 2745 C CA . ARG B 1 107 ? -11.781 -1.754 12.039 1 96.19 107 ARG B CA 1
ATOM 2746 C C . ARG B 1 107 ? -12.336 -3.045 12.633 1 96.19 107 ARG B C 1
ATOM 2748 O O . ARG B 1 107 ? -13.008 -3.814 11.945 1 96.19 107 ARG B O 1
ATOM 2755 N N . THR B 1 108 ? -12.047 -3.268 13.867 1 96 108 THR B N 1
ATOM 2756 C CA . THR B 1 108 ? -12.516 -4.449 14.586 1 96 108 THR B CA 1
ATOM 2757 C C . THR B 1 108 ? -13.758 -4.121 15.414 1 96 108 THR B C 1
ATOM 2759 O O . THR B 1 108 ? -14.234 -2.988 15.398 1 96 108 THR B O 1
ATOM 2762 N N . LEU B 1 109 ? -14.266 -5.105 16.125 1 94.56 109 LEU B N 1
ATOM 2763 C CA . LEU B 1 109 ? -15.422 -4.895 16.984 1 94.56 109 LEU B CA 1
ATOM 2764 C C . LEU B 1 109 ? -15.07 -3.99 18.156 1 94.56 109 LEU B C 1
ATOM 2766 O O . LEU B 1 109 ? -15.938 -3.33 18.719 1 94.56 109 LEU B O 1
ATOM 2770 N N . SER B 1 110 ? -13.75 -3.906 18.469 1 95.38 110 SER B N 1
ATOM 2771 C CA . SER B 1 110 ? -13.281 -3.1 19.594 1 95.38 110 SER B CA 1
ATOM 2772 C C . SER B 1 110 ? -12.797 -1.731 19.125 1 95.38 110 SER B C 1
ATOM 2774 O O . SER B 1 110 ? -12.305 -0.934 19.938 1 95.38 110 SER B O 1
ATOM 2776 N N . GLY B 1 111 ? -12.93 -1.479 17.844 1 95.81 111 GLY B N 1
ATOM 2777 C CA . GLY B 1 111 ? -12.516 -0.18 17.344 1 95.81 111 GLY B CA 1
ATOM 2778 C C . GLY B 1 111 ? -11.445 -0.272 16.266 1 95.81 111 GLY B C 1
ATOM 2779 O O . GLY B 1 111 ? -11.266 -1.326 15.648 1 95.81 111 GLY B O 1
ATOM 2780 N N . LEU B 1 112 ? -10.836 0.86 16.016 1 97.06 112 LEU B N 1
ATOM 2781 C CA . LEU B 1 112 ? -9.812 0.966 14.992 1 97.06 112 LEU B CA 1
ATOM 2782 C C . LEU B 1 112 ? -8.484 0.4 15.484 1 97.06 112 LEU B C 1
ATOM 2784 O O . LEU B 1 112 ? -8.016 0.754 16.562 1 97.06 112 LEU B O 1
ATOM 2788 N N . LYS B 1 113 ? -7.945 -0.489 14.727 1 96.69 113 LYS B N 1
ATOM 2789 C CA . LYS B 1 113 ? -6.695 -1.152 15.086 1 96.69 113 LYS B CA 1
ATOM 2790 C C . LYS B 1 113 ? -5.59 -0.83 14.086 1 96.69 113 LYS B C 1
ATOM 2792 O O . LYS B 1 113 ? -5.793 -0.931 12.875 1 96.69 113 LYS B O 1
ATOM 2797 N N . LEU B 1 114 ? -4.48 -0.42 14.555 1 97.56 114 LEU B N 1
ATOM 2798 C CA . LEU B 1 114 ? -3.25 -0.237 13.797 1 97.56 114 LEU B CA 1
ATOM 2799 C C . LEU B 1 114 ? -2.285 -1.392 14.039 1 97.56 114 LEU B C 1
ATOM 2801 O O . LEU B 1 114 ? -2.064 -1.79 15.188 1 97.56 114 LEU B O 1
ATOM 2805 N N . SER B 1 115 ? -1.711 -1.967 12.945 1 95.31 115 SER B N 1
ATOM 2806 C CA . SER B 1 115 ? -0.742 -3.049 13.086 1 95.31 115 SER B CA 1
ATOM 2807 C C . SER B 1 115 ? 0.395 -2.648 14.023 1 95.31 115 SER B C 1
ATOM 2809 O O . SER B 1 115 ? 0.879 -1.517 13.969 1 95.31 115 SER B O 1
ATOM 2811 N N . GLY B 1 116 ? 0.844 -3.508 14.797 1 90.75 116 GLY B N 1
ATOM 2812 C CA . GLY B 1 116 ? 1.8 -3.234 15.859 1 90.75 116 GLY B CA 1
ATOM 2813 C C . GLY B 1 116 ? 3.16 -2.807 15.344 1 90.75 116 GLY B C 1
ATOM 2814 O O . GLY B 1 116 ? 3.908 -2.119 16.047 1 90.75 116 GLY B O 1
ATOM 2815 N N . ASP B 1 117 ? 3.547 -3.146 14.172 1 94.69 117 ASP B N 1
ATOM 2816 C CA . ASP B 1 117 ? 4.887 -2.895 13.641 1 94.69 117 ASP B CA 1
ATOM 2817 C C . ASP B 1 117 ? 4.977 -1.508 13.008 1 94.69 117 ASP B C 1
ATOM 2819 O O . ASP B 1 117 ? 6.07 -1.014 12.742 1 94.69 117 ASP B O 1
ATOM 2823 N N . VAL B 1 118 ? 3.877 -0.833 12.852 1 97.06 118 VAL B N 1
ATOM 2824 C CA . VAL B 1 118 ? 3.818 0.391 12.062 1 97.06 118 VAL B CA 1
ATOM 2825 C C . VAL B 1 118 ? 4.543 1.517 12.797 1 97.06 118 VAL B C 1
ATOM 2827 O O . VAL B 1 118 ? 5.27 2.301 12.18 1 97.06 118 VAL B O 1
ATOM 2830 N N . VAL B 1 119 ? 4.387 1.557 14.109 1 97.44 119 VAL B N 1
ATOM 2831 C CA . VAL B 1 119 ? 4.98 2.627 14.906 1 97.44 119 VAL B CA 1
ATOM 2832 C C . VAL B 1 119 ? 6.5 2.564 14.797 1 97.44 119 VAL B C 1
ATOM 2834 O O . VAL B 1 119 ? 7.156 3.584 14.57 1 97.44 119 VAL B O 1
ATOM 2837 N N . ASP B 1 120 ? 7.02 1.379 14.93 1 96.81 120 ASP B N 1
ATOM 2838 C CA . ASP B 1 120 ? 8.461 1.189 14.789 1 96.81 120 ASP B CA 1
ATOM 2839 C C . ASP B 1 120 ? 8.922 1.562 13.383 1 96.81 120 ASP B C 1
ATOM 2841 O O . ASP B 1 120 ? 9.953 2.229 13.219 1 96.81 120 ASP B O 1
ATOM 2845 N N . LEU B 1 121 ? 8.211 1.152 12.398 1 97.62 121 LEU B N 1
ATOM 2846 C CA . LEU B 1 121 ? 8.547 1.468 11.016 1 97.62 121 LEU B CA 1
ATOM 2847 C C . LEU B 1 121 ? 8.562 2.975 10.789 1 97.62 121 LEU B C 1
ATOM 2849 O O . LEU B 1 121 ? 9.508 3.51 10.195 1 97.62 121 LEU B O 1
ATOM 2853 N N . VAL B 1 122 ? 7.57 3.686 11.289 1 98.56 122 VAL B N 1
ATOM 2854 C CA . VAL B 1 122 ? 7.469 5.133 11.117 1 98.56 122 VAL B CA 1
ATOM 2855 C C . VAL B 1 122 ? 8.664 5.816 11.773 1 98.56 122 VAL B C 1
ATOM 2857 O O . VAL B 1 122 ? 9.305 6.68 11.172 1 98.56 122 VAL B O 1
ATOM 2860 N N . ARG B 1 123 ? 9 5.43 12.984 1 98.06 123 ARG B N 1
ATOM 2861 C CA . ARG B 1 123 ? 10.117 6.031 13.703 1 98.06 123 ARG B CA 1
ATOM 2862 C C . ARG B 1 123 ? 11.43 5.809 12.953 1 98.06 123 ARG B C 1
ATOM 2864 O O . ARG B 1 123 ? 12.258 6.715 12.867 1 98.06 123 ARG B O 1
ATOM 2871 N N . ARG B 1 124 ? 11.578 4.633 12.422 1 96.69 124 ARG B N 1
ATOM 2872 C CA . ARG B 1 124 ? 12.797 4.316 11.688 1 96.69 124 ARG B CA 1
ATOM 2873 C C . ARG B 1 124 ? 12.891 5.133 10.406 1 96.69 124 ARG B C 1
ATOM 2875 O O . ARG B 1 124 ? 13.953 5.645 10.062 1 96.69 124 ARG B O 1
ATOM 2882 N N . LEU B 1 125 ? 11.805 5.242 9.711 1 97.62 125 LEU B N 1
ATOM 2883 C CA . LEU B 1 125 ? 11.789 6.035 8.492 1 97.62 125 LEU B CA 1
ATOM 2884 C C . LEU B 1 125 ? 12.148 7.488 8.773 1 97.62 125 LEU B C 1
ATOM 2886 O O . LEU B 1 125 ? 13.008 8.062 8.102 1 97.62 125 LEU B O 1
ATOM 2890 N N . VAL B 1 126 ? 11.5 8.047 9.781 1 97.75 126 VAL B N 1
ATOM 2891 C CA . VAL B 1 126 ? 11.766 9.438 10.148 1 97.75 126 VAL B CA 1
ATOM 2892 C C . VAL B 1 126 ? 13.234 9.594 10.539 1 97.75 126 VAL B C 1
ATOM 2894 O O . VAL B 1 126 ? 13.883 10.57 10.148 1 97.75 126 VAL B O 1
ATOM 2897 N N . GLY B 1 127 ? 13.75 8.617 11.273 1 96.12 127 GLY B N 1
ATOM 2898 C CA . GLY B 1 127 ? 15.148 8.641 11.664 1 96.12 127 GLY B CA 1
ATOM 2899 C C . GLY B 1 127 ? 16.094 8.609 10.477 1 96.12 127 GLY B C 1
ATOM 2900 O O . GLY B 1 127 ? 17.203 9.141 10.547 1 96.12 127 GLY B O 1
ATOM 2901 N N . MET B 1 128 ? 15.656 8.016 9.391 1 95 128 MET B N 1
ATOM 2902 C CA . MET B 1 128 ? 16.469 7.906 8.18 1 95 128 MET B CA 1
ATOM 2903 C C . MET B 1 128 ? 16.188 9.07 7.234 1 95 128 MET B C 1
ATOM 2905 O O . MET B 1 128 ? 16.688 9.086 6.105 1 95 128 MET B O 1
ATOM 2909 N N . ARG B 1 129 ? 15.312 9.969 7.656 1 96 129 ARG B N 1
ATOM 2910 C CA . ARG B 1 129 ? 14.945 11.156 6.898 1 96 129 ARG B CA 1
ATOM 2911 C C . ARG B 1 129 ? 14.102 10.797 5.68 1 96 129 ARG B C 1
ATOM 2913 O O . ARG B 1 129 ? 14.25 11.406 4.613 1 96 129 ARG B O 1
ATOM 2920 N N . ILE B 1 130 ? 13.328 9.789 5.809 1 97.5 130 ILE B N 1
ATOM 2921 C CA . ILE B 1 130 ? 12.32 9.414 4.82 1 97.5 130 ILE B CA 1
ATOM 2922 C C . ILE B 1 130 ? 10.93 9.789 5.34 1 97.5 130 ILE B C 1
ATOM 2924 O O . ILE B 1 130 ? 10.578 9.469 6.477 1 97.5 130 ILE B O 1
ATOM 2928 N N . ILE B 1 131 ? 10.18 10.445 4.574 1 98.69 131 ILE B N 1
ATOM 2929 C CA . ILE B 1 131 ? 8.844 10.883 4.969 1 98.69 131 ILE B CA 1
ATOM 2930 C C . ILE B 1 131 ? 7.859 9.719 4.84 1 98.69 131 ILE B C 1
ATOM 2932 O O . ILE B 1 131 ? 7.543 9.289 3.73 1 98.69 131 ILE B O 1
ATOM 2936 N N . PRO B 1 132 ? 7.391 9.195 5.973 1 98.81 132 PRO B N 1
ATOM 2937 C CA . PRO B 1 132 ? 6.293 8.234 5.863 1 98.81 132 PRO B CA 1
ATOM 2938 C C . PRO B 1 132 ? 4.992 8.875 5.387 1 98.81 132 PRO B C 1
ATOM 2940 O O . PRO B 1 132 ? 4.648 9.984 5.816 1 98.81 132 PRO B O 1
ATOM 2943 N N . VAL B 1 133 ? 4.297 8.172 4.508 1 98.94 133 VAL B N 1
ATOM 2944 C CA . VAL B 1 133 ? 3.076 8.734 3.941 1 98.94 133 VAL B CA 1
ATOM 2945 C C . VAL B 1 133 ? 1.915 7.762 4.156 1 98.94 133 VAL B C 1
ATOM 2947 O O . VAL B 1 133 ? 2.035 6.566 3.873 1 98.94 133 VAL B O 1
ATOM 2950 N N . PHE B 1 134 ? 0.859 8.258 4.734 1 98.88 134 PHE B N 1
ATOM 2951 C CA . PHE B 1 134 ? -0.438 7.602 4.82 1 98.88 134 PHE B CA 1
ATOM 2952 C C . PHE B 1 134 ? -1.493 8.375 4.039 1 98.88 134 PHE B C 1
ATOM 2954 O O . PHE B 1 134 ? -1.264 9.516 3.643 1 98.88 134 PHE B O 1
ATOM 2961 N N . TYR B 1 135 ? -2.607 7.734 3.84 1 98.38 135 TYR B N 1
ATOM 2962 C CA . TYR B 1 135 ? -3.715 8.445 3.211 1 98.38 135 TYR B CA 1
ATOM 2963 C C . TYR B 1 135 ? -5.047 7.801 3.568 1 98.38 135 TYR B C 1
ATOM 2965 O O . TYR B 1 135 ? -5.094 6.641 3.98 1 98.38 135 TYR B O 1
ATOM 2973 N N . GLY B 1 136 ? -6.113 8.641 3.51 1 96.56 136 GLY B N 1
ATOM 2974 C CA . GLY B 1 136 ? -7.434 8.039 3.619 1 96.56 136 GLY B CA 1
ATOM 2975 C C . GLY B 1 136 ? -7.656 6.902 2.641 1 96.56 136 GLY B C 1
ATOM 2976 O O . GLY B 1 136 ? -7.254 6.988 1.479 1 96.56 136 GLY B O 1
ATOM 2977 N N . ASP B 1 137 ? -8.297 5.859 3.152 1 96.06 137 ASP B N 1
ATOM 2978 C CA . ASP B 1 137 ? -8.414 4.648 2.348 1 96.06 137 ASP B CA 1
ATOM 2979 C C . ASP B 1 137 ? -9.625 3.824 2.76 1 96.06 137 ASP B C 1
ATOM 2981 O O . ASP B 1 137 ? -10.273 4.121 3.766 1 96.06 137 ASP B O 1
ATOM 2985 N N . VAL B 1 138 ? -10.016 2.941 1.88 1 95.12 138 VAL B N 1
ATOM 2986 C CA . VAL B 1 138 ? -10.977 1.905 2.252 1 95.12 138 VAL B CA 1
ATOM 2987 C C . VAL B 1 138 ? -10.266 0.811 3.047 1 95.12 138 VAL B C 1
ATOM 2989 O O . VAL B 1 138 ? -9.219 0.313 2.633 1 95.12 138 VAL B O 1
ATOM 2992 N N . ILE B 1 139 ? -10.727 0.498 4.234 1 96.25 139 ILE B N 1
ATOM 2993 C CA . ILE B 1 139 ? -10.094 -0.51 5.074 1 96.25 139 ILE B CA 1
ATOM 2994 C C . ILE B 1 139 ? -11.086 -1.622 5.395 1 96.25 139 ILE B C 1
ATOM 2996 O O . ILE B 1 139 ? -12.297 -1.422 5.305 1 96.25 139 ILE B O 1
ATOM 3000 N N . HIS B 1 140 ? -10.578 -2.771 5.711 1 96.19 140 HIS B N 1
ATOM 3001 C CA . HIS B 1 140 ? -11.43 -3.867 6.152 1 96.19 140 HIS B CA 1
ATOM 3002 C C . HIS B 1 140 ? -12.156 -3.514 7.445 1 96.19 140 HIS B C 1
ATOM 3004 O O . HIS B 1 140 ? -11.578 -2.883 8.336 1 96.19 140 HIS B O 1
ATOM 3010 N N . ASP B 1 141 ? -13.344 -3.842 7.52 1 95.62 141 ASP B N 1
ATOM 3011 C CA . ASP B 1 141 ? -14.242 -3.611 8.641 1 95.62 141 ASP B CA 1
ATOM 3012 C C . ASP B 1 141 ? -14.984 -4.891 9.023 1 95.62 141 ASP B C 1
ATOM 3014 O O . ASP B 1 141 ? -15.719 -5.457 8.211 1 95.62 141 ASP B O 1
ATOM 3018 N N . TYR B 1 142 ? -14.852 -5.336 10.234 1 94.5 142 TYR B N 1
ATOM 3019 C CA . TYR B 1 142 ? -15.391 -6.617 10.68 1 94.5 142 TYR B CA 1
ATOM 3020 C C . TYR B 1 142 ? -16.906 -6.629 10.602 1 94.5 142 TYR B C 1
ATOM 3022 O O . TYR B 1 142 ? -17.516 -7.68 10.391 1 94.5 142 TYR B O 1
ATOM 3030 N N . GLU B 1 143 ? -17.531 -5.512 10.68 1 92.44 143 GLU B N 1
ATOM 3031 C CA . GLU B 1 143 ? -19 -5.434 10.695 1 92.44 143 GLU B CA 1
ATOM 3032 C C . GLU B 1 143 ? -19.547 -5.125 9.305 1 92.44 143 GLU B C 1
ATOM 3034 O O . GLU B 1 143 ? -20.5 -5.762 8.859 1 92.44 143 GLU B O 1
ATOM 3039 N N . LEU B 1 144 ? -18.875 -4.266 8.625 1 91.69 144 LEU B N 1
ATOM 3040 C CA . LEU B 1 144 ? -19.438 -3.744 7.391 1 91.69 144 LEU B CA 1
ATOM 3041 C C . LEU B 1 144 ? -18.75 -4.352 6.172 1 91.69 144 LEU B C 1
ATOM 3043 O O . LEU B 1 144 ? -19.156 -4.09 5.035 1 91.69 144 LEU B O 1
ATOM 3047 N N . GLY B 1 145 ? -17.703 -5.16 6.383 1 93.38 145 GLY B N 1
ATOM 3048 C CA . GLY B 1 145 ? -16.844 -5.602 5.297 1 93.38 145 GLY B CA 1
ATOM 3049 C C . GLY B 1 145 ? -15.727 -4.625 4.988 1 93.38 145 GLY B C 1
ATOM 3050 O O . GLY B 1 145 ? -14.547 -4.957 5.148 1 93.38 145 GLY B O 1
ATOM 3051 N N . PHE B 1 146 ? -16.188 -3.4 4.625 1 94.31 146 PHE B N 1
ATOM 3052 C CA . PHE B 1 146 ? -15.25 -2.311 4.398 1 94.31 146 PHE B CA 1
ATOM 3053 C C . PHE B 1 146 ? -15.844 -0.979 4.844 1 94.31 146 PHE B C 1
ATOM 3055 O O . PHE B 1 146 ? -17.062 -0.812 4.855 1 94.31 146 PHE B O 1
ATOM 3062 N N . SER B 1 147 ? -14.992 -0.104 5.184 1 92 147 SER B N 1
ATOM 3063 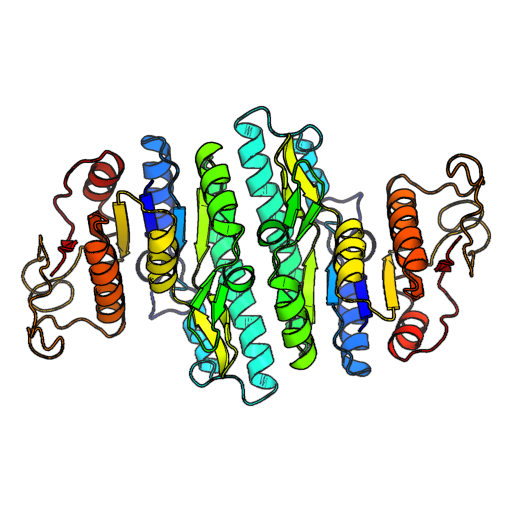C CA . SER B 1 147 ? -15.352 1.271 5.508 1 92 147 SER B CA 1
ATOM 3064 C C . SER B 1 147 ? -14.234 2.24 5.137 1 92 147 SER B C 1
ATOM 3066 O O . SER B 1 147 ? -13.117 1.818 4.816 1 92 147 SER B O 1
ATOM 3068 N N . ILE B 1 148 ? -14.547 3.457 5.137 1 92 148 ILE B N 1
ATOM 3069 C CA . ILE B 1 148 ? -13.578 4.484 4.789 1 92 148 ILE B CA 1
ATOM 3070 C C . ILE B 1 148 ? -12.891 5 6.055 1 92 148 ILE B C 1
ATOM 3072 O O . ILE B 1 148 ? -13.562 5.305 7.047 1 92 148 ILE B O 1
ATOM 3076 N N . LEU B 1 149 ? -11.656 4.957 6.078 1 94.88 149 LEU B N 1
ATOM 3077 C CA . LEU B 1 149 ? -10.859 5.602 7.121 1 94.88 149 LEU B CA 1
ATOM 3078 C C . LEU B 1 149 ? -10.305 6.934 6.633 1 94.88 149 LEU B C 1
ATOM 3080 O O . LEU B 1 149 ? -9.555 6.973 5.656 1 94.88 149 LEU B O 1
ATOM 3084 N N . SER B 1 150 ? -10.656 7.992 7.293 1 93.88 150 SER B N 1
ATOM 3085 C CA . SER B 1 150 ? -10.258 9.32 6.852 1 93.88 150 SER B CA 1
ATOM 3086 C C . SER B 1 150 ? -8.844 9.656 7.309 1 93.88 150 SER B C 1
ATOM 3088 O O . SER B 1 150 ? -8.344 9.07 8.266 1 93.88 150 SER B O 1
ATOM 3090 N N . GLY B 1 151 ? -8.227 10.562 6.562 1 96.44 151 GLY B N 1
ATOM 3091 C CA . GLY B 1 151 ? -6.934 11.062 6.996 1 96.44 151 GLY B CA 1
ATOM 3092 C C . GLY B 1 151 ? -6.969 11.68 8.383 1 96.44 151 GLY B C 1
ATOM 3093 O O . GLY B 1 151 ? -5.988 11.602 9.125 1 96.44 151 GLY B O 1
ATOM 3094 N N . ASP B 1 152 ? -8.094 12.234 8.773 1 96.38 152 ASP B N 1
ATOM 3095 C CA . ASP B 1 152 ? -8.234 12.844 10.094 1 96.38 152 ASP B CA 1
ATOM 3096 C C . ASP B 1 152 ? -8.172 11.781 11.195 1 96.38 152 ASP B C 1
ATOM 3098 O O . ASP B 1 152 ? -7.516 11.984 12.219 1 96.38 152 ASP B O 1
ATOM 3102 N N . GLU B 1 153 ? -8.828 10.719 10.992 1 96.5 153 GLU B N 1
ATOM 3103 C CA . GLU B 1 153 ? -8.797 9.625 11.961 1 96.5 153 GLU B CA 1
ATOM 3104 C C . GLU B 1 153 ? -7.395 9.023 12.062 1 96.5 153 GLU B C 1
ATOM 3106 O O . GLU B 1 153 ? -6.957 8.633 13.148 1 96.5 153 GLU B O 1
ATOM 3111 N N . ILE B 1 154 ? -6.719 8.914 10.93 1 98.38 154 ILE B N 1
ATOM 3112 C CA . ILE B 1 154 ? -5.352 8.398 10.906 1 98.38 154 ILE B CA 1
ATOM 3113 C C . ILE B 1 154 ? -4.457 9.281 11.781 1 98.38 154 ILE B C 1
ATOM 3115 O O . ILE B 1 154 ? -3.645 8.773 12.555 1 98.38 154 ILE B O 1
ATOM 3119 N N . MET B 1 155 ? -4.625 10.656 11.695 1 98.44 155 MET B N 1
ATOM 3120 C CA . MET B 1 155 ? -3.865 11.594 12.516 1 98.44 155 MET B CA 1
ATOM 3121 C C . MET B 1 155 ? -4.008 11.266 13.992 1 98.44 155 MET B C 1
ATOM 3123 O O . MET B 1 155 ? -3.012 11.203 14.719 1 98.44 155 MET B O 1
ATOM 3127 N N . VAL B 1 156 ? -5.207 11 14.391 1 98.12 156 VAL B N 1
ATOM 3128 C CA . VAL B 1 156 ? -5.496 10.75 15.797 1 98.12 156 VAL B CA 1
ATOM 3129 C C . VAL B 1 156 ? -4.863 9.43 16.234 1 98.12 156 VAL B C 1
ATOM 3131 O O . VAL B 1 156 ? -4.188 9.367 17.266 1 98.12 156 VAL B O 1
ATOM 3134 N N . GLU B 1 157 ? -5.055 8.406 15.453 1 98.06 157 GLU B N 1
ATOM 3135 C CA . GLU B 1 157 ? -4.555 7.082 15.812 1 98.06 157 GLU B CA 1
ATOM 3136 C C . GLU B 1 157 ? -3.029 7.066 15.875 1 98.06 157 GLU B C 1
ATOM 3138 O O . GLU B 1 157 ? -2.445 6.461 16.781 1 98.06 157 GLU B O 1
ATOM 3143 N N . LEU B 1 158 ? -2.383 7.703 14.914 1 98.56 158 LEU B N 1
ATOM 3144 C CA . LEU B 1 158 ? -0.927 7.777 14.922 1 98.56 158 LEU B CA 1
ATOM 3145 C C . LEU B 1 158 ? -0.433 8.578 16.125 1 98.56 158 LEU B C 1
ATOM 3147 O O . LEU B 1 158 ? 0.563 8.211 16.75 1 98.56 158 LEU B O 1
ATOM 3151 N N . ALA B 1 159 ? -1.117 9.672 16.469 1 98.5 159 ALA B N 1
ATOM 3152 C CA . ALA B 1 159 ? -0.697 10.539 17.578 1 98.5 159 ALA B CA 1
ATOM 3153 C C . ALA B 1 159 ? -0.746 9.797 18.906 1 98.5 159 ALA B C 1
ATOM 3155 O O . ALA B 1 159 ? 0.089 10.031 19.781 1 98.5 159 ALA B O 1
ATOM 3156 N N . LYS B 1 160 ? -1.731 8.883 19.062 1 97.75 160 LYS B N 1
ATOM 3157 C CA . LYS B 1 160 ? -1.846 8.086 20.281 1 97.75 160 LYS B CA 1
ATOM 3158 C C . LYS B 1 160 ? -0.563 7.309 20.547 1 97.75 160 LYS B C 1
ATOM 3160 O O . LYS B 1 160 ? -0.205 7.07 21.703 1 97.75 160 LYS B O 1
ATOM 3165 N N . ARG B 1 161 ? 0.137 6.98 19.516 1 97.12 161 ARG B N 1
ATOM 3166 C CA . ARG B 1 161 ? 1.274 6.078 19.656 1 97.12 161 ARG B CA 1
ATOM 3167 C C . ARG B 1 161 ? 2.592 6.82 19.484 1 97.12 161 ARG B C 1
ATOM 3169 O O . ARG B 1 161 ? 3.576 6.531 20.156 1 97.12 161 ARG B O 1
ATOM 3176 N N . LEU B 1 162 ? 2.596 7.793 18.594 1 98 162 LEU B N 1
ATOM 3177 C CA . LEU B 1 162 ? 3.84 8.461 18.219 1 98 162 LEU B CA 1
ATOM 3178 C C . LEU B 1 162 ? 4.098 9.664 19.125 1 98 162 LEU B C 1
ATOM 3180 O O . LEU B 1 162 ? 5.223 10.164 19.188 1 98 162 LEU B O 1
ATOM 3184 N N . LYS B 1 163 ? 3.072 10.227 19.734 1 97.62 163 LYS B N 1
ATOM 3185 C CA . LYS B 1 163 ? 3.15 11.383 20.625 1 97.62 163 LYS B CA 1
ATOM 3186 C C . LYS B 1 163 ? 3.904 12.531 19.969 1 97.62 163 LYS B C 1
ATOM 3188 O O . LYS B 1 163 ? 4.883 13.039 20.516 1 97.62 163 LYS B O 1
ATOM 3193 N N . PRO B 1 164 ? 3.422 13 18.844 1 98.06 164 PRO B N 1
ATOM 3194 C CA . PRO B 1 164 ? 4.078 14.109 18.141 1 98.06 164 PRO B CA 1
ATOM 3195 C C . PRO B 1 164 ? 3.971 15.43 18.906 1 98.06 164 PRO B C 1
ATOM 3197 O O . PRO B 1 164 ? 3.055 15.602 19.719 1 98.06 164 PRO B O 1
ATOM 3200 N N . ARG B 1 165 ? 4.875 16.297 18.625 1 96.81 165 ARG B N 1
ATOM 3201 C CA . ARG B 1 165 ? 4.828 17.641 19.203 1 96.81 165 ARG B CA 1
ATOM 3202 C C . ARG B 1 165 ? 3.768 18.484 18.516 1 96.81 165 ARG B C 1
ATOM 3204 O O . ARG B 1 165 ? 3.027 19.219 19.188 1 96.81 165 ARG B O 1
ATOM 3211 N N . TYR B 1 166 ? 3.656 18.375 17.234 1 97.75 166 TYR B N 1
ATOM 3212 C CA . TYR B 1 166 ? 2.742 19.188 16.453 1 97.75 166 TYR B CA 1
ATOM 3213 C C . TYR B 1 166 ? 1.871 18.328 15.547 1 97.75 166 TYR B C 1
ATOM 3215 O O . TYR B 1 166 ? 2.32 17.297 15.047 1 97.75 166 TYR B O 1
ATOM 3223 N N . ALA B 1 167 ? 0.637 18.734 15.375 1 98.44 167 ALA B N 1
ATOM 3224 C CA . ALA B 1 167 ? -0.271 18.266 14.336 1 98.44 167 ALA B CA 1
ATOM 3225 C C . ALA B 1 167 ? -0.818 19.422 13.516 1 98.44 167 ALA B C 1
ATOM 3227 O O . ALA B 1 167 ? -1.436 20.344 14.055 1 98.44 167 ALA B O 1
ATOM 3228 N N . LEU B 1 168 ? -0.601 19.359 12.242 1 98.25 168 LEU B N 1
ATOM 3229 C CA . LEU B 1 168 ? -0.985 20.453 11.352 1 98.25 168 LEU B CA 1
ATOM 3230 C C . LEU B 1 168 ? -1.987 19.969 10.305 1 98.25 168 LEU B C 1
ATOM 3232 O O . LEU B 1 168 ? -1.689 19.047 9.531 1 98.25 168 LEU B O 1
ATOM 3236 N N . PHE B 1 169 ? -3.184 20.531 10.336 1 97.81 169 PHE B N 1
ATOM 3237 C CA . PHE B 1 169 ? -4.184 20.281 9.305 1 97.81 169 PHE B CA 1
ATOM 3238 C C . PHE B 1 169 ? -4.137 21.375 8.242 1 97.81 169 PHE B C 1
ATOM 3240 O O . PHE B 1 169 ? -4.43 22.531 8.516 1 97.81 169 PHE B O 1
ATOM 3247 N N . LEU B 1 170 ? -3.805 20.953 7.031 1 97.62 170 LEU B N 1
ATOM 3248 C CA . LEU B 1 170 ? -3.742 21.906 5.934 1 97.62 170 LEU B CA 1
ATOM 3249 C C . LEU B 1 170 ? -4.996 21.828 5.066 1 97.62 170 LEU B C 1
ATOM 3251 O O . LEU B 1 170 ? -5.34 20.75 4.574 1 97.62 170 LEU B O 1
ATOM 3255 N N . MET B 1 171 ? -5.625 22.938 4.902 1 94.19 171 MET B N 1
ATOM 3256 C CA . MET B 1 171 ? -6.875 23.047 4.156 1 94.19 171 MET B CA 1
ATOM 3257 C C . MET B 1 171 ? -6.812 24.219 3.166 1 94.19 171 MET B C 1
ATOM 3259 O O . MET B 1 171 ? -5.773 24.859 3.037 1 94.19 171 MET B O 1
ATOM 3263 N N . ASP B 1 172 ? -7.902 24.406 2.404 1 91.19 172 ASP B N 1
ATOM 3264 C CA . ASP B 1 172 ? -7.973 25.516 1.455 1 91.19 172 ASP B CA 1
ATOM 3265 C C . ASP B 1 172 ? -8.391 26.797 2.15 1 91.19 172 ASP B C 1
ATOM 3267 O O . ASP B 1 172 ? -8.367 27.875 1.543 1 91.19 172 ASP B O 1
ATOM 3271 N N . VAL B 1 173 ? -8.719 26.734 3.457 1 90.38 173 VAL B N 1
ATOM 3272 C CA . VAL B 1 173 ? -9.109 27.906 4.234 1 90.38 173 VAL B CA 1
ATOM 3273 C C . VAL B 1 173 ? -8.117 28.125 5.379 1 90.38 173 VAL B C 1
ATOM 3275 O O . VAL B 1 173 ? -7.422 27.188 5.789 1 90.38 173 VAL B O 1
ATOM 3278 N N . GLU B 1 174 ? -8.055 29.297 5.957 1 92.31 174 GLU B N 1
ATOM 3279 C CA . GLU B 1 174 ? -7.047 29.703 6.922 1 92.31 174 GLU B CA 1
ATOM 3280 C C . GLU B 1 174 ? -7.285 29.062 8.281 1 92.31 174 GLU B C 1
ATOM 3282 O O . GLU B 1 174 ? -6.352 28.891 9.07 1 92.31 174 GLU B O 1
ATOM 3287 N N . GLY B 1 175 ? -8.5 28.719 8.531 1 92.19 175 GLY B N 1
ATOM 3288 C CA . GLY B 1 175 ? -8.867 28.156 9.82 1 92.19 175 GLY B CA 1
ATOM 3289 C C . GLY B 1 175 ? -10.359 28.203 10.094 1 92.19 175 GLY B C 1
ATOM 3290 O O . GLY B 1 175 ? -11.172 28.031 9.172 1 92.19 175 GLY B O 1
ATOM 3291 N N . VAL B 1 176 ? -10.648 28.297 11.312 1 89.5 176 VAL B N 1
ATOM 3292 C CA . VAL B 1 176 ? -12.039 28.391 11.742 1 89.5 176 VAL B CA 1
ATOM 3293 C C . VAL B 1 176 ? -12.461 29.844 11.844 1 89.5 176 VAL B C 1
ATOM 3295 O O . VAL B 1 176 ? -11.773 30.656 12.461 1 89.5 176 VAL B O 1
ATOM 3298 N N . TYR B 1 177 ? -13.578 30.141 11.211 1 87.88 177 TYR B N 1
ATOM 3299 C CA . TYR B 1 177 ? -14.109 31.484 11.234 1 87.88 177 TYR B CA 1
ATOM 3300 C C . TYR B 1 177 ? -15.359 31.562 12.109 1 87.88 177 TYR B C 1
ATOM 3302 O O . TYR B 1 177 ? -16.047 30.562 12.305 1 87.88 177 TYR B O 1
ATOM 3310 N N . SER B 1 178 ? -15.648 32.719 12.578 1 85.06 178 SER B N 1
ATOM 3311 C CA . SER B 1 178 ? -16.703 32.938 13.555 1 85.06 178 SER B CA 1
ATOM 3312 C C . SER B 1 178 ? -18.094 32.812 12.914 1 85.06 178 SER B C 1
ATOM 3314 O O . SER B 1 178 ? -19.078 32.562 13.602 1 85.06 178 SER B O 1
ATOM 3316 N N . GLU B 1 179 ? -18.156 33.031 11.562 1 82.44 179 GLU B N 1
ATOM 3317 C CA . GLU B 1 179 ? -19.453 33.031 10.891 1 82.44 179 GLU B CA 1
ATOM 3318 C C . GLU B 1 179 ? -19.469 32.094 9.703 1 82.44 179 GLU B C 1
ATOM 3320 O O . GLU B 1 179 ? -20.125 32.344 8.695 1 82.44 179 GLU B O 1
ATOM 3325 N N . GLY B 1 180 ? -18.641 31.109 9.82 1 75.94 180 GLY B N 1
ATOM 3326 C CA . GLY B 1 180 ? -18.531 30.156 8.711 1 75.94 180 GLY B CA 1
ATOM 3327 C C . GLY B 1 180 ? -17.297 30.375 7.871 1 75.94 180 GLY B C 1
ATOM 3328 O O . GLY B 1 180 ? -16.484 31.266 8.156 1 75.94 180 GLY B O 1
ATOM 3329 N N . PRO B 1 181 ? -17.125 29.562 6.852 1 73.88 181 PRO B N 1
ATOM 3330 C CA . PRO B 1 181 ? -15.891 29.641 6.066 1 73.88 181 PRO B CA 1
ATOM 3331 C C . PRO B 1 181 ? -15.664 31.016 5.457 1 73.88 181 PRO B C 1
ATOM 3333 O O . PRO B 1 181 ? -16.469 31.469 4.633 1 73.88 181 PRO B O 1
ATOM 3336 N N . ARG B 1 182 ? -14.68 31.578 5.875 1 79.12 182 ARG B N 1
ATOM 3337 C CA . ARG B 1 182 ? -14.203 32.875 5.391 1 79.12 182 ARG B CA 1
ATOM 3338 C C . ARG B 1 182 ? -15.203 33.969 5.707 1 79.12 182 ARG B C 1
ATOM 3340 O O . ARG B 1 182 ? -15.289 34.969 4.977 1 79.12 182 ARG B O 1
ATOM 3347 N N . ARG B 1 183 ? -16.031 33.688 6.582 1 84.62 183 ARG B N 1
ATOM 3348 C CA . ARG B 1 183 ? -16.984 34.688 7.027 1 84.62 183 ARG B CA 1
ATOM 3349 C C . ARG B 1 183 ? -16.766 35.031 8.492 1 84.62 183 ARG B C 1
ATOM 3351 O O . ARG B 1 183 ? -16.578 34.156 9.328 1 84.62 183 ARG B O 1
ATOM 3358 N N . GLY B 1 184 ? -16.688 36.344 8.719 1 88.94 184 GLY B N 1
ATOM 3359 C CA . GLY B 1 184 ? -16.391 36.781 10.062 1 88.94 184 GLY B CA 1
ATOM 3360 C C . GLY B 1 184 ? -14.898 36.875 10.352 1 88.94 184 GLY B C 1
ATOM 3361 O O . GLY B 1 184 ? -14.117 37.281 9.484 1 88.94 184 GLY B O 1
ATOM 3362 N N . GLU B 1 185 ? -14.617 36.625 11.57 1 90.31 185 GLU B N 1
ATOM 3363 C CA . GLU B 1 185 ? -13.227 36.719 12 1 90.31 185 GLU B CA 1
ATOM 3364 C C . GLU B 1 185 ? -12.594 35.344 12.148 1 90.31 185 GLU B C 1
ATOM 3366 O O . GLU B 1 185 ? -13.25 34.406 12.609 1 90.31 185 GLU B O 1
ATOM 3371 N N . LEU B 1 186 ? -11.391 35.25 11.672 1 91.5 186 LEU B N 1
ATOM 3372 C CA . LEU B 1 186 ? -10.633 34.031 11.906 1 91.5 186 LEU B CA 1
ATOM 3373 C C . LEU B 1 186 ? -10.414 33.812 13.398 1 91.5 186 LEU B C 1
ATOM 3375 O O . LEU B 1 186 ? -9.938 34.719 14.102 1 91.5 186 LEU B O 1
ATOM 3379 N N . ILE B 1 187 ? -10.773 32.719 13.891 1 91 187 ILE B N 1
ATOM 3380 C CA . ILE B 1 187 ? -10.547 32.344 15.289 1 91 187 ILE B CA 1
ATOM 3381 C C . ILE B 1 187 ? -9.109 31.875 15.477 1 91 187 ILE B C 1
ATOM 3383 O O . ILE B 1 187 ? -8.742 30.797 14.992 1 91 187 ILE B O 1
ATOM 3387 N N . ARG B 1 188 ? -8.32 32.625 16.219 1 93.44 188 ARG B N 1
ATOM 3388 C CA . ARG B 1 188 ? -6.906 32.281 16.359 1 93.44 188 ARG B CA 1
ATOM 3389 C C . ARG B 1 188 ? -6.707 31.109 17.312 1 93.44 188 ARG B C 1
ATOM 3391 O O . ARG B 1 188 ? -5.816 30.281 17.109 1 93.44 188 ARG B O 1
ATOM 3398 N N . VAL B 1 189 ? -7.469 31.141 18.359 1 93.19 189 VAL B N 1
ATOM 3399 C CA . VAL B 1 189 ? -7.445 30.047 19.328 1 93.19 189 VAL B CA 1
ATOM 3400 C C . VAL B 1 189 ? -8.859 29.5 19.531 1 93.19 189 VAL B C 1
ATOM 3402 O O . VAL B 1 189 ? -9.75 30.219 20 1 93.19 189 VAL B O 1
ATOM 3405 N N . PHE B 1 190 ? -9.016 28.25 19.156 1 91 190 PHE B N 1
ATOM 3406 C CA . PHE B 1 190 ? -10.312 27.594 19.297 1 91 190 PHE B CA 1
ATOM 3407 C C . PHE B 1 190 ? -10.359 26.781 20.578 1 91 190 PHE B C 1
ATOM 3409 O O . PHE B 1 190 ? -9.578 25.844 20.766 1 91 190 PHE B O 1
ATOM 3416 N N . LYS B 1 191 ? -11.242 27.062 21.547 1 86.56 191 LYS B N 1
ATOM 3417 C CA . LYS B 1 191 ? -11.484 26.328 22.781 1 86.56 191 LYS B CA 1
ATOM 3418 C C . LYS B 1 191 ? -12.836 25.625 22.75 1 86.56 191 LYS B C 1
ATOM 3420 O O . LYS B 1 191 ? -13.883 26.281 22.688 1 86.56 191 LYS B O 1
ATOM 3425 N N . PRO B 1 192 ? -12.695 24.281 22.672 1 77 192 PRO B N 1
ATOM 3426 C CA . PRO B 1 192 ? -13.969 23.562 22.641 1 77 192 PRO B CA 1
ATOM 3427 C C . PRO B 1 192 ? -14.781 23.734 23.922 1 77 192 PRO B C 1
ATOM 3429 O O . PRO B 1 192 ? -14.234 23.625 25.016 1 77 192 PRO B O 1
ATOM 3432 N N . SER B 1 193 ? -15.344 24.797 24.281 1 62.69 193 SER B N 1
ATOM 3433 C CA . SER B 1 193 ? -16.188 24.844 25.469 1 62.69 193 SER B CA 1
ATOM 3434 C C . SER B 1 193 ? -17.125 23.641 25.547 1 62.69 193 SER B C 1
ATOM 3436 O O . SER B 1 193 ? -17.438 23.031 24.531 1 62.69 193 SER B O 1
ATOM 3438 N N . THR B 1 194 ? -17.359 23.062 26.859 1 47.19 194 THR B N 1
ATOM 3439 C CA . THR B 1 194 ? -18.328 21.984 27.047 1 47.19 194 THR B CA 1
ATOM 3440 C C . THR B 1 194 ? -19.406 22.031 25.969 1 47.19 194 THR B C 1
ATOM 3442 O O . THR B 1 194 ? -19.781 21 25.422 1 47.19 194 THR B O 1
ATOM 3445 N N . SER B 1 195 ? -20.516 22.859 26.141 1 40.19 195 SER B N 1
ATOM 3446 C CA . SER B 1 195 ? -21.812 22.891 25.469 1 40.19 195 SER B CA 1
ATOM 3447 C C . SER B 1 195 ? -21.656 23.328 24.016 1 40.19 195 SER B C 1
ATOM 3449 O O . SER B 1 195 ? -22.469 24.109 23.516 1 40.19 195 SER B O 1
ATOM 3451 N N . ILE B 1 196 ? -20.641 23.375 23.453 1 42.34 196 ILE B N 1
ATOM 3452 C CA . ILE B 1 196 ? -20.703 23.922 22.094 1 42.34 196 ILE B CA 1
ATOM 3453 C C . ILE B 1 196 ? -21.641 23.062 21.25 1 42.34 196 ILE B C 1
ATOM 3455 O O . ILE B 1 196 ? -21.359 21.891 21 1 42.34 196 ILE B O 1
ATOM 3459 N N . SER B 1 197 ? -22.891 23.047 21.469 1 41.06 197 SER B N 1
ATOM 3460 C CA . SER B 1 197 ? -23.828 22.656 20.438 1 41.06 197 SER B CA 1
ATOM 3461 C C . SER B 1 197 ? -23.328 23.016 19.047 1 41.06 197 SER B C 1
ATOM 3463 O O . SER B 1 197 ? -23.281 24.203 18.688 1 41.06 197 SER B O 1
ATOM 3465 N N . TYR B 1 198 ? -22.297 22.5 18.562 1 44.53 198 TYR B N 1
ATOM 3466 C CA . TYR B 1 198 ? -21.719 22.578 17.234 1 44.53 198 TYR B CA 1
ATOM 3467 C C . TYR B 1 198 ? -22.766 22.984 16.203 1 44.53 198 TYR B C 1
ATOM 3469 O O . TYR B 1 198 ? -22.422 23.422 15.094 1 44.53 198 TYR B O 1
ATOM 3477 N N . SER B 1 199 ? -23.984 22.641 16.453 1 40.78 199 SER B N 1
ATOM 3478 C CA . SER B 1 199 ? -25.078 23.234 15.688 1 40.78 199 SER B CA 1
ATOM 3479 C C . SER B 1 199 ? -25.125 24.75 15.867 1 40.78 199 SER B C 1
ATOM 3481 O O . SER B 1 199 ? -25.406 25.469 14.914 1 40.78 199 SER B O 1
ATOM 3483 N N . SER B 1 200 ? -25.109 25.234 17.109 1 34.81 200 SER B N 1
ATOM 3484 C CA . SER B 1 200 ? -25.562 26.547 17.516 1 34.81 200 SER B CA 1
ATOM 3485 C C . SER B 1 200 ? -24.422 27.547 17.562 1 34.81 200 SER B C 1
ATOM 3487 O O . SER B 1 200 ? -24.641 28.75 17.719 1 34.81 200 SER B O 1
ATOM 3489 N N . SER B 1 201 ? -23.281 27.234 17.938 1 39.03 201 SER B N 1
ATOM 3490 C CA . SER B 1 201 ? -22.344 28.312 18.266 1 39.03 201 SER B CA 1
ATOM 3491 C C . SER B 1 201 ? -21.875 29.016 17 1 39.03 201 SER B C 1
ATOM 3493 O O . SER B 1 201 ? -20.969 29.859 17.062 1 39.03 201 SER B O 1
ATOM 3495 N N . GLY B 1 202 ? -22.703 29.172 16.188 1 42.03 202 GLY B N 1
ATOM 3496 C CA . GLY B 1 202 ? -22.562 30 15.008 1 42.03 202 GLY B CA 1
ATOM 3497 C C . GLY B 1 202 ? -21.453 29.547 14.086 1 42.03 202 GLY B C 1
ATOM 3498 O O . GLY B 1 202 ? -21.078 30.266 13.156 1 42.03 202 GLY B O 1
ATOM 3499 N N . VAL B 1 203 ? -20.594 28.672 14.68 1 45.97 203 VAL B N 1
ATOM 3500 C CA . VAL B 1 203 ? -19.594 28.234 13.711 1 45.97 203 VAL B CA 1
ATOM 3501 C C . VAL B 1 203 ? -20.266 27.375 12.641 1 45.97 203 VAL B C 1
ATOM 3503 O O . VAL B 1 203 ? -20.844 26.328 12.945 1 45.97 203 VAL B O 1
ATOM 3506 N N . ASP B 1 204 ? -20.797 27.953 11.586 1 40.19 204 ASP B N 1
ATOM 3507 C CA . ASP B 1 204 ? -21.344 27.266 10.422 1 40.19 204 ASP B CA 1
ATOM 3508 C C . ASP B 1 204 ? -20.281 26.375 9.773 1 40.19 204 ASP B C 1
ATOM 3510 O O . ASP B 1 204 ? -19.594 26.812 8.836 1 40.19 204 ASP B O 1
ATOM 3514 N N . ALA B 1 205 ? -19.797 25.359 10.508 1 48.44 205 ALA B N 1
ATOM 3515 C CA . ALA B 1 205 ? -18.844 24.438 9.906 1 48.44 205 ALA B CA 1
ATOM 3516 C C . ALA B 1 205 ? -19.547 23.406 9.031 1 48.44 205 ALA B C 1
ATOM 3518 O O . ALA B 1 205 ? -20.578 22.859 9.422 1 48.44 205 ALA B O 1
ATOM 3519 N N . THR B 1 206 ? -19.172 23.344 7.723 1 48.09 206 THR B N 1
ATOM 3520 C CA . THR B 1 206 ? -19.672 22.297 6.848 1 48.09 206 THR B CA 1
ATOM 3521 C C . THR B 1 206 ? -19.328 20.922 7.41 1 48.09 206 THR B C 1
ATOM 3523 O O . THR B 1 206 ? -18.516 20.797 8.328 1 48.09 206 THR B O 1
ATOM 3526 N N . GLY B 1 207 ? -20.156 19.891 7.137 1 54.47 207 GLY B N 1
ATOM 3527 C CA . GLY B 1 207 ? -19.922 18.516 7.562 1 54.47 207 GLY B CA 1
ATOM 3528 C C . GLY B 1 207 ? -18.469 18.109 7.523 1 54.47 207 GLY B C 1
ATOM 3529 O O . GLY B 1 207 ? -17.953 17.5 8.461 1 54.47 207 GLY B O 1
ATOM 3530 N N . GLY B 1 208 ? -17.703 18.609 6.586 1 67.75 208 GLY B N 1
ATOM 3531 C CA . GLY B 1 208 ? -16.297 18.281 6.441 1 67.75 208 GLY B CA 1
ATOM 3532 C C . GLY B 1 208 ? -15.422 18.953 7.496 1 67.75 208 GLY B C 1
ATOM 3533 O O . GLY B 1 208 ? -14.594 18.281 8.125 1 67.75 208 GLY B O 1
ATOM 3534 N N . LEU B 1 209 ? -15.727 20.203 7.789 1 74.88 209 LEU B N 1
ATOM 3535 C CA . LEU B 1 209 ? -14.93 20.953 8.758 1 74.88 209 LEU B CA 1
ATOM 3536 C C . LEU B 1 209 ? -15.203 20.469 10.18 1 74.88 209 LEU B C 1
ATOM 3538 O O . LEU B 1 209 ? -14.273 20.328 10.984 1 74.88 209 LEU B O 1
ATOM 3542 N N . MET B 1 210 ? -16.438 20.125 10.438 1 75.31 210 MET B N 1
ATOM 3543 C CA . MET B 1 210 ? -16.797 19.656 11.766 1 75.31 210 MET B CA 1
ATOM 3544 C C . MET B 1 210 ? -16.094 18.344 12.094 1 75.31 210 MET B C 1
ATOM 3546 O O . MET B 1 210 ? -15.641 18.141 13.227 1 75.31 210 MET B O 1
ATOM 3550 N N . GLY B 1 211 ? -16.062 17.562 11.18 1 82.19 211 GLY B N 1
ATOM 3551 C CA . GLY B 1 211 ? -15.336 16.328 11.383 1 82.19 211 GLY B CA 1
ATOM 3552 C C . GLY B 1 211 ? -13.867 16.547 11.695 1 82.19 211 GLY B C 1
ATOM 3553 O O . GLY B 1 211 ? -13.328 15.938 12.625 1 82.19 211 GLY B O 1
ATOM 3554 N N . LYS B 1 212 ? -13.297 17.438 10.992 1 88.88 212 LYS B N 1
ATOM 3555 C CA . LYS B 1 212 ? -11.891 17.75 11.203 1 88.88 212 LYS B CA 1
ATOM 3556 C C . LYS B 1 212 ? -11.672 18.359 12.594 1 88.88 212 LYS B C 1
ATOM 3558 O O . LYS B 1 212 ? -10.688 18.047 13.258 1 88.88 212 LYS B O 1
ATOM 3563 N N . LEU B 1 213 ? -12.586 19.203 12.969 1 89.44 213 LEU B N 1
ATOM 3564 C CA . LEU B 1 213 ? -12.469 19.891 14.25 1 89.44 213 LEU B CA 1
ATOM 3565 C C . LEU B 1 213 ? -12.531 18.891 15.406 1 89.44 213 LEU B C 1
ATOM 3567 O O . LEU B 1 213 ? -11.773 19 16.375 1 89.44 213 LEU B O 1
ATOM 3571 N N . LYS B 1 214 ? -13.422 17.984 15.297 1 91.12 214 LYS B N 1
ATOM 3572 C CA . LYS B 1 214 ? -13.539 16.953 16.328 1 91.12 214 LYS B CA 1
ATOM 3573 C C . LYS B 1 214 ? -12.219 16.203 16.516 1 91.12 214 LYS B C 1
ATOM 3575 O O . LYS B 1 214 ? -11.766 16 17.641 1 91.12 214 LYS B O 1
ATOM 3580 N N . HIS B 1 215 ? -11.578 15.812 15.469 1 95.56 215 HIS B N 1
ATOM 3581 C CA . HIS B 1 215 ? -10.312 15.086 15.523 1 95.56 215 HIS B CA 1
ATOM 3582 C C . HIS B 1 215 ? -9.18 15.984 16 1 95.56 215 HIS B C 1
ATOM 3584 O O . HIS B 1 215 ? -8.297 15.539 16.75 1 95.56 215 HIS B O 1
ATOM 3590 N N . ALA B 1 216 ? -9.281 17.266 15.594 1 96.06 216 ALA B N 1
ATOM 3591 C CA . ALA B 1 216 ? -8.281 18.219 16.047 1 96.06 216 ALA B CA 1
ATOM 3592 C C . ALA B 1 216 ? -8.367 18.422 17.562 1 96.06 216 ALA B C 1
ATOM 3594 O O . ALA B 1 216 ? -7.34 18.531 18.234 1 96.06 216 ALA B O 1
ATOM 3595 N N . ILE B 1 217 ? -9.57 18.469 18.062 1 94.69 217 ILE B N 1
ATOM 3596 C CA . ILE B 1 217 ? -9.781 18.609 19.5 1 94.69 217 ILE B CA 1
ATOM 3597 C C . ILE B 1 217 ? -9.219 17.375 20.234 1 94.69 217 ILE B C 1
ATOM 3599 O O . ILE B 1 217 ? -8.555 17.516 21.266 1 94.69 217 ILE B O 1
ATOM 3603 N N . GLU B 1 218 ? -9.477 16.203 19.703 1 95.94 218 GLU B N 1
ATOM 3604 C CA . GLU B 1 218 ? -8.938 14.977 20.281 1 95.94 218 GLU B CA 1
ATOM 3605 C C . GLU B 1 218 ? -7.418 15.031 20.375 1 95.94 218 GLU B C 1
ATOM 3607 O O . GLU B 1 218 ? -6.832 14.602 21.359 1 95.94 218 GLU B O 1
ATOM 3612 N N . LEU B 1 219 ? -6.789 15.539 19.344 1 97.69 219 LEU B N 1
ATOM 3613 C CA . LEU B 1 219 ? -5.34 15.672 19.312 1 97.69 219 LEU B CA 1
ATOM 3614 C C . LEU B 1 219 ? -4.859 16.641 20.406 1 97.69 219 LEU B C 1
ATOM 3616 O O . LEU B 1 219 ? -3.902 16.344 21.125 1 97.69 219 LEU B O 1
ATOM 3620 N N . ALA B 1 220 ? -5.547 17.766 20.5 1 96.5 220 ALA B N 1
ATOM 3621 C CA . ALA B 1 220 ? -5.191 18.75 21.516 1 96.5 220 ALA B CA 1
ATOM 3622 C C . ALA B 1 220 ? -5.332 18.156 22.922 1 96.5 220 ALA B C 1
ATOM 3624 O O . ALA B 1 220 ? -4.527 18.453 23.797 1 96.5 220 ALA B O 1
ATOM 3625 N N . GLU B 1 221 ? -6.328 17.359 23.109 1 95.75 221 GLU B N 1
ATOM 3626 C CA . GLU B 1 221 ? -6.57 16.719 24.406 1 95.75 221 GLU B CA 1
ATOM 3627 C C . GLU B 1 221 ? -5.441 15.758 24.766 1 95.75 221 GLU B C 1
ATOM 3629 O O . GLU B 1 221 ? -5.219 15.477 25.953 1 95.75 221 GLU B O 1
ATOM 3634 N N . MET B 1 222 ? -4.711 15.305 23.781 1 96.62 222 MET B N 1
ATOM 3635 C CA . MET B 1 222 ? -3.559 14.438 24.016 1 96.62 222 MET B CA 1
ATOM 3636 C C . MET B 1 222 ? -2.279 15.258 24.141 1 96.62 222 MET B C 1
ATOM 3638 O O . MET B 1 222 ? -1.177 14.727 24 1 96.62 222 MET B O 1
ATOM 3642 N N . SER B 1 223 ? -2.428 16.578 24.266 1 96.25 223 SER B N 1
ATOM 3643 C CA . SER B 1 223 ? -1.336 17.516 24.484 1 96.25 223 SER B CA 1
ATOM 3644 C C . SER B 1 223 ? -0.496 17.703 23.234 1 96.25 223 SER B C 1
ATOM 3646 O O . SER B 1 223 ? 0.702 17.984 23.312 1 96.25 223 SER B O 1
ATOM 3648 N N . VAL B 1 224 ? -1.029 17.375 22.078 1 97.75 224 VAL B N 1
ATOM 3649 C CA . VAL B 1 224 ? -0.395 17.688 20.797 1 97.75 224 VAL B CA 1
ATOM 3650 C C . VAL B 1 224 ? -0.749 19.109 20.375 1 97.75 224 VAL B C 1
ATOM 3652 O O . VAL B 1 224 ? -1.927 19.469 20.312 1 97.75 224 VAL B O 1
ATOM 3655 N N . GLN B 1 225 ? 0.213 19.984 20.156 1 97.44 225 GLN B N 1
ATOM 3656 C CA . GLN B 1 225 ? -0.079 21.312 19.625 1 97.44 225 GLN B CA 1
ATOM 3657 C C . GLN B 1 225 ? -0.668 21.234 18.234 1 97.44 225 GLN B C 1
ATOM 3659 O O . GLN B 1 225 ? 0.028 20.859 17.281 1 97.44 225 GLN B O 1
ATOM 3664 N N . THR B 1 226 ? -1.986 21.562 18.109 1 97.81 226 THR B N 1
ATOM 3665 C CA . THR B 1 226 ? -2.74 21.266 16.891 1 97.81 226 THR B CA 1
ATOM 3666 C C . THR B 1 226 ? -3.168 22.547 16.188 1 97.81 226 THR B C 1
ATOM 3668 O O . THR B 1 226 ? -3.703 23.469 16.828 1 97.81 226 THR B O 1
ATOM 3671 N N . TYR B 1 227 ? -2.941 22.625 14.883 1 97.69 227 TYR B N 1
ATOM 3672 C CA . TYR B 1 227 ? -3.244 23.828 14.102 1 97.69 227 TYR B CA 1
ATOM 3673 C C . TYR B 1 227 ? -4.062 23.469 12.867 1 97.69 227 TYR B C 1
ATOM 3675 O O . TYR B 1 227 ? -3.842 22.438 12.242 1 97.69 227 TYR B O 1
ATOM 3683 N N . LEU B 1 228 ? -4.992 24.281 12.523 1 96.31 228 LEU B N 1
ATOM 3684 C CA . LEU B 1 228 ? -5.648 24.328 11.219 1 96.31 228 LEU B CA 1
ATOM 3685 C C . LEU B 1 228 ? -5.156 25.531 10.414 1 96.31 228 LEU B C 1
ATOM 3687 O O . LEU B 1 228 ? -5.227 26.672 10.883 1 96.31 228 LEU B O 1
ATOM 3691 N N . CYS B 1 229 ? -4.645 25.297 9.258 1 96.94 229 CYS B N 1
ATOM 3692 C CA . CYS B 1 229 ? -4.043 26.359 8.445 1 96.94 229 CYS B CA 1
ATOM 3693 C C . CYS B 1 229 ? -4.41 26.188 6.977 1 96.94 229 CYS B C 1
ATOM 3695 O O . CYS B 1 229 ? -4.785 25.109 6.547 1 96.94 229 CYS B O 1
ATOM 3697 N N . SER B 1 230 ? -4.305 27.312 6.305 1 96.12 230 SER B N 1
ATOM 3698 C CA . SER B 1 230 ? -4.34 27.219 4.848 1 96.12 230 SER B CA 1
ATOM 3699 C C . SER B 1 230 ? -3.039 26.641 4.297 1 96.12 230 SER B C 1
ATOM 3701 O O . SER B 1 230 ? -1.952 27 4.762 1 96.12 230 SER B O 1
ATOM 3703 N N . VAL B 1 231 ? -3.137 25.766 3.293 1 97.12 231 VAL B N 1
ATOM 3704 C CA . VAL B 1 231 ? -1.962 25.172 2.652 1 97.12 231 VAL B CA 1
ATOM 3705 C C . VAL B 1 231 ? -1.175 26.266 1.932 1 97.12 231 VAL B C 1
ATOM 3707 O O . VAL B 1 231 ? 0.021 26.109 1.673 1 97.12 231 VAL B O 1
ATOM 3710 N N . MET B 1 232 ? -1.827 27.438 1.691 1 96 232 MET B N 1
ATOM 3711 C CA . MET B 1 232 ? -1.2 28.531 0.96 1 96 232 MET B CA 1
ATOM 3712 C C . MET B 1 232 ? -0.436 29.453 1.907 1 96 232 MET B C 1
ATOM 3714 O O . MET B 1 232 ? 0.359 30.281 1.466 1 96 232 MET B O 1
ATOM 3718 N N . ASP B 1 233 ? -0.641 29.312 3.156 1 97.12 233 ASP B N 1
ATOM 3719 C CA . ASP B 1 233 ? 0.005 30.188 4.133 1 97.12 233 ASP B CA 1
ATOM 3720 C C . ASP B 1 233 ? 1.403 29.688 4.48 1 97.12 233 ASP B C 1
ATOM 3722 O O . ASP B 1 233 ? 1.641 29.219 5.594 1 97.12 233 ASP B O 1
ATOM 3726 N N . GLN B 1 234 ? 2.27 29.922 3.619 1 96.75 234 GLN B N 1
ATOM 3727 C CA . GLN B 1 234 ? 3.627 29.391 3.74 1 96.75 234 GLN B CA 1
ATOM 3728 C C . GLN B 1 234 ? 4.328 29.953 4.973 1 96.75 234 GLN B C 1
ATOM 3730 O O . GLN B 1 234 ? 5.109 29.266 5.621 1 96.75 234 GLN B O 1
ATOM 3735 N N . GLU B 1 235 ? 4.031 31.172 5.277 1 97.06 235 GLU B N 1
ATOM 3736 C CA . GLU B 1 235 ? 4.652 31.812 6.438 1 97.06 235 GLU B CA 1
ATOM 3737 C C . GLU B 1 235 ? 4.254 31.109 7.73 1 97.06 235 GLU B C 1
ATOM 3739 O O . GLU B 1 235 ? 5.109 30.766 8.547 1 97.06 235 GLU B O 1
ATOM 3744 N N . SER B 1 236 ? 2.957 30.906 7.922 1 97.62 236 SER B N 1
ATOM 3745 C CA . SER B 1 236 ? 2.473 30.25 9.125 1 97.62 236 SER B CA 1
ATOM 3746 C C . SER B 1 236 ? 2.986 28.812 9.211 1 97.62 236 SER B C 1
ATOM 3748 O O . SER B 1 236 ? 3.379 28.359 10.281 1 97.62 236 SER B O 1
ATOM 3750 N N . ILE B 1 237 ? 2.971 28.094 8.102 1 97.81 237 ILE B N 1
ATOM 3751 C CA . ILE B 1 237 ? 3.449 26.703 8.07 1 97.81 237 ILE B CA 1
ATOM 3752 C C . ILE B 1 237 ? 4.93 26.672 8.445 1 97.81 237 ILE B C 1
ATOM 3754 O O . ILE B 1 237 ? 5.34 25.844 9.273 1 97.81 237 ILE B O 1
ATOM 3758 N N . SER B 1 238 ? 5.699 27.609 7.895 1 97.19 238 SER B N 1
ATOM 3759 C CA . SER B 1 238 ? 7.125 27.688 8.195 1 97.19 238 SER B CA 1
ATOM 3760 C C . SER B 1 238 ? 7.367 27.906 9.68 1 97.19 238 SER B C 1
ATOM 3762 O O . SER B 1 238 ? 8.25 27.281 10.273 1 97.19 238 SER B O 1
ATOM 3764 N N . LEU B 1 239 ? 6.633 28.797 10.273 1 96.62 239 LEU B N 1
ATOM 3765 C CA . LEU B 1 239 ? 6.777 29.078 11.703 1 96.62 239 LEU B CA 1
ATOM 3766 C C . LEU B 1 239 ? 6.48 27.844 12.539 1 96.62 239 LEU B C 1
ATOM 3768 O O . LEU B 1 239 ? 7.23 27.516 13.461 1 96.62 239 LEU B O 1
ATOM 3772 N N . ILE B 1 240 ? 5.43 27.094 12.227 1 96.25 240 ILE B N 1
ATOM 3773 C CA . ILE B 1 240 ? 5.078 25.891 12.961 1 96.25 240 ILE B CA 1
ATOM 3774 C C . ILE B 1 240 ? 6.191 24.844 12.828 1 96.25 240 ILE B C 1
ATOM 3776 O O . ILE B 1 240 ? 6.609 24.25 13.812 1 96.25 240 ILE B O 1
ATOM 3780 N N . LEU B 1 241 ? 6.699 24.688 11.555 1 95.25 241 LEU B N 1
ATOM 3781 C CA . LEU B 1 241 ? 7.734 23.688 11.273 1 95.25 241 LEU B CA 1
ATOM 3782 C C . LEU B 1 241 ? 9.008 24 12.055 1 95.25 241 LEU B C 1
ATOM 3784 O O . LEU B 1 241 ? 9.773 23.094 12.375 1 95.25 241 LEU B O 1
ATOM 3788 N N . THR B 1 242 ? 9.195 25.25 12.461 1 94.19 242 THR B N 1
ATOM 3789 C CA . THR B 1 242 ? 10.422 25.656 13.148 1 94.19 242 THR B CA 1
ATOM 3790 C C . THR B 1 242 ? 10.156 25.922 14.625 1 94.19 242 THR B C 1
ATOM 3792 O O . THR B 1 242 ? 11.023 26.422 15.336 1 94.19 242 THR B O 1
ATOM 3795 N N . GLY B 1 243 ? 8.961 25.625 15.055 1 92.88 243 GLY B N 1
ATOM 3796 C CA . GLY B 1 243 ? 8.648 25.703 16.469 1 92.88 243 GLY B CA 1
ATOM 3797 C C . GLY B 1 243 ? 8.102 27.047 16.891 1 92.88 243 GLY B C 1
ATOM 3798 O O . GLY B 1 243 ? 7.965 27.328 18.078 1 92.88 243 GLY B O 1
ATOM 3799 N N . GLY B 1 244 ? 7.773 27.875 15.883 1 92.88 244 GLY B N 1
ATOM 3800 C CA . GLY B 1 244 ? 7.203 29.188 16.172 1 92.88 244 GLY B CA 1
ATOM 3801 C C . GLY B 1 244 ? 5.688 29.172 16.203 1 92.88 244 GLY B C 1
ATOM 3802 O O . GLY B 1 244 ? 5.059 28.156 15.914 1 92.88 244 GLY B O 1
ATOM 3803 N N . GLU B 1 245 ? 5.082 30.344 16.547 1 92.56 245 GLU B N 1
ATOM 3804 C CA . GLU B 1 245 ? 3.631 30.516 16.578 1 92.56 245 GLU B CA 1
ATOM 3805 C C . GLU B 1 245 ? 3.119 31.141 15.281 1 92.56 245 GLU B C 1
ATOM 3807 O O . GLU B 1 245 ? 3.551 32.219 14.891 1 92.56 245 GLU B O 1
ATOM 3812 N N . PRO B 1 246 ? 2.215 30.406 14.672 1 94.38 246 PRO B N 1
ATOM 3813 C CA . PRO B 1 246 ? 1.696 30.953 13.422 1 94.38 246 PRO B CA 1
ATOM 3814 C C . PRO B 1 246 ? 0.792 32.156 13.633 1 94.38 246 PRO B C 1
ATOM 3816 O O . PRO B 1 246 ? 0.208 32.312 14.703 1 94.38 246 PRO B O 1
ATOM 3819 N N . ARG B 1 247 ? 0.622 32.969 12.578 1 89.25 247 ARG B N 1
ATOM 3820 C CA . ARG B 1 247 ? -0.193 34.188 12.656 1 89.25 247 ARG B CA 1
ATOM 3821 C C . ARG B 1 247 ? -1.502 34 11.891 1 89.25 247 ARG B C 1
ATOM 3823 O O . ARG B 1 247 ? -2.455 34.75 12.102 1 89.25 247 ARG B O 1
ATOM 3830 N N . GLY B 1 248 ? -1.55 33.094 11.062 1 93.44 248 GLY B N 1
ATOM 3831 C CA . GLY B 1 248 ? -2.688 33 10.164 1 93.44 248 GLY B CA 1
ATOM 3832 C C . GLY B 1 248 ? -3.428 31.688 10.258 1 93.44 248 GLY B C 1
ATOM 3833 O O . GLY B 1 248 ? -4.113 31.281 9.32 1 93.44 248 GLY B O 1
ATOM 3834 N N . CYS B 1 249 ? -3.336 30.969 11.422 1 96.56 249 CYS B N 1
ATOM 3835 C CA . CYS B 1 249 ? -3.98 29.672 11.602 1 96.56 249 CYS B CA 1
ATOM 3836 C C . CYS B 1 249 ? -4.895 29.688 12.828 1 96.56 249 CYS B C 1
ATOM 3838 O O . CYS B 1 249 ? -4.922 30.656 13.578 1 96.56 249 CYS B O 1
ATOM 3840 N N . THR B 1 250 ? -5.664 28.719 12.93 1 95.44 250 THR B N 1
ATOM 3841 C CA . THR B 1 250 ? -6.387 28.453 14.172 1 95.44 250 THR B CA 1
ATOM 3842 C C . THR B 1 250 ? -5.668 27.406 15 1 95.44 250 THR B C 1
ATOM 3844 O O . THR B 1 250 ? -5.414 26.297 14.523 1 95.44 250 THR B O 1
ATOM 3847 N N . ARG B 1 251 ? -5.297 27.75 16.203 1 96.44 251 ARG B N 1
ATOM 3848 C CA . ARG B 1 251 ? -4.777 26.781 17.156 1 96.44 251 ARG B CA 1
ATOM 3849 C C . ARG B 1 251 ? -5.906 26.156 17.984 1 96.44 251 ARG B C 1
ATOM 3851 O O . ARG B 1 251 ? -6.801 26.875 18.438 1 96.44 251 ARG B O 1
ATOM 3858 N N . ILE B 1 252 ? -5.844 24.859 18.109 1 95.25 252 ILE B N 1
ATOM 3859 C CA . ILE B 1 252 ? -6.875 24.172 18.891 1 95.25 252 ILE B CA 1
ATOM 3860 C C . ILE B 1 252 ? -6.395 23.969 20.312 1 95.25 252 ILE B C 1
ATOM 3862 O O . ILE B 1 252 ? -5.277 23.484 20.547 1 95.25 252 ILE B O 1
ATOM 3866 N N . GLU B 1 253 ? -7.18 24.281 21.297 1 91.44 253 GLU B N 1
ATOM 3867 C CA . GLU B 1 253 ? -6.863 24.047 22.703 1 91.44 253 GLU B CA 1
ATOM 3868 C C . GLU B 1 253 ? -7.742 22.953 23.281 1 91.44 253 GLU B C 1
ATOM 3870 O O . GLU B 1 253 ? -8.883 22.766 22.859 1 91.44 253 GLU B O 1
ATOM 3875 N N . ALA B 1 254 ? -7.121 22.234 24.219 1 84.62 254 ALA B N 1
ATOM 3876 C CA . ALA B 1 254 ? -7.855 21.188 24.922 1 84.62 254 ALA B CA 1
ATOM 3877 C C . ALA B 1 254 ? -8.961 21.766 25.797 1 84.62 254 ALA B C 1
ATOM 3879 O O . ALA B 1 254 ? -8.93 22.953 26.125 1 84.62 254 ALA B O 1
ATOM 3880 N N . THR B 1 255 ? -10.023 20.969 26.078 1 72.88 255 THR B N 1
ATOM 3881 C CA . THR B 1 255 ? -11.086 21.375 26.984 1 72.88 255 THR B CA 1
ATOM 3882 C C . THR B 1 255 ? -10.555 21.469 28.422 1 72.88 255 THR B C 1
ATOM 3884 O O . THR B 1 255 ? -9.727 20.656 28.844 1 72.88 255 THR B O 1
#

Secondary structure (DSSP, 8-state):
-EEEEE-HHHH--TTSTT---HHHHHHHHHHHHHHT--PEEEE--HHHHHHHHHHTTGGG---SHHHHHHHHHHHHHHHHHHHHHHHHHHHTT--EEE--HHHHEEEETTEEEE-TTHHHHHHHHHHTT-EEEEE-EEEEETTTEEEEEPHHHHHHHHHHHH--SEEEEEESSSS-BBTBTTSS-B-SEE---TT--TTTSS----HHHHHHHHHHHHHHHTT-EEEEEETT-HHHHHHHHTT---SSSEEE---/-EEEEE-HHHH--TTSTT---HHHHHHHHHHHHHHT--PEEEE--HHHHHHHHHHTTGGG---SHHHHHHHHHHHHHHHHHHHHHHHHHHHTT--EEE--HHHHEEEETTEEEE-TTHHHHHHHHHHTT-EEEEE-EEEEETTTEEEEEPHHHHHHHHHHHH--SEEEEEESSSS-BBTBTTSS-B-SEE---TT--TTTSS----HHHHHHHHHHHHHHHTT-EEEEEETT-HHHHHHHHTT---SSSEEE---

InterPro domains:
  IPR001048 Aspartate/glutamate/uridylate kinase [PF00696] (2-227)
  IPR024192 Fosfomycin resistance kinase, FomA-type [NF040647] (2-247)
  IPR024192 Fosfomycin resistance kinase, FomA-type [PIRSF016496] (1-252)
  IPR036393 Acetylglutamate kinase-like superfamily [G3DSA:3.40.1160.10] (1-252)
  IPR036393 Acetylglutamate kinase-like superfamily [SSF53633] (1-248)

Organism: Caldivirga maquilingensis (strain ATCC 700844 / DSM 13496 / JCM 10307 / IC-167) (NCBI:txid397948)

Nearest PDB structures (foldseek):
  7lnv-assembly2_A-2  TM=9.053E-01  e=2.270E-22  Methanomethylophilus alvi
  7lnw-assembly1_A  TM=8.523E-01  e=3.856E-23  Methanomethylophilus alvi
  7lnx-assembly1_A  TM=8.978E-01  e=4.100E-22  Methanomethylophilus alvi
  7lnt-assembly1_A  TM=9.023E-01  e=8.840E-22  Methanomethylophilus alvi
  7lnu-assembly1_A  TM=8.913E-01  e=6.201E-22  Methanomethylophilus alvi

Sequence (510 aa):
MILIKLGGSAFSNKAKPLSFHEEPVRNLALLIKQHGITPVLIHGGGSFAHPVAKAYGLDKGIRDDAQLIGVSLTSLTLSLLNERITSIFSKLGLPTYTIRTGAVFMRTLSGLKLSGDVVDLVRRLVGMRIIPVFYGDVIHDYELGFSILSGDEIMVELAKRLKPRYALFLMDVEGVYSEGPRRGELIRVFKPSTSISYSSSGVDATGGLMGKLKHAIELAEMSVQTYLCSVMDQESISLILTGGEPRGCTRIEATMILIKLGGSAFSNKAKPLSFHEEPVRNLALLIKQHGITPVLIHGGGSFAHPVAKAYGLDKGIRDDAQLIGVSLTSLTLSLLNERITSIFSKLGLPTYTIRTGAVFMRTLSGLKLSGDVVDLVRRLVGMRIIPVFYGDVIHDYELGFSILSGDEIMVELAKRLKPRYALFLMDVEGVYSEGPRRGELIRVFKPSTSISYSSSGVDATGGLMGKLKHAIELAEMSVQTYLCSVMDQESISLILTGGEPRGCTRIEAT

Solvent-accessible surface area (backbone atoms only — not comparable to full-atom values): 25650 Å² total; per-residue (Å²): 96,38,40,36,34,45,33,22,55,32,32,20,44,72,88,40,75,68,36,74,44,60,63,44,56,50,53,49,43,50,51,37,59,74,70,70,59,49,40,41,39,26,26,41,45,40,19,47,30,56,64,43,29,56,77,37,46,43,89,77,27,64,87,51,71,68,28,44,39,25,51,23,50,28,42,49,46,40,51,52,50,49,49,55,55,48,48,53,31,42,76,73,72,41,24,42,46,69,39,50,37,47,54,36,35,37,35,48,97,92,40,80,44,67,50,82,63,50,63,59,50,47,52,51,33,36,74,70,58,24,24,37,32,39,40,28,34,58,21,48,20,76,84,35,55,36,37,78,43,50,31,57,57,49,53,42,59,48,39,76,73,65,62,32,55,34,35,39,40,26,25,72,46,42,47,49,22,54,55,10,83,90,25,78,49,76,37,52,69,42,62,58,53,97,74,57,48,67,82,65,67,45,35,54,57,53,77,67,51,45,53,47,48,55,41,42,37,55,35,13,62,70,70,19,51,23,35,29,24,24,48,80,41,58,67,32,51,50,28,47,78,72,74,44,81,52,82,61,33,14,34,40,38,47,115,95,38,40,38,34,45,32,22,55,34,32,20,44,72,90,38,74,68,37,75,45,60,62,45,57,50,53,48,44,50,53,37,58,76,70,71,59,49,40,40,39,26,27,42,47,39,18,46,32,54,64,43,29,57,75,39,45,43,89,78,26,63,87,51,70,68,28,44,40,26,53,24,50,30,43,48,46,39,50,53,49,48,50,55,55,49,47,54,31,41,76,71,71,40,26,42,47,68,38,51,38,46,53,38,36,35,34,48,96,90,37,80,42,69,49,81,62,50,63,59,50,48,54,51,34,37,72,69,56,24,24,37,31,39,38,28,34,59,22,47,20,75,85,35,55,35,39,76,44,49,32,56,57,48,54,43,58,48,38,76,74,66,62,33,56,34,36,39,40,24,24,72,47,42,47,48,23,53,55,10,82,91,24,79,49,75,38,52,68,43,64,59,54,93,79,60,47,68,82,65,68,44,38,54,56,53,77,68,51,46,54,47,48,55,39,40,38,54,36,13,61,71,69,20,52,24,36,31,24,24,47,79,41,56,68,31,52,50,27,48,78,72,73,44,80,52,84,60,33,14,34,41,38,47,115

Radius of gyration: 24.35 Å; Cα contacts (8 Å, |Δi|>4): 1108; chains: 2; bounding box: 52×71×52 Å